Protein AF-A0A553P3N8-F1 (afdb_monomer_lite)

Organism: Tigriopus californicus (NCBI:txid6832)

Sequence (758 aa):
MKAFVIGLFLAAISFDLAMSACEVKLEVLECTELADGDFPLDVDGKFKVISVRNSQITKLPSNAFGSAKANIFEISDNSALEEIEANFFGSDSVVVREILIINNNKLRSFPWNNLAALVGLEKFYLISSAVPALESYLPWPASVAEIDLTDNLEISVIPPFAFQKAKHIKSLNLKNLSPELTIQSDGLYTTSLEEPSLSFFSSEELNEADMVLEKDIFGFLQDGESWTKVDARFPDFPENSFRLILKEYFDQGRTEYLSSSNGQTKVKNCDCSIAWLYKDAHKYGLSEYISLVGENNVVCEGIGPVLETTDEAFIEKMDSCPHTELPYPDQNPCEGFESLVPNPADCKCYFNCNHLGQNMGETCCPGNLVFDPILSTCNHPENDGTTESSEQLVCTGLVDGDLPLSGFGGLYESIQITTSSITALPANAFGDAQAEKVMIQDNPELISIDKTFLGAQTDLIHRLDITNAPKLGSFDWSMLETLSDLHTFVLTGSGITTLTSDIPWQAAINYIDLSNNNGITEIPANAFKKATHLASLTMNDMNKDIALRSKALQITTTQLPHLFFTTLPDGQSVIEDDAFGDVSGGELWGFLEGQFMDFPEGAFRLLLKSHFDKYSQEFIIPKNGKTQVRDCSNCSISWLYNDAFRFGRDEYKRLVGDENVVCEGIGPVLESSDDGFNAEMEDCPVTDMPGPSENPCEGHGASGGLSDTVPDDEDCHCFYHCNSLDEVSGHDCCQPGLGYDHEIPGCNWEDQVPGCQE

Foldseek 3Di:
DVVVPVVVVVVVVLLVPLVVQWDDDPLEIEGEQDEPVSPLAADADEGQEYEYENYQYQEQEANSPPHYAYQEYAYEHNQNHAYYDANSNHQCHCNHAEYHQEYRHAHCDDPLVNQQSNLNHQEYANEQYQHQEQAAQRNHRCNHAYYAPYNRQNHQELDANSAASVQAHAEDHAEAYHLQHEQEANSQAYQYPYQHEYAEEHDPPRPLPRYHYYANSHHDDPPGDGHQEYQYAHQADACRNVVVVLVVCLVVQHQEHYDHPPAAREHADLAQRCLQLQVCCVVPPLNRSCRHNHDQRHAYPPQGRSSPTPDPVSVVRSVPHDDDDDDDDDDDDQPPDAAFAQDLAAQQWTQGQHHVSGRSDIDGHPDLFGQAVVVRDRDFAPDDDDEDEDAEAHREADEQSNFLPGNPAYEYQEYEYEHYQYQELDACSPPNYEHQEYAYYHHQNHQEYDLRSNPPRLQRHQYYHHYQHQNNQADDLVSQLSNQNHAEYHHENNLHQEADAPRQHHQNHAYYEHEHNQNHQEQDANRAANPQAYAEYHYYQHHQNHEQDANSQAYAYQNQHEYEHEYDPDYAYHYDLRSNHQLVPGHANLEYHYEHQFDACSNVLSRVVSCQAVVRQEYLDDPPAAHEHADLPPLRCLQLQVCCVQAPVVSSCRYNNPFRYAYVPQGGSSDTPDPVSVVRSVVDDHDDRPFDPHRQLVPQLCDPDPWSWGAGPVAQQKIFTAHNVSHTPGMYGHDPQWGAAPVVGGTDGLVPHVPSDD

Radius of gyration: 37.19 Å; chains: 1; bounding box: 84×81×122 Å

InterPro domains:
  IPR002557 Chitin binding domain [PF01607] (334-383)
  IPR002557 Chitin binding domain [PS50940] (694-758)
  IPR002557 Chitin binding domain [SM00494] (332-385)
  IPR002557 Chitin binding domain [SM00494] (695-758)
  IPR032675 Leucine-rich repeat domain superfamily [G3DSA:3.80.10.10] (17-242)
  IPR032675 Leucine-rich repeat domain superfamily [G3DSA:3.80.10.10] (391-587)
  IPR036508 Chitin binding domain superfamily [SSF57625] (327-384)

Secondary structure (DSSP, 8-state):
-GGGTTHHHHHHHHHHHHTTSEEEETTEEEEES--GGGPSP---SEEEEEEEES---SEE-TTTTTT-EEEEEEEE--TT--EE-TTTT-SS-TT--EEEEESS---SB--GGGGGG-TT--EEEEES-----PPTT----TT--EEE-TT-TT--EE-TTTTTT-TT--EEE--S--TT-EE-TTTT----SS--EEEEE--TT--TTS-EE-TTTT---SSS---SEEEEE-SS--HHHHHHHHHHHHHTT-S-SEE-SS--EEES--SHHHHHHHHHHHHH-HHHHHHHH-TTTEEETTTEETTT---HHHHHHHHHS-----------SSTT-SSEEEPTT-TTEEEEE-TTS-EEEEEEPSSS-EEETTTTEEE-SS-------EEEE---S--GGG-S--S--EEEEEEEE-S---SEE-TTTTTTEEEEEEEEES-TT--EE-TTTTTT-GGG-SEEEEES-TT-----GGGGGG-TT--EEEEES-------TT----TT--EEE-TT-TT--EE-TTTTTT-TT--EEEEEEE-TT-EE-TTTT----TT--EEEEEE-SS---EE-TTTT---SSS---SEEEEEES---HHHHHHHHHHHHHTT-S-SS--SSS-EEES--STTTTHHHHHHHHHH-HHHHHHHH-TTTEEETTTEESTT---HHHHHHHHHSPPPPPSS-SS-TTTTTTTS-SS--EEE-SS-TTEEEEE-TTS-EEEEEEPPTTEEEETTTTEEEETTTSTT---

Structure (mmCIF, N/CA/C/O backbone):
data_AF-A0A553P3N8-F1
#
_entry.id   AF-A0A553P3N8-F1
#
loop_
_atom_site.group_PDB
_atom_site.id
_atom_site.type_symbol
_atom_site.label_atom_id
_atom_site.label_alt_id
_atom_site.label_comp_id
_atom_site.label_asym_id
_atom_site.label_entity_id
_atom_site.label_seq_id
_atom_site.pdbx_PDB_ins_code
_atom_site.Cartn_x
_atom_site.Cartn_y
_atom_site.Cartn_z
_atom_site.occupancy
_atom_site.B_iso_or_equiv
_atom_site.auth_seq_id
_atom_site.auth_comp_id
_atom_site.auth_asym_id
_atom_site.auth_atom_id
_atom_site.pdbx_PDB_model_num
ATOM 1 N N . MET A 1 1 ? -44.740 -3.093 65.127 1.00 42.84 1 MET A N 1
ATOM 2 C CA . MET A 1 1 ? -46.013 -2.537 64.606 1.00 42.84 1 MET A CA 1
ATOM 3 C C . MET A 1 1 ? -46.126 -1.009 64.741 1.00 42.84 1 MET A C 1
ATOM 5 O O . MET A 1 1 ? -46.437 -0.390 63.740 1.00 42.84 1 MET A O 1
ATOM 9 N N . LYS A 1 2 ? -45.818 -0.354 65.881 1.00 37.94 2 LYS A N 1
ATOM 10 C CA . LYS A 1 2 ? -45.873 1.133 65.966 1.00 37.94 2 LYS A CA 1
ATOM 11 C C . LYS A 1 2 ? -44.780 1.905 65.195 1.00 37.94 2 LYS A C 1
ATOM 13 O O . LYS A 1 2 ? -45.013 3.053 64.850 1.00 37.94 2 LYS A O 1
ATOM 18 N N . ALA A 1 3 ? -43.638 1.289 64.882 1.00 41.38 3 ALA A N 1
ATOM 19 C CA . ALA A 1 3 ? -42.572 1.932 64.098 1.00 41.38 3 ALA A CA 1
ATOM 20 C C . ALA A 1 3 ? -42.889 2.070 62.591 1.00 41.38 3 ALA A C 1
ATOM 22 O O . ALA A 1 3 ? -42.251 2.857 61.909 1.00 41.38 3 ALA A O 1
ATOM 23 N N . PHE A 1 4 ? -43.881 1.336 62.071 1.00 42.09 4 PHE A N 1
ATOM 24 C CA . PHE A 1 4 ? -44.170 1.281 60.629 1.00 42.09 4 PHE A CA 1
ATOM 25 C C . PHE A 1 4 ? -45.094 2.414 60.139 1.00 42.09 4 PHE A C 1
ATOM 27 O O . PHE A 1 4 ? -45.233 2.626 58.944 1.00 42.09 4 PHE A O 1
ATOM 34 N N . VAL A 1 5 ? -45.739 3.146 61.057 1.00 46.81 5 VAL A N 1
ATOM 35 C CA . VAL A 1 5 ? -46.769 4.152 60.723 1.00 46.81 5 VAL A CA 1
ATOM 36 C C . VAL A 1 5 ? -46.196 5.573 60.623 1.00 46.81 5 VAL A C 1
ATOM 38 O O . VAL A 1 5 ? -46.784 6.421 59.963 1.00 46.81 5 VAL A O 1
ATOM 41 N N . ILE A 1 6 ? -45.035 5.843 61.232 1.00 46.47 6 ILE A N 1
ATOM 42 C CA . ILE A 1 6 ? -44.407 7.178 61.200 1.00 46.47 6 ILE A CA 1
ATOM 43 C C . ILE A 1 6 ? -43.654 7.415 59.877 1.00 46.47 6 ILE A C 1
ATOM 45 O O . ILE A 1 6 ? -43.661 8.534 59.376 1.00 46.47 6 ILE A O 1
ATOM 49 N N . GLY A 1 7 ? -43.084 6.369 59.261 1.00 42.72 7 GLY A N 1
ATOM 50 C CA . GLY A 1 7 ? -42.403 6.488 57.962 1.00 42.72 7 GLY A CA 1
ATOM 51 C C . GLY A 1 7 ? -43.328 6.913 56.812 1.00 42.72 7 GLY A C 1
ATOM 52 O O . GLY A 1 7 ? -42.934 7.717 55.975 1.00 42.72 7 GLY A O 1
ATOM 53 N N . LEU A 1 8 ? -44.585 6.451 56.814 1.00 45.06 8 LEU A N 1
ATOM 54 C CA . LEU A 1 8 ? -45.566 6.779 55.769 1.00 45.06 8 LEU A CA 1
ATOM 55 C C . LEU A 1 8 ? -46.042 8.243 55.782 1.00 45.06 8 LEU A C 1
ATOM 57 O O . LEU A 1 8 ? -46.500 8.728 54.755 1.00 45.06 8 LEU A O 1
ATOM 61 N N . PHE A 1 9 ? -45.940 8.952 56.911 1.00 40.97 9 PHE A N 1
ATOM 62 C CA . PHE A 1 9 ? -46.414 10.341 57.010 1.00 40.97 9 PHE A CA 1
ATOM 63 C C . PHE A 1 9 ? -45.370 11.388 56.594 1.00 40.97 9 PHE A C 1
ATOM 65 O O . PHE A 1 9 ? -45.748 12.509 56.269 1.00 40.97 9 PHE A O 1
ATOM 72 N N . LEU A 1 10 ? -44.079 11.038 56.584 1.00 43.91 10 LEU A N 1
ATOM 73 C CA . LEU A 1 10 ? -43.014 11.925 56.095 1.00 43.91 10 LEU A CA 1
ATOM 74 C C . LEU A 1 10 ? -42.898 11.888 54.564 1.00 43.91 10 LEU A C 1
ATOM 76 O O . LEU A 1 10 ? -42.737 12.938 53.948 1.00 43.91 10 LEU A O 1
ATOM 80 N N . ALA A 1 11 ? -43.081 10.716 53.945 1.00 46.19 11 ALA A N 1
ATOM 81 C CA . ALA A 1 11 ? -43.086 10.576 52.485 1.00 46.19 11 ALA A CA 1
ATOM 82 C C . ALA A 1 11 ? -44.183 11.425 51.806 1.00 46.19 11 ALA A C 1
ATOM 84 O O . ALA A 1 11 ? -43.952 12.013 50.756 1.00 46.19 11 ALA A O 1
ATOM 85 N N . ALA A 1 12 ? -45.355 11.549 52.439 1.00 41.75 12 ALA A N 1
ATOM 86 C CA . ALA A 1 12 ? -46.493 12.292 51.895 1.00 41.75 12 ALA A CA 1
ATOM 87 C C . ALA A 1 12 ? -46.323 13.826 51.891 1.00 41.75 12 ALA A C 1
ATOM 89 O O . ALA A 1 12 ? -47.076 14.501 51.201 1.00 41.75 12 ALA A O 1
ATOM 90 N N . ILE A 1 13 ? -45.372 14.385 52.653 1.00 44.91 13 ILE A N 1
ATOM 91 C CA . ILE A 1 13 ? -45.117 15.840 52.690 1.00 44.91 13 ILE A CA 1
ATOM 92 C C . ILE A 1 13 ? -44.040 16.239 51.668 1.00 44.91 13 ILE A C 1
ATOM 94 O O . ILE A 1 13 ? -44.067 17.354 51.159 1.00 44.91 13 ILE A O 1
ATOM 98 N N . SER A 1 14 ? -43.128 15.325 51.318 1.00 47.59 14 SER A N 1
ATOM 99 C CA . SER A 1 14 ? -42.105 15.573 50.289 1.00 47.59 14 SER A CA 1
ATOM 100 C C . SER A 1 14 ? -42.691 15.673 48.875 1.00 47.59 14 SER A C 1
ATOM 102 O O . SER A 1 14 ? -42.136 16.367 48.031 1.00 47.59 14 SER A O 1
ATOM 104 N N . PHE A 1 15 ? -43.821 15.002 48.627 1.00 46.28 15 PHE A N 1
ATOM 105 C CA . PHE A 1 15 ? -44.462 14.921 47.309 1.00 46.28 15 PHE A CA 1
ATOM 106 C C . PHE A 1 15 ? -45.075 16.248 46.821 1.00 46.28 15 PHE A C 1
ATOM 108 O O . PHE A 1 15 ? -45.172 16.468 45.620 1.00 46.28 15 PHE A O 1
ATOM 115 N N . ASP A 1 16 ? -45.471 17.139 47.736 1.00 46.59 16 ASP A N 1
ATOM 116 C CA . ASP A 1 16 ? -46.176 18.397 47.413 1.00 46.59 16 ASP A CA 1
ATOM 117 C C . ASP A 1 16 ? -45.204 19.571 47.138 1.00 46.59 16 ASP A C 1
ATOM 119 O O . ASP A 1 16 ? -45.614 20.638 46.689 1.00 46.59 16 ASP A O 1
ATOM 123 N N . LEU A 1 17 ? -43.903 19.392 47.417 1.00 50.22 17 LEU A N 1
ATOM 124 C CA . LEU A 1 17 ? -42.865 20.418 47.231 1.00 50.22 17 LEU A CA 1
ATOM 125 C C . LEU A 1 17 ? -42.191 20.343 45.851 1.00 50.22 17 LEU A C 1
ATOM 127 O O . LEU A 1 17 ? -42.038 21.382 45.210 1.00 50.22 17 LEU A O 1
ATOM 131 N N . ALA A 1 18 ? -41.860 19.144 45.355 1.00 51.66 18 ALA A N 1
ATOM 132 C CA . ALA A 1 18 ? -41.206 18.973 44.049 1.00 51.66 18 ALA A CA 1
ATOM 133 C C . ALA A 1 18 ? -42.082 19.476 42.879 1.00 51.66 18 ALA A C 1
ATOM 135 O O . ALA A 1 18 ? -41.582 20.088 41.937 1.00 51.66 18 ALA A O 1
ATOM 136 N N . MET A 1 19 ? -43.412 19.335 42.979 1.00 54.19 19 MET A N 1
ATOM 137 C CA . MET A 1 19 ? -44.362 19.891 41.999 1.00 54.19 19 MET A CA 1
ATOM 138 C C . MET A 1 19 ? -44.418 21.433 41.949 1.00 54.19 19 MET A C 1
ATOM 140 O O . MET A 1 19 ? -45.110 21.973 41.090 1.00 54.19 19 MET A O 1
ATOM 144 N N . SER A 1 20 ? -43.725 22.159 42.836 1.00 64.75 20 SER A N 1
ATOM 145 C CA . SER A 1 20 ? -43.655 23.629 42.777 1.00 64.75 20 SER A CA 1
ATOM 146 C C . SER A 1 20 ? -42.519 24.173 41.902 1.00 64.75 20 SER A C 1
ATOM 148 O O . SER A 1 20 ? -42.578 25.336 41.508 1.00 64.75 20 SER A O 1
ATOM 150 N N . ALA A 1 21 ? -41.524 23.340 41.570 1.00 84.50 21 ALA A N 1
ATOM 151 C CA . ALA A 1 21 ? -40.335 23.732 40.808 1.00 84.50 21 ALA A CA 1
ATOM 152 C C . ALA A 1 21 ? -40.464 23.520 39.285 1.00 84.50 21 ALA A C 1
ATOM 154 O O . ALA A 1 21 ? -39.654 24.048 38.523 1.00 84.50 21 ALA A O 1
ATOM 155 N N . CYS A 1 22 ? -41.480 22.773 38.832 1.00 92.62 22 CYS A N 1
ATOM 156 C CA . CYS A 1 22 ? -41.751 22.526 37.414 1.00 92.62 22 CYS A CA 1
ATOM 157 C C . CYS A 1 22 ? -43.186 22.922 37.023 1.00 92.62 22 CYS A C 1
ATOM 159 O O . CYS A 1 22 ? -44.150 22.499 37.661 1.00 92.62 22 CYS A O 1
ATOM 161 N N . GLU A 1 23 ? -43.348 23.675 35.932 1.00 93.31 23 GLU A N 1
ATOM 162 C CA . GLU A 1 23 ? -44.642 24.104 35.385 1.00 93.31 23 GLU A CA 1
ATOM 163 C C . GLU A 1 23 ? -44.837 23.590 33.948 1.00 93.31 23 GLU A C 1
ATOM 165 O O . GLU A 1 23 ? -43.927 23.643 33.122 1.00 93.31 23 GLU A O 1
ATOM 170 N N . VAL A 1 24 ? -46.051 23.135 33.617 1.00 92.31 24 VAL A N 1
ATOM 171 C CA . VAL A 1 24 ? -46.407 22.718 32.250 1.00 92.31 24 VAL A CA 1
ATOM 172 C C . VAL A 1 24 ? -47.114 23.852 31.505 1.00 92.31 24 VAL A C 1
ATOM 174 O O . VAL A 1 24 ? -48.252 24.202 31.828 1.00 92.31 24 VAL A O 1
ATOM 177 N N . LYS A 1 25 ? -46.483 24.380 30.451 1.00 91.50 25 LYS A N 1
ATOM 178 C CA . LYS A 1 25 ? -47.030 25.423 29.568 1.00 91.50 25 LYS A CA 1
ATOM 179 C C . LYS A 1 25 ? -47.011 24.963 28.111 1.00 91.50 25 LYS A C 1
ATOM 181 O O . LYS A 1 25 ? -45.948 24.831 27.528 1.00 91.50 25 LYS A O 1
ATOM 186 N N . LEU A 1 26 ? -48.179 24.780 27.484 1.00 88.69 26 LEU A N 1
ATOM 187 C CA . LEU A 1 26 ? -48.301 24.530 26.030 1.00 88.69 26 LEU A CA 1
ATOM 188 C C . LEU A 1 26 ? -47.348 23.431 25.497 1.00 88.69 26 LEU A C 1
ATOM 190 O O . LEU A 1 26 ? -46.588 23.664 24.562 1.00 88.69 26 LEU A O 1
ATOM 194 N N . GLU A 1 27 ? -47.393 22.241 26.105 1.00 92.75 27 GLU A N 1
ATOM 195 C CA . GLU A 1 27 ? -46.509 21.095 25.797 1.00 92.75 27 GLU A CA 1
ATOM 196 C C . GLU A 1 27 ? -45.023 21.294 26.167 1.00 92.75 27 GLU A C 1
ATOM 198 O O . GLU A 1 27 ? -44.211 20.419 25.881 1.00 92.75 27 GLU A O 1
ATOM 203 N N . VAL A 1 28 ? -44.655 22.382 26.845 1.00 95.62 28 VAL A N 1
ATOM 204 C CA . VAL A 1 28 ? -43.344 22.567 27.489 1.00 95.62 28 VAL A CA 1
ATOM 205 C C . VAL A 1 28 ? -43.446 22.201 28.969 1.00 95.62 28 VAL A C 1
ATOM 207 O O . VAL A 1 28 ? -44.375 22.647 29.643 1.00 95.62 28 VAL A O 1
ATOM 210 N N . LEU A 1 29 ? -42.493 21.420 29.477 1.00 95.69 29 LEU A N 1
ATOM 211 C CA . LEU A 1 29 ? -42.226 21.264 30.909 1.00 95.69 29 LEU A CA 1
ATOM 212 C C . LEU A 1 29 ? -41.043 22.174 31.269 1.00 95.69 29 LEU A C 1
ATOM 214 O O . LEU A 1 29 ? -39.911 21.894 30.879 1.00 95.69 29 LEU A O 1
ATOM 218 N N . GLU A 1 30 ? -41.309 23.273 31.968 1.00 96.25 30 GLU A N 1
ATOM 219 C CA . GLU A 1 30 ? -40.292 24.228 32.424 1.00 96.25 30 GLU A CA 1
ATOM 220 C C . GLU A 1 30 ? -39.951 23.935 33.886 1.00 96.25 30 GLU A C 1
ATOM 222 O O . GLU A 1 30 ? -40.817 24.082 34.743 1.00 96.25 30 GLU A O 1
ATOM 227 N N . CYS A 1 31 ? -38.711 23.545 34.178 1.00 96.19 31 CYS A N 1
ATOM 228 C CA . CYS A 1 31 ? -38.210 23.300 35.528 1.00 96.19 31 CYS A CA 1
ATOM 229 C C . CYS A 1 31 ? -37.123 24.315 35.906 1.00 96.19 31 CYS A C 1
ATOM 231 O O . CYS A 1 31 ? -36.166 24.531 35.155 1.00 96.19 31 CYS A O 1
ATOM 233 N N . THR A 1 32 ? -37.256 24.923 37.085 1.00 95.38 32 THR A N 1
ATOM 234 C CA . THR A 1 32 ? -36.344 25.958 37.596 1.00 95.38 32 THR A CA 1
ATOM 235 C C . THR A 1 32 ? -36.104 25.819 39.092 1.00 95.38 32 THR A C 1
ATOM 237 O O . THR A 1 32 ? -36.950 25.284 39.798 1.00 95.38 32 THR A O 1
ATOM 240 N N . GLU A 1 33 ? -34.984 26.357 39.584 1.00 93.12 33 GLU A N 1
ATOM 241 C CA . GLU A 1 33 ? -34.608 26.338 41.010 1.00 93.12 33 GLU A CA 1
ATOM 242 C C . GLU A 1 33 ? -34.448 24.921 41.615 1.00 93.12 33 GLU A C 1
ATOM 244 O O . GLU A 1 33 ? -34.429 24.778 42.836 1.00 93.12 33 GLU A O 1
ATOM 249 N N . LEU A 1 34 ? -34.266 23.884 40.783 1.00 95.00 34 LEU A N 1
ATOM 250 C CA . LEU A 1 34 ? -34.049 22.504 41.239 1.00 95.00 34 LEU A CA 1
ATOM 251 C C . LEU A 1 34 ? -32.728 22.346 42.012 1.00 95.00 34 LEU A C 1
ATOM 253 O O . LEU A 1 34 ? -31.741 23.047 41.756 1.00 95.00 34 LEU A O 1
ATOM 257 N N . ALA A 1 35 ? -32.690 21.347 42.888 1.00 94.81 35 ALA A N 1
ATOM 258 C CA . ALA A 1 35 ? -31.500 20.798 43.526 1.00 94.81 35 ALA A CA 1
ATOM 259 C C . ALA A 1 35 ? -31.430 19.270 43.325 1.00 94.81 35 ALA A C 1
ATOM 261 O O . ALA A 1 35 ? -32.427 18.623 43.015 1.00 94.81 35 ALA A O 1
ATOM 262 N N . ASP A 1 36 ? -30.259 18.662 43.545 1.00 93.12 36 ASP A N 1
ATOM 263 C CA . ASP A 1 36 ? -30.030 17.228 43.256 1.00 93.12 36 ASP A CA 1
ATOM 264 C C . ASP A 1 36 ? -31.008 16.276 43.977 1.00 93.12 36 ASP A C 1
ATOM 266 O O . ASP A 1 36 ? -31.277 15.173 43.506 1.00 93.12 36 ASP A O 1
ATOM 270 N N . GLY A 1 37 ? -31.549 16.702 45.125 1.00 92.69 37 GLY A N 1
ATOM 271 C CA . GLY A 1 37 ? -32.516 15.938 45.919 1.00 92.69 37 GLY A CA 1
ATOM 272 C C . GLY A 1 37 ? -33.957 15.951 45.397 1.00 92.69 37 GLY A C 1
ATOM 273 O O . GLY A 1 37 ? -34.783 15.236 45.963 1.00 92.69 37 GLY A O 1
ATOM 274 N N . ASP A 1 38 ? -34.264 16.736 44.359 1.00 92.94 38 ASP A N 1
ATOM 275 C CA . ASP A 1 38 ? -35.598 16.796 43.743 1.00 92.94 38 ASP A CA 1
ATOM 276 C C . ASP A 1 38 ? -35.823 15.680 42.705 1.00 92.94 38 ASP A C 1
ATOM 278 O O . ASP A 1 38 ? -36.952 15.446 42.274 1.00 92.94 38 ASP A O 1
ATOM 282 N N . PHE A 1 39 ? -34.761 14.969 42.311 1.00 90.88 39 PHE A N 1
ATOM 283 C CA . PHE A 1 39 ? -34.826 13.872 41.350 1.00 90.88 39 PHE A CA 1
ATOM 284 C C . PHE A 1 39 ? -35.023 12.490 42.013 1.00 90.88 39 PHE A C 1
ATOM 286 O O . PHE A 1 39 ? -34.506 12.244 43.107 1.00 90.88 39 PHE A O 1
ATOM 293 N N . PRO A 1 40 ? -35.687 11.534 41.331 1.00 89.88 40 PRO A N 1
ATOM 294 C CA . PRO A 1 40 ? -36.359 11.683 40.039 1.00 89.88 40 PRO A CA 1
ATOM 295 C C . PRO A 1 40 ? -37.683 12.449 40.173 1.00 89.88 40 PRO A C 1
ATOM 297 O O . PRO A 1 40 ? -38.445 12.237 41.117 1.00 89.88 40 PRO A O 1
ATOM 300 N N . LEU A 1 41 ? -37.978 13.302 39.193 1.00 89.12 41 LEU A N 1
ATOM 301 C CA . LEU A 1 41 ? -39.253 14.002 39.096 1.00 89.12 41 LEU A CA 1
ATOM 302 C C . LEU A 1 41 ? -40.332 13.009 38.640 1.00 89.12 41 LEU A C 1
ATOM 304 O O . LEU A 1 41 ? -40.223 12.412 37.566 1.00 89.12 41 LEU A O 1
ATOM 308 N N . ASP A 1 42 ? -41.386 12.848 39.444 1.00 86.94 42 ASP A N 1
ATOM 309 C CA . ASP A 1 42 ? -42.538 11.987 39.137 1.00 86.94 42 ASP A CA 1
ATOM 310 C C . ASP A 1 42 ? -43.461 12.667 38.110 1.00 86.94 42 ASP A C 1
ATOM 312 O O . ASP A 1 42 ? -44.526 13.200 38.432 1.00 86.94 42 ASP A O 1
ATOM 316 N N . VAL A 1 43 ? -42.991 12.720 36.860 1.00 86.25 43 VAL A N 1
ATOM 317 C CA . VAL A 1 43 ? -43.700 13.307 35.720 1.00 86.25 43 VAL A CA 1
ATOM 318 C C . VAL A 1 43 ? -43.980 12.227 34.670 1.00 86.25 43 VAL A C 1
ATOM 320 O O . VAL A 1 43 ? -43.126 11.413 34.309 1.00 86.25 43 VAL A O 1
ATOM 323 N N . ASP A 1 44 ? -45.208 12.238 34.160 1.00 87.25 44 ASP A N 1
ATOM 324 C CA . ASP A 1 44 ? -45.666 11.443 33.020 1.00 87.25 44 ASP A CA 1
ATOM 325 C C . ASP A 1 44 ? -46.250 12.393 31.968 1.00 87.25 44 ASP A C 1
ATOM 327 O O . ASP A 1 44 ? -46.855 13.421 32.290 1.00 87.25 44 ASP A O 1
ATOM 331 N N . GLY A 1 45 ? -46.047 12.063 30.698 1.00 89.06 45 GLY A N 1
ATOM 332 C CA . GLY A 1 45 ? -46.541 12.840 29.574 1.00 89.06 45 GLY A CA 1
ATOM 333 C C . GLY A 1 45 ? -45.631 12.821 28.353 1.00 89.06 45 GLY A C 1
ATOM 334 O O . GLY A 1 45 ? -44.486 12.368 28.370 1.00 89.06 45 GLY A O 1
ATOM 335 N N . LYS A 1 46 ? -46.168 13.361 27.259 1.00 91.69 46 LYS A N 1
ATOM 336 C CA . LYS A 1 46 ? -45.401 13.703 26.063 1.00 91.69 46 LYS A CA 1
ATOM 337 C C . LYS A 1 46 ? -45.345 15.215 25.961 1.00 91.69 46 LYS A C 1
ATOM 339 O O . LYS A 1 46 ? -46.386 15.862 25.869 1.00 91.69 46 LYS A O 1
ATOM 344 N N . PHE A 1 47 ? -44.136 15.741 25.975 1.00 93.31 47 PHE A N 1
ATOM 345 C CA . PHE A 1 47 ? -43.835 17.155 25.867 1.00 93.31 47 PHE A CA 1
ATOM 346 C C . PHE A 1 47 ? -43.194 17.418 24.508 1.00 93.31 47 PHE A C 1
ATOM 348 O O . PHE A 1 47 ? -42.523 16.562 23.935 1.00 93.31 47 PHE A O 1
ATOM 355 N N . LYS A 1 48 ? -43.375 18.621 23.979 1.00 95.00 48 LYS A N 1
ATOM 356 C CA . LYS A 1 48 ? -42.555 19.102 22.874 1.00 95.00 48 LYS A CA 1
ATOM 357 C C . LYS A 1 48 ? -41.149 19.429 23.377 1.00 95.00 48 LYS A C 1
ATOM 359 O O . LYS A 1 48 ? -40.176 19.081 22.716 1.00 95.00 48 LYS A O 1
ATOM 364 N N . VAL A 1 49 ? -41.055 20.062 24.547 1.00 96.31 49 VAL A N 1
ATOM 365 C CA . VAL A 1 49 ? -39.796 20.520 25.149 1.00 96.31 49 VAL A CA 1
ATOM 366 C C . VAL A 1 49 ? -39.789 20.194 26.643 1.00 96.31 49 VAL A C 1
ATOM 368 O O . VAL A 1 49 ? -40.772 20.462 27.331 1.00 96.31 49 VAL A O 1
ATOM 371 N N . ILE A 1 50 ? -38.682 19.662 27.153 1.00 96.12 50 ILE A N 1
ATOM 372 C CA . ILE A 1 50 ? -38.358 19.670 28.584 1.00 96.12 50 ILE A CA 1
ATOM 373 C C . ILE A 1 50 ? -37.188 20.633 28.771 1.00 96.12 50 ILE A C 1
ATOM 375 O O . ILE A 1 50 ? -36.164 20.501 28.100 1.00 96.12 50 ILE A O 1
ATOM 379 N N . SER A 1 51 ? -37.340 21.614 29.660 1.00 97.06 51 SER A N 1
ATOM 380 C CA . SER A 1 51 ? -36.330 22.642 29.901 1.00 97.06 51 SER A CA 1
ATOM 381 C C . SER A 1 51 ? -35.940 22.703 31.375 1.00 97.06 51 SER A C 1
ATOM 383 O O . SER A 1 51 ? -36.813 22.800 32.235 1.00 97.06 51 SER A O 1
ATOM 385 N N . VAL A 1 52 ? -34.637 22.666 31.665 1.00 96.56 52 VAL A N 1
ATOM 386 C CA . VAL A 1 52 ? -34.072 22.801 33.018 1.00 96.56 52 VAL A CA 1
ATOM 387 C C . VAL A 1 52 ? -33.151 24.006 33.050 1.00 96.56 52 VAL A C 1
ATOM 389 O O . VAL A 1 52 ? -32.096 23.998 32.411 1.00 96.56 52 VAL A O 1
ATOM 392 N N . ARG A 1 53 ? -33.537 25.045 33.796 1.00 96.25 53 ARG A N 1
ATOM 393 C CA . ARG A 1 53 ? -32.758 26.287 33.854 1.00 96.25 53 ARG A CA 1
ATOM 394 C C . ARG A 1 53 ? -32.567 26.832 35.252 1.00 96.25 53 ARG A C 1
ATOM 396 O O . ARG A 1 53 ? -33.368 26.553 36.143 1.00 96.25 53 ARG A O 1
ATOM 403 N N . ASN A 1 54 ? -31.551 27.681 35.419 1.00 93.69 54 ASN A N 1
ATOM 404 C CA . ASN A 1 54 ? -31.315 28.470 36.636 1.00 93.69 54 ASN A CA 1
ATOM 405 C C . ASN A 1 54 ? -31.369 27.634 37.934 1.00 93.69 54 ASN A C 1
ATOM 407 O O . ASN A 1 54 ? -31.802 28.114 38.982 1.00 93.69 54 ASN A O 1
ATOM 411 N N . SER A 1 55 ? -30.982 26.362 37.859 1.00 94.88 55 SER A N 1
ATOM 412 C CA . SER A 1 55 ? -31.065 25.413 38.966 1.00 94.88 55 SER A CA 1
ATOM 413 C C . SER A 1 55 ? -29.707 25.271 39.659 1.00 94.88 55 SER A C 1
ATOM 415 O O . SER A 1 55 ? -28.661 25.590 39.092 1.00 94.88 55 SER A O 1
ATOM 417 N N . GLN A 1 56 ? -29.720 24.830 40.916 1.00 94.25 56 GLN A N 1
ATOM 418 C CA . GLN A 1 56 ? -28.522 24.588 41.734 1.00 94.25 56 GLN A CA 1
ATOM 419 C C . GLN A 1 56 ? -28.152 23.097 41.777 1.00 94.25 56 GLN A C 1
ATOM 421 O O . GLN A 1 56 ? -27.471 22.640 42.694 1.00 94.25 56 GLN A O 1
ATOM 426 N N . ILE A 1 57 ? -28.615 22.347 40.778 1.00 95.75 57 ILE A N 1
ATOM 427 C CA . ILE A 1 57 ? -28.222 20.967 40.518 1.00 95.75 57 ILE A CA 1
ATOM 428 C C . ILE A 1 57 ? -26.719 20.906 40.233 1.00 95.75 57 ILE A C 1
ATOM 430 O O . ILE A 1 57 ? -26.196 21.694 39.444 1.00 95.75 57 ILE A O 1
ATOM 434 N N . THR A 1 58 ? -26.030 19.967 40.870 1.00 96.19 58 THR A N 1
ATOM 435 C CA . THR A 1 58 ? -24.676 19.562 40.482 1.00 96.19 58 THR A CA 1
ATOM 436 C C . THR A 1 58 ? -24.710 18.478 39.414 1.00 96.19 58 THR A C 1
ATOM 438 O O . THR A 1 58 ? -23.746 18.322 38.661 1.00 96.19 58 THR A O 1
ATOM 441 N N . LYS A 1 59 ? -25.835 17.758 39.317 1.00 96.19 59 LYS A N 1
ATOM 442 C CA . LYS A 1 59 ? -25.951 16.553 38.510 1.00 96.19 59 LYS A CA 1
ATOM 443 C C . LYS A 1 59 ? -27.363 16.335 37.961 1.00 96.19 59 LYS A C 1
ATOM 445 O O . LYS A 1 59 ? -28.350 16.540 38.662 1.00 96.19 59 LYS A O 1
ATOM 450 N N . LEU A 1 60 ? -27.459 15.865 36.718 1.00 95.56 60 LEU A N 1
ATOM 451 C CA . LEU A 1 60 ? -28.709 15.393 36.111 1.00 95.56 60 LEU A CA 1
ATOM 452 C C . LEU A 1 60 ? -28.738 13.854 36.099 1.00 95.56 60 LEU A C 1
ATOM 454 O O . LEU A 1 60 ? -28.022 13.258 35.295 1.00 95.56 60 LEU A O 1
ATOM 458 N N . PRO A 1 61 ? -29.512 13.189 36.977 1.00 94.81 61 PRO A N 1
ATOM 459 C CA . PRO A 1 61 ? -29.466 11.738 37.117 1.00 94.81 61 PRO A CA 1
ATOM 460 C C . PRO A 1 61 ? -30.250 10.982 36.038 1.00 94.81 61 PRO A C 1
ATOM 462 O O . PRO A 1 61 ? -31.125 11.508 35.347 1.00 94.81 61 PRO A O 1
ATOM 465 N N . SER A 1 62 ? -29.960 9.690 35.938 1.00 90.75 62 SER A N 1
ATOM 466 C CA . SER A 1 62 ? -30.692 8.728 35.124 1.00 90.75 62 SER A CA 1
ATOM 467 C C . SER A 1 62 ? -32.186 8.733 35.475 1.00 90.75 62 SER A C 1
ATOM 469 O O . SER A 1 62 ? -32.575 8.726 36.643 1.00 90.75 62 SER A O 1
ATOM 471 N N . ASN A 1 63 ? -33.052 8.742 34.455 1.00 86.00 63 ASN A N 1
ATOM 472 C CA . ASN A 1 63 ? -34.510 8.858 34.618 1.00 86.00 63 ASN A CA 1
ATOM 473 C C . ASN A 1 63 ? -34.968 10.111 35.403 1.00 86.00 63 ASN A C 1
ATOM 475 O O . ASN A 1 63 ? -35.992 10.066 36.088 1.00 86.00 63 ASN A O 1
ATOM 479 N N . ALA A 1 64 ? -34.249 11.238 35.293 1.00 89.31 64 ALA A N 1
ATOM 480 C CA . ALA A 1 64 ? -34.577 12.506 35.958 1.00 89.31 64 ALA A CA 1
ATOM 481 C C . ALA A 1 64 ? -36.048 12.949 35.819 1.00 89.31 64 ALA A C 1
ATOM 483 O O . ALA A 1 64 ? -36.574 13.557 36.746 1.00 89.31 64 ALA A O 1
ATOM 484 N N . PHE A 1 65 ? -36.721 12.627 34.707 1.00 87.94 65 PHE A N 1
ATOM 485 C CA . PHE A 1 65 ? -38.135 12.959 34.458 1.00 87.94 65 PHE A CA 1
ATOM 486 C C . PHE A 1 65 ? -39.073 11.743 34.463 1.00 87.94 65 PHE A C 1
ATOM 488 O O . PHE A 1 65 ? -40.141 11.785 33.852 1.00 87.94 65 PHE A O 1
ATOM 495 N N . GLY A 1 66 ? -38.667 10.641 35.098 1.00 84.75 66 GLY A N 1
ATOM 496 C CA . GLY A 1 66 ? -39.484 9.440 35.243 1.00 84.75 66 GLY A CA 1
ATOM 497 C C . GLY A 1 66 ? -39.877 8.825 33.899 1.00 84.75 66 GLY A C 1
ATOM 498 O O . GLY A 1 66 ? -39.079 8.141 33.264 1.00 84.75 66 GLY A O 1
ATOM 499 N N . SER A 1 67 ? -41.128 9.046 33.486 1.00 86.25 67 SER A N 1
ATOM 500 C CA . SER A 1 67 ? -41.703 8.495 32.247 1.00 86.25 67 SER A CA 1
ATOM 501 C C . SER A 1 67 ? -41.959 9.539 31.154 1.00 86.25 67 SER A C 1
ATOM 503 O O . SER A 1 67 ? -42.365 9.178 30.044 1.00 86.25 67 SER A O 1
ATOM 505 N N . ALA A 1 68 ? -41.700 10.818 31.443 1.00 88.06 68 ALA A N 1
ATOM 506 C CA . ALA A 1 68 ? -41.873 11.911 30.501 1.00 88.06 68 ALA A CA 1
ATOM 507 C C . ALA A 1 68 ? -40.977 11.748 29.261 1.00 88.06 68 ALA A C 1
ATOM 509 O O . ALA A 1 68 ? -39.800 11.403 29.358 1.00 88.06 68 ALA A O 1
ATOM 510 N N . LYS A 1 69 ? -41.531 12.039 28.080 1.00 90.06 69 LYS A N 1
ATOM 511 C CA . LYS A 1 69 ? -40.807 11.996 26.797 1.00 90.06 69 LYS A CA 1
ATOM 512 C C . LYS A 1 69 ? -40.870 13.357 26.117 1.00 90.06 69 LYS A C 1
ATOM 514 O O . LYS A 1 69 ? -41.936 13.971 26.113 1.00 90.06 69 LYS A O 1
ATOM 519 N N . ALA A 1 70 ? -39.764 13.802 25.522 1.00 93.00 70 ALA A N 1
ATOM 520 C CA . ALA A 1 70 ? -39.672 15.087 24.832 1.00 93.00 70 ALA A CA 1
ATOM 521 C C . ALA A 1 70 ? -39.073 14.968 23.430 1.00 93.00 70 ALA A C 1
ATOM 523 O O . ALA A 1 70 ? -38.275 14.068 23.169 1.00 93.00 70 ALA A O 1
ATOM 524 N N . ASN A 1 71 ? -39.422 15.912 22.553 1.00 94.75 71 ASN A N 1
ATOM 525 C CA . ASN A 1 71 ? -38.718 16.097 21.284 1.00 94.75 71 ASN A CA 1
ATOM 526 C C . ASN A 1 71 ? -37.453 16.951 21.460 1.00 94.75 71 ASN A C 1
ATOM 528 O O . ASN A 1 71 ? -36.501 16.783 20.706 1.00 94.75 71 ASN A O 1
ATOM 532 N N . ILE A 1 72 ? -37.451 17.874 22.423 1.00 96.69 72 ILE A N 1
ATOM 533 C CA . ILE A 1 72 ? -36.352 18.809 22.673 1.00 96.69 72 ILE A CA 1
ATOM 534 C C . ILE A 1 72 ? -35.997 18.777 24.160 1.00 96.69 72 ILE A C 1
ATOM 536 O O . ILE A 1 72 ? -36.889 18.887 25.006 1.00 96.69 72 ILE A O 1
ATOM 540 N N . PHE A 1 73 ? -34.708 18.670 24.473 1.00 96.31 73 PHE A N 1
ATOM 541 C CA . PHE A 1 73 ? -34.177 18.901 25.817 1.00 96.31 73 PHE A CA 1
ATOM 542 C C . PHE A 1 73 ? -33.330 20.172 25.828 1.00 96.31 73 PHE A C 1
ATOM 544 O O . PHE A 1 73 ? -32.392 20.283 25.045 1.00 96.31 73 PHE A O 1
ATOM 551 N N . GLU A 1 74 ? -33.644 21.115 26.718 1.00 97.62 74 GLU A N 1
ATOM 552 C CA . GLU A 1 74 ? -32.938 22.398 26.823 1.00 97.62 74 GLU A CA 1
ATOM 553 C C . GLU A 1 74 ? -32.442 22.651 28.255 1.00 97.62 74 GLU A C 1
ATOM 555 O O . GLU A 1 74 ? -33.229 22.914 29.167 1.00 97.62 74 GLU A O 1
ATOM 560 N N . ILE A 1 75 ? -31.128 22.576 28.449 1.00 97.31 75 ILE A N 1
ATOM 561 C CA . ILE A 1 75 ? -30.433 22.699 29.733 1.00 97.31 75 ILE A CA 1
ATOM 562 C C . ILE A 1 75 ? -29.563 23.958 29.679 1.00 97.31 75 ILE A C 1
ATOM 564 O O . ILE A 1 75 ? -28.557 23.984 28.966 1.00 97.31 75 ILE A O 1
ATOM 568 N N . SER A 1 76 ? -29.930 25.006 30.423 1.00 96.38 76 SER A N 1
ATOM 569 C CA . SER A 1 76 ? -29.178 26.270 30.415 1.00 96.38 76 SER A CA 1
ATOM 570 C C . SER A 1 76 ? -29.010 26.918 31.781 1.00 96.38 76 SER A C 1
ATOM 572 O O . SER A 1 76 ? -29.856 26.793 32.661 1.00 96.38 76 SER A O 1
ATOM 574 N N . ASP A 1 77 ? -27.920 27.661 31.959 1.00 94.94 77 ASP A N 1
ATOM 575 C CA . ASP A 1 77 ? -27.690 28.526 33.121 1.00 94.94 77 ASP A CA 1
ATOM 576 C C . ASP A 1 77 ? -27.614 27.783 34.473 1.00 94.94 77 ASP A C 1
ATOM 578 O O . ASP A 1 77 ? -27.793 28.373 35.544 1.00 94.94 77 ASP A O 1
ATOM 582 N N . ASN A 1 78 ? -27.309 26.481 34.452 1.00 95.69 78 ASN A N 1
ATOM 583 C CA . ASN A 1 78 ? -27.144 25.664 35.651 1.00 95.69 78 ASN A CA 1
ATOM 584 C C . ASN A 1 78 ? -25.676 25.711 36.102 1.00 95.69 78 ASN A C 1
ATOM 586 O O . ASN A 1 78 ? -24.919 24.757 35.965 1.00 95.69 78 ASN A O 1
ATOM 590 N N . SER A 1 79 ? -25.266 26.851 36.661 1.00 94.50 79 SER A N 1
ATOM 591 C CA . SER A 1 79 ? -23.860 27.170 37.000 1.00 94.50 79 SER A CA 1
ATOM 592 C C . SER A 1 79 ? -23.157 26.268 38.032 1.00 94.50 79 SER A C 1
ATOM 594 O O . SER A 1 79 ? -21.978 26.491 38.335 1.00 94.50 79 SER A O 1
ATOM 596 N N . ALA A 1 80 ? -23.854 25.274 38.583 1.00 95.25 80 ALA A N 1
ATOM 597 C CA . ALA A 1 80 ? -23.307 24.224 39.442 1.00 95.25 80 ALA A CA 1
ATOM 598 C C . ALA A 1 80 ? -23.260 22.840 38.762 1.00 95.25 80 ALA A C 1
ATOM 600 O O . ALA A 1 80 ? -22.617 21.948 39.304 1.00 95.25 80 ALA A O 1
ATOM 601 N N . LEU A 1 81 ? -23.901 22.666 37.599 1.00 96.19 81 LEU A N 1
ATOM 602 C CA . LEU A 1 81 ? -24.049 21.389 36.904 1.00 96.19 81 LEU A CA 1
ATOM 603 C C . LEU A 1 81 ? -22.708 20.945 36.310 1.00 96.19 81 LEU A C 1
ATOM 605 O O . LEU A 1 81 ? -22.227 21.562 35.359 1.00 96.19 81 LEU A O 1
ATOM 609 N N . GLU A 1 82 ? -22.133 19.876 36.861 1.00 95.62 82 GLU A N 1
ATOM 610 C CA . GLU A 1 82 ? -20.855 19.293 36.432 1.00 95.62 82 GLU A CA 1
ATOM 611 C C . GLU A 1 82 ? -21.012 17.947 35.698 1.00 95.62 82 GLU A C 1
ATOM 613 O O . GLU A 1 82 ? -20.099 17.548 34.973 1.00 95.62 82 GLU A O 1
ATOM 618 N N . GLU A 1 83 ? -22.154 17.261 35.836 1.00 95.12 83 GLU A N 1
ATOM 619 C CA . GLU A 1 83 ? -22.369 15.909 35.295 1.00 95.12 83 GLU A CA 1
ATOM 620 C C . GLU A 1 83 ? -23.804 15.690 34.769 1.00 95.12 83 GLU A C 1
ATOM 622 O O . GLU A 1 83 ? -24.787 16.051 35.422 1.00 95.12 83 GLU A O 1
ATOM 627 N N . ILE A 1 84 ? -23.935 15.012 33.624 1.00 95.31 84 ILE A N 1
ATOM 628 C CA . ILE A 1 84 ? -25.187 14.372 33.183 1.00 95.31 84 ILE A CA 1
ATOM 629 C C . ILE A 1 84 ? -24.979 12.854 33.228 1.00 95.31 84 ILE A C 1
ATOM 631 O O . ILE A 1 84 ? -24.028 12.345 32.640 1.00 95.31 84 ILE A O 1
ATOM 635 N N . GLU A 1 85 ? -25.848 12.114 33.918 1.00 94.12 85 GLU A N 1
ATOM 636 C CA . GLU A 1 85 ? -25.758 10.653 33.963 1.00 94.12 85 GLU A CA 1
ATOM 637 C C . GLU A 1 85 ? -26.176 10.000 32.646 1.00 94.12 85 GLU A C 1
ATOM 639 O O . GLU A 1 85 ? -27.053 10.472 31.914 1.00 94.12 85 GLU A O 1
ATOM 644 N N . ALA A 1 86 ? -25.621 8.810 32.423 1.00 89.81 86 ALA A N 1
ATOM 645 C CA . ALA A 1 86 ? -26.122 7.890 31.421 1.00 89.81 86 ALA A CA 1
ATOM 646 C C . ALA A 1 86 ? -27.639 7.661 31.567 1.00 89.81 86 ALA A C 1
ATOM 648 O O . ALA A 1 86 ? -28.176 7.542 32.668 1.00 89.81 86 ALA A O 1
ATOM 649 N N . ASN A 1 87 ? -28.341 7.559 30.439 1.00 86.44 87 ASN A N 1
ATOM 650 C CA . ASN A 1 87 ? -29.800 7.399 30.360 1.00 86.44 87 ASN A CA 1
ATOM 651 C C . ASN A 1 87 ? -30.627 8.564 30.948 1.00 86.44 87 ASN A C 1
ATOM 653 O O . ASN A 1 87 ? -31.834 8.406 31.139 1.00 86.44 87 ASN A O 1
ATOM 657 N N . PHE A 1 88 ? -30.039 9.743 31.191 1.00 90.38 88 PHE A N 1
ATOM 658 C CA . PHE A 1 88 ? -30.793 10.963 31.520 1.00 90.38 88 PHE A CA 1
ATOM 659 C C . PHE A 1 88 ? -31.902 11.257 30.492 1.00 90.38 88 PHE A C 1
ATOM 661 O O . PHE A 1 88 ? -33.054 11.481 30.862 1.00 90.38 88 PHE A O 1
ATOM 668 N N . PHE A 1 89 ? -31.577 11.165 29.198 1.00 86.75 89 PHE A N 1
ATOM 669 C CA . PHE A 1 89 ? -32.528 11.361 28.098 1.00 86.75 89 PHE A CA 1
ATOM 670 C C . PHE A 1 89 ? -33.550 10.217 27.945 1.00 86.75 89 PHE A C 1
ATOM 672 O O . PHE A 1 89 ? -34.441 10.329 27.107 1.00 86.75 89 PHE A O 1
ATOM 679 N N . GLY A 1 90 ? -33.445 9.134 28.730 1.00 74.75 90 GLY A N 1
ATOM 680 C CA . GLY A 1 90 ? -34.270 7.920 28.663 1.00 74.75 90 GLY A CA 1
ATOM 681 C C . GLY A 1 90 ? -33.722 6.824 27.734 1.00 74.75 90 GLY A C 1
ATOM 682 O O . GLY A 1 90 ? -32.831 7.064 26.922 1.00 74.75 90 GLY A O 1
ATOM 683 N N . SER A 1 91 ? -34.264 5.605 27.857 1.00 66.31 91 SER A N 1
ATOM 684 C CA . SER A 1 91 ? -33.921 4.442 27.013 1.00 66.31 91 SER A CA 1
ATOM 685 C C . SER A 1 91 ? -34.857 4.231 25.814 1.00 66.31 91 SER A C 1
ATOM 687 O O . SER A 1 91 ? -34.500 3.544 24.865 1.00 66.31 91 SER A O 1
ATOM 689 N N . ASP A 1 92 ? -36.057 4.821 25.835 1.00 64.69 92 ASP A N 1
ATOM 690 C CA . ASP A 1 92 ? -37.070 4.722 24.766 1.00 64.69 92 ASP A CA 1
ATOM 691 C C . ASP A 1 92 ? -36.995 5.915 23.781 1.00 64.69 92 ASP A C 1
ATOM 693 O O . ASP A 1 92 ? -38.004 6.347 23.207 1.00 64.69 92 ASP A O 1
ATOM 697 N N . SER A 1 93 ? -35.826 6.537 23.654 1.00 62.50 93 SER A N 1
ATOM 698 C CA . SER A 1 93 ? -35.712 7.969 23.332 1.00 62.50 93 SER A CA 1
ATOM 699 C C . SER A 1 93 ? -35.621 8.312 21.845 1.00 62.50 93 SER A C 1
ATOM 701 O O . SER A 1 93 ? -35.163 9.384 21.459 1.00 62.50 93 SER A O 1
ATOM 703 N N . VAL A 1 94 ? -36.237 7.456 21.027 1.00 64.94 94 VAL A N 1
ATOM 704 C CA . VAL A 1 94 ? -36.518 7.611 19.584 1.00 64.94 94 VAL A CA 1
ATOM 705 C C . VAL A 1 94 ? -37.238 8.933 19.242 1.00 64.94 94 VAL A C 1
ATOM 707 O O . VAL A 1 94 ? -37.288 9.343 18.086 1.00 64.94 94 VAL A O 1
ATOM 710 N N . VAL A 1 95 ? -37.836 9.601 20.236 1.00 82.94 95 VAL A N 1
ATOM 711 C CA . VAL A 1 95 ? -38.595 10.852 20.062 1.00 82.94 95 VAL A CA 1
ATOM 712 C C . VAL A 1 95 ? -37.719 12.110 20.110 1.00 82.94 95 VAL A C 1
ATOM 714 O O . VAL A 1 95 ? -38.150 13.145 19.602 1.00 82.94 95 VAL A O 1
ATOM 717 N N . VAL A 1 96 ? -36.520 12.043 20.702 1.00 93.81 96 VAL A N 1
ATOM 718 C CA . VAL A 1 96 ? -35.635 13.208 20.854 1.00 93.81 96 VAL A CA 1
ATOM 719 C C . VAL A 1 96 ? -35.087 13.607 19.487 1.00 93.81 96 VAL A C 1
ATOM 721 O O . VAL A 1 96 ? -34.515 12.785 18.779 1.00 93.81 96 VAL A O 1
ATOM 724 N N . ARG A 1 97 ? -35.290 14.874 19.121 1.00 96.25 97 ARG A N 1
ATOM 725 C CA . ARG A 1 97 ? -34.846 15.507 17.874 1.00 96.25 97 ARG A CA 1
ATOM 726 C C . ARG A 1 97 ? -33.740 16.526 18.101 1.00 96.25 97 ARG A C 1
ATOM 728 O O . ARG A 1 97 ? -32.853 16.631 17.265 1.00 96.25 97 ARG A O 1
ATOM 735 N N . GLU A 1 98 ? -33.772 17.253 19.215 1.00 97.81 98 GLU A N 1
ATOM 736 C CA . GLU A 1 98 ? -32.796 18.308 19.503 1.00 97.81 98 GLU A CA 1
ATOM 737 C C . GLU A 1 98 ? -32.350 18.249 20.973 1.00 97.81 98 GLU A C 1
ATOM 739 O O . GLU A 1 98 ? -33.175 18.114 21.883 1.00 97.81 98 GLU A O 1
ATOM 744 N N . ILE A 1 99 ? -31.043 18.368 21.210 1.00 97.25 99 ILE A N 1
ATOM 745 C CA . ILE A 1 99 ? -30.458 18.588 22.541 1.00 97.25 99 ILE A CA 1
ATOM 746 C C . ILE A 1 99 ? -29.741 19.932 22.524 1.00 97.25 99 ILE A C 1
ATOM 748 O O . ILE A 1 99 ? -28.891 20.170 21.669 1.00 97.25 99 ILE A O 1
ATOM 752 N N . LEU A 1 100 ? -30.087 20.794 23.478 1.00 98.00 100 LEU A N 1
ATOM 753 C CA . LEU A 1 100 ? -29.492 22.106 23.680 1.00 98.00 100 LEU A CA 1
ATOM 754 C C . LEU A 1 100 ? -28.936 22.183 25.101 1.00 98.00 100 LEU A C 1
ATOM 756 O O . LEU A 1 100 ? -29.682 22.365 26.061 1.00 98.00 100 LEU A O 1
ATOM 760 N N . ILE A 1 101 ? -27.623 22.053 25.238 1.00 96.50 101 ILE A N 1
ATOM 761 C CA . ILE A 1 101 ? -26.889 22.286 26.478 1.00 96.50 101 ILE A CA 1
ATOM 762 C C . ILE A 1 101 ? -26.069 23.547 26.257 1.00 96.50 101 ILE A C 1
ATOM 764 O O . ILE A 1 101 ? -25.021 23.522 25.620 1.00 96.50 101 ILE A O 1
ATOM 768 N N . ILE A 1 102 ? -26.594 24.675 26.720 1.00 94.19 102 ILE A N 1
ATOM 769 C CA . ILE A 1 102 ? -26.119 26.002 26.318 1.00 94.19 102 ILE A CA 1
ATOM 770 C C . ILE A 1 102 ? -25.958 26.901 27.538 1.00 94.19 102 ILE A C 1
ATOM 772 O O . ILE A 1 102 ? -26.773 26.832 28.450 1.00 94.19 102 ILE A O 1
ATOM 776 N N . ASN A 1 103 ? -24.957 27.781 27.517 1.00 88.50 103 ASN A N 1
ATOM 777 C CA . ASN A 1 103 ? -24.714 28.847 28.498 1.00 88.50 103 ASN A CA 1
ATOM 778 C C . ASN A 1 103 ? -24.490 28.385 29.951 1.00 88.50 103 ASN A C 1
ATOM 780 O O . ASN A 1 103 ? -25.399 27.898 30.621 1.00 88.50 103 ASN A O 1
ATOM 784 N N . ASN A 1 104 ? -23.313 28.699 30.507 1.00 86.69 104 ASN A N 1
ATOM 785 C CA . ASN A 1 104 ? -23.085 28.729 31.960 1.00 86.69 104 ASN A CA 1
ATOM 786 C C . ASN A 1 104 ? -23.469 27.414 32.685 1.00 86.69 104 ASN A C 1
ATOM 788 O O . ASN A 1 104 ? -23.960 27.430 33.813 1.00 86.69 104 ASN A O 1
ATOM 792 N N . ASN A 1 105 ? -23.217 26.278 32.033 1.00 91.69 105 ASN A N 1
ATOM 793 C CA . ASN A 1 105 ? -23.113 24.965 32.668 1.00 91.69 105 ASN A CA 1
ATOM 794 C C . ASN A 1 105 ? -21.614 24.664 32.871 1.00 91.69 105 ASN A C 1
ATOM 796 O O . ASN A 1 105 ? -20.779 25.154 32.113 1.00 91.69 105 ASN A O 1
ATOM 800 N N . LYS A 1 106 ? -21.243 23.864 33.874 1.00 92.25 106 LYS A N 1
ATOM 801 C CA . LYS A 1 106 ? -19.837 23.506 34.161 1.00 92.25 106 LYS A CA 1
ATOM 802 C C . LYS A 1 106 ? -19.568 22.026 33.921 1.00 92.25 106 LYS A C 1
ATOM 804 O O . LYS A 1 106 ? -18.812 21.407 34.666 1.00 92.25 106 LYS A O 1
ATOM 809 N N . LEU A 1 107 ? -20.227 21.458 32.912 1.00 93.12 107 LEU A N 1
ATOM 810 C CA . LEU A 1 107 ? -20.142 20.036 32.606 1.00 93.12 107 LEU A CA 1
ATOM 811 C C . LEU A 1 107 ? -18.695 19.633 32.372 1.00 93.12 107 LEU A C 1
ATOM 813 O O . LEU A 1 107 ? -18.121 20.044 31.378 1.00 93.12 107 LEU A O 1
ATOM 817 N N . ARG A 1 108 ? -18.156 18.811 33.272 1.00 90.19 108 ARG A N 1
ATOM 818 C CA . ARG A 1 108 ? -16.858 18.135 33.142 1.00 90.19 108 ARG A CA 1
ATOM 819 C C . ARG A 1 108 ? -16.999 16.747 32.526 1.00 90.19 108 ARG A C 1
ATOM 821 O O . ARG A 1 108 ? -16.010 16.133 32.148 1.00 90.19 108 ARG A O 1
ATOM 828 N N . SER A 1 109 ? -18.228 16.238 32.487 1.00 87.00 109 SER A N 1
ATOM 829 C CA . SER A 1 109 ? -18.583 14.924 31.969 1.00 87.00 109 SER A CA 1
ATOM 830 C C . SER A 1 109 ? -19.913 15.005 31.226 1.00 87.00 109 SER A C 1
ATOM 832 O O . SER A 1 109 ? -20.881 15.593 31.722 1.00 87.00 109 SER A O 1
ATOM 834 N N . PHE A 1 110 ? -19.955 14.393 30.045 1.00 92.75 110 PHE A N 1
ATOM 835 C CA . PHE A 1 110 ? -21.156 14.199 29.245 1.00 92.75 110 PHE A CA 1
ATOM 836 C C . PHE A 1 110 ? -21.243 12.715 28.837 1.00 92.75 110 PHE A C 1
ATOM 838 O O . PHE A 1 110 ? -20.221 12.130 28.481 1.00 92.75 110 PHE A O 1
ATOM 845 N N . PRO A 1 111 ? -22.428 12.076 28.870 1.00 92.19 111 PRO A N 1
ATOM 846 C CA . PRO A 1 111 ? -22.570 10.656 28.573 1.00 92.19 111 PRO A CA 1
ATOM 847 C C . PRO A 1 111 ? -22.621 10.427 27.054 1.00 92.19 111 PRO A C 1
ATOM 849 O O . PRO A 1 111 ? -23.670 10.090 26.503 1.00 92.19 111 PRO A O 1
ATOM 852 N N . TRP A 1 112 ? -21.487 10.603 26.368 1.00 92.50 112 TRP A N 1
ATOM 853 C CA . TRP A 1 112 ? -21.352 10.455 24.909 1.00 92.50 112 TRP A CA 1
ATOM 854 C C . TRP A 1 112 ? -21.953 9.144 24.382 1.00 92.50 112 TRP A C 1
ATOM 856 O O . TRP A 1 112 ? -22.706 9.139 23.408 1.00 92.50 112 TRP A O 1
ATOM 866 N N . ASN A 1 113 ? -21.722 8.046 25.105 1.00 88.62 113 ASN A N 1
ATOM 867 C CA . ASN A 1 113 ? -22.229 6.709 24.789 1.00 88.62 113 ASN A CA 1
ATOM 868 C C . ASN A 1 113 ? -23.766 6.590 24.734 1.00 88.62 113 ASN A C 1
ATOM 870 O O . ASN A 1 113 ? -24.292 5.635 24.165 1.00 88.62 113 ASN A O 1
ATOM 874 N N . ASN A 1 114 ? -24.516 7.558 25.272 1.00 88.38 114 ASN A N 1
ATOM 875 C CA . ASN A 1 114 ? -25.976 7.572 25.185 1.00 88.38 114 ASN A CA 1
ATOM 876 C C . ASN A 1 114 ? -26.533 8.162 23.883 1.00 88.38 114 ASN A C 1
ATOM 878 O O . ASN A 1 114 ? -27.731 8.006 23.640 1.00 88.38 114 ASN A O 1
ATOM 882 N N . LEU A 1 115 ? -25.710 8.797 23.041 1.00 91.44 115 LEU A N 1
ATOM 883 C CA . LEU A 1 115 ? -26.167 9.395 21.782 1.00 91.44 115 LEU A CA 1
ATOM 884 C C . LEU A 1 115 ? -26.707 8.346 20.790 1.00 91.44 115 LEU A C 1
ATOM 886 O O . LEU A 1 115 ? -27.705 8.618 20.123 1.00 91.44 115 LEU A O 1
ATOM 890 N N . ALA A 1 116 ? -26.165 7.122 20.781 1.00 89.81 116 ALA A N 1
ATOM 891 C CA . ALA A 1 116 ? -26.648 6.014 19.943 1.00 89.81 116 ALA A CA 1
ATOM 892 C C . ALA A 1 116 ? -28.134 5.672 20.163 1.00 89.81 116 ALA A C 1
ATOM 894 O O . ALA A 1 116 ? -28.842 5.312 19.224 1.00 89.81 116 ALA A O 1
ATOM 895 N N . ALA A 1 117 ? -28.633 5.807 21.398 1.00 89.12 117 ALA A N 1
ATOM 896 C CA . ALA A 1 117 ? -30.035 5.535 21.727 1.00 89.12 117 ALA A CA 1
ATOM 897 C C . ALA A 1 117 ? -30.998 6.597 21.157 1.00 89.12 117 ALA A C 1
ATOM 899 O O . ALA A 1 117 ? -32.209 6.374 21.073 1.00 89.12 117 ALA A O 1
ATOM 900 N N . LEU A 1 118 ? -30.473 7.754 20.749 1.00 92.19 118 LEU A N 1
ATOM 901 C CA . LEU A 1 118 ? -31.228 8.889 20.234 1.00 92.19 118 LEU A CA 1
ATOM 902 C C . LEU A 1 118 ? -31.317 8.827 18.705 1.00 92.19 118 LEU A C 1
ATOM 904 O O . LEU A 1 118 ? -31.005 9.787 18.014 1.00 92.19 118 LEU A O 1
ATOM 908 N N . VAL A 1 119 ? -31.786 7.700 18.163 1.00 91.75 119 VAL A N 1
ATOM 909 C CA . VAL A 1 119 ? -31.878 7.418 16.709 1.00 91.75 119 VAL A CA 1
ATOM 910 C C . VAL A 1 119 ? -32.744 8.398 15.893 1.00 91.75 119 VAL A C 1
ATOM 912 O O . VAL A 1 119 ? -32.857 8.256 14.678 1.00 91.75 119 VAL A O 1
ATOM 915 N N . GLY A 1 120 ? -33.416 9.341 16.558 1.00 92.81 120 GLY A N 1
ATOM 916 C CA . GLY A 1 120 ? -34.161 10.436 15.941 1.00 92.81 120 GLY A CA 1
ATOM 917 C C . GLY A 1 120 ? -33.475 11.802 16.042 1.00 92.81 120 GLY A C 1
ATOM 918 O O . GLY A 1 120 ? -34.020 12.757 15.492 1.00 92.81 120 GLY A O 1
ATOM 919 N N . LEU A 1 121 ? -32.337 11.922 16.733 1.00 96.25 121 LEU A N 1
ATOM 920 C CA . LEU A 1 121 ? -31.646 13.185 16.992 1.00 96.25 121 LEU A CA 1
ATOM 921 C C . LEU A 1 121 ? -31.166 13.788 15.672 1.00 96.25 121 LEU A C 1
ATOM 923 O O . LEU A 1 121 ? -30.391 13.172 14.947 1.00 96.25 121 LEU A O 1
ATOM 927 N N . GLU A 1 122 ? -31.638 14.990 15.376 1.00 97.56 122 GLU A N 1
ATOM 928 C CA . GLU A 1 122 ? -31.284 15.771 14.192 1.00 97.56 122 GLU A CA 1
ATOM 929 C C . GLU A 1 122 ? -30.230 16.829 14.540 1.00 97.56 122 GLU A C 1
ATOM 931 O O . GLU A 1 122 ? -29.406 17.158 13.688 1.00 97.56 122 GLU A O 1
ATOM 936 N N . LYS A 1 123 ? -30.222 17.346 15.781 1.00 98.38 123 LYS A N 1
ATOM 937 C CA . LYS A 1 123 ? -29.308 18.420 16.199 1.00 98.38 123 LYS A CA 1
ATOM 938 C C . LYS A 1 123 ? -28.777 18.263 17.618 1.00 98.38 123 LYS A C 1
ATOM 940 O O . LYS A 1 123 ? -29.537 17.960 18.543 1.00 98.38 123 LYS A O 1
ATOM 945 N N . PHE A 1 124 ? -27.495 18.556 17.796 1.00 97.94 124 PHE A N 1
ATOM 946 C CA . PHE A 1 124 ? -26.815 18.537 19.084 1.00 97.94 124 PHE A CA 1
ATOM 947 C C . PHE A 1 124 ? -26.017 19.825 19.297 1.00 97.94 124 PHE A C 1
ATOM 949 O O . PHE A 1 124 ? -25.067 20.096 18.568 1.00 97.94 124 PHE A O 1
ATOM 956 N N . TYR A 1 125 ? -26.384 20.591 20.322 1.00 98.12 125 TYR A N 1
ATOM 957 C CA . TYR A 1 125 ? -25.683 21.802 20.733 1.00 98.12 125 TYR A CA 1
ATOM 958 C C . TYR A 1 125 ? -25.140 21.607 22.149 1.00 98.12 125 TYR A C 1
ATOM 960 O O . TYR A 1 125 ? -25.915 21.442 23.094 1.00 98.12 125 TYR A O 1
ATOM 968 N N . LEU A 1 126 ? -23.821 21.662 22.297 1.00 96.38 126 LEU A N 1
ATOM 969 C CA . LEU A 1 126 ? -23.114 21.718 23.571 1.00 96.38 126 LEU A CA 1
ATOM 970 C C . LEU A 1 126 ? -22.242 22.971 23.531 1.00 96.38 126 LEU A C 1
ATOM 972 O O . LEU A 1 126 ? -21.121 22.923 23.047 1.00 96.38 126 LEU A O 1
ATOM 976 N N . ILE A 1 127 ? -22.774 24.108 23.979 1.00 95.44 127 ILE A N 1
ATOM 977 C CA . ILE A 1 127 ? -22.153 25.427 23.791 1.00 95.44 127 ILE A CA 1
ATOM 978 C C . ILE A 1 127 ? -21.745 26.019 25.141 1.00 95.44 127 ILE A C 1
ATOM 980 O O . ILE A 1 127 ? -22.529 25.995 26.096 1.00 95.44 127 ILE A O 1
ATOM 984 N N . SER A 1 128 ? -20.541 26.596 25.212 1.00 91.50 128 SER A N 1
ATOM 985 C CA . SER A 1 128 ? -19.987 27.214 26.430 1.00 91.50 128 SER A CA 1
ATOM 986 C C . SER A 1 128 ? -20.005 26.273 27.650 1.00 91.50 128 SER A C 1
ATOM 988 O O . SER A 1 128 ? -20.497 26.645 28.721 1.00 91.50 128 SER A O 1
ATOM 990 N N . SER A 1 129 ? -19.518 25.039 27.483 1.00 88.69 129 SER A N 1
ATOM 991 C CA . SER A 1 129 ? -19.366 24.050 28.559 1.00 88.69 129 SER A CA 1
ATOM 992 C C . SER A 1 129 ? -17.886 23.740 28.844 1.00 88.69 129 SER A C 1
ATOM 994 O O . SER A 1 129 ? -16.987 24.137 28.107 1.00 88.69 129 SER A O 1
ATOM 996 N N . ALA A 1 130 ? -17.626 23.060 29.963 1.00 88.50 130 ALA A N 1
ATOM 997 C CA . ALA A 1 130 ? -16.284 22.777 30.485 1.00 88.50 130 ALA A CA 1
ATOM 998 C C . ALA A 1 130 ? -15.854 21.318 30.227 1.00 88.50 130 ALA A C 1
ATOM 1000 O O . ALA A 1 130 ? -15.253 20.678 31.090 1.00 88.50 130 ALA A O 1
ATOM 1001 N N . VAL A 1 131 ? -16.259 20.747 29.084 1.00 88.38 131 VAL A N 1
ATOM 1002 C CA . VAL A 1 131 ? -16.001 19.331 28.790 1.00 88.38 131 VAL A CA 1
ATOM 1003 C C . VAL A 1 131 ? -14.560 19.203 28.280 1.00 88.38 131 VAL A C 1
ATOM 1005 O O . VAL A 1 131 ? -14.237 19.829 27.273 1.00 88.38 131 VAL A O 1
ATOM 1008 N N . PRO A 1 132 ? -13.684 18.429 28.950 1.00 80.56 132 PRO A N 1
ATOM 1009 C CA . PRO A 1 132 ? -12.238 18.507 28.728 1.00 80.56 132 PRO A CA 1
ATOM 1010 C C . PRO A 1 132 ? -11.727 17.699 27.527 1.00 80.56 132 PRO A C 1
ATOM 1012 O O . PRO A 1 132 ? -10.572 17.838 27.138 1.00 80.56 132 PRO A O 1
ATOM 1015 N N . ALA A 1 133 ? -12.546 16.813 26.959 1.00 82.38 133 ALA A N 1
ATOM 1016 C CA . ALA A 1 133 ? -12.157 15.985 25.823 1.00 82.38 133 ALA A CA 1
ATOM 1017 C C . ALA A 1 133 ? -13.377 15.497 25.035 1.00 82.38 133 ALA A C 1
ATOM 1019 O O . ALA A 1 133 ? -14.452 15.264 25.599 1.00 82.38 133 ALA A O 1
ATOM 1020 N N . LEU A 1 134 ? -13.167 15.290 23.737 1.00 91.69 134 LEU A N 1
ATOM 1021 C CA . LEU A 1 134 ? -13.975 14.384 22.929 1.00 91.69 134 LEU A CA 1
ATOM 1022 C C . LEU A 1 134 ? -13.366 12.978 23.012 1.00 91.69 134 LEU A C 1
ATOM 1024 O O . LEU A 1 134 ? -12.160 12.830 23.204 1.00 91.69 134 LEU A O 1
ATOM 1028 N N . GLU A 1 135 ? -14.198 11.951 22.874 1.00 89.69 135 GLU A N 1
ATOM 1029 C CA . GLU A 1 135 ? -13.748 10.561 22.741 1.00 89.69 135 GLU A CA 1
ATOM 1030 C C . GLU A 1 135 ? -13.554 10.231 21.252 1.00 89.69 135 GLU A C 1
ATOM 1032 O O . GLU A 1 135 ? -14.224 10.810 20.391 1.00 89.69 135 GLU A O 1
ATOM 1037 N N . SER A 1 136 ? -12.652 9.302 20.921 1.00 88.31 136 SER A N 1
ATOM 1038 C CA . SER A 1 136 ? -12.616 8.731 19.570 1.00 88.31 136 SER A CA 1
ATOM 1039 C C . SER A 1 136 ? -13.961 8.074 19.273 1.00 88.31 136 SER A C 1
ATOM 1041 O O . SER A 1 136 ? -14.602 7.537 20.177 1.00 88.31 136 SER A O 1
ATOM 1043 N N . TYR A 1 137 ? -14.371 8.063 18.004 1.00 88.00 137 TYR A N 1
ATOM 1044 C CA . TYR A 1 137 ? -15.537 7.287 17.578 1.00 88.00 137 TYR A CA 1
ATOM 1045 C C . TYR A 1 137 ? -16.856 7.599 18.323 1.00 88.00 137 TYR A C 1
ATOM 1047 O O . TYR A 1 137 ? -17.655 6.694 18.580 1.00 88.00 137 TYR A O 1
ATOM 1055 N N . LEU A 1 138 ? -17.134 8.872 18.630 1.00 93.00 138 LEU A N 1
ATOM 1056 C CA . LEU A 1 138 ? -18.403 9.274 19.253 1.00 93.00 138 LEU A CA 1
ATOM 1057 C C . LEU A 1 138 ? -19.606 8.632 18.529 1.00 93.00 138 LEU A C 1
ATOM 1059 O O . LEU A 1 138 ? -19.701 8.721 17.296 1.00 93.00 138 LEU A O 1
ATOM 1063 N N . PRO A 1 139 ? -20.534 7.979 19.256 1.00 93.94 139 PRO A N 1
ATOM 1064 C CA . PRO A 1 139 ? -21.581 7.169 18.648 1.00 93.94 139 PRO A CA 1
ATOM 1065 C C . PRO A 1 139 ? -22.774 8.046 18.247 1.00 93.94 139 PRO A C 1
ATOM 1067 O O . PRO A 1 139 ? -23.890 7.921 18.757 1.00 93.94 139 PRO A O 1
ATOM 1070 N N . TRP A 1 140 ? -22.504 8.980 17.336 1.00 95.88 140 TRP A N 1
ATOM 1071 C CA . TRP A 1 140 ? -23.493 9.859 16.733 1.00 95.88 140 TRP A CA 1
ATOM 1072 C C . TRP A 1 140 ? -24.590 9.029 16.053 1.00 95.88 140 TRP A C 1
ATOM 1074 O O . TRP A 1 140 ? -24.278 8.154 15.239 1.00 95.88 140 TRP A O 1
ATOM 1084 N N . PRO A 1 141 ? -25.878 9.288 16.337 1.00 94.75 141 PRO A N 1
ATOM 1085 C CA . PRO A 1 141 ? -26.957 8.648 15.606 1.00 94.75 141 PRO A CA 1
ATOM 1086 C C . PRO A 1 141 ? -26.913 9.126 14.154 1.00 94.75 141 PRO A C 1
ATOM 1088 O O . PRO A 1 141 ? -26.748 10.317 13.894 1.00 94.75 141 PRO A O 1
ATOM 1091 N N . ALA A 1 142 ? -27.100 8.209 13.202 1.00 93.94 142 ALA A N 1
ATOM 1092 C CA . ALA A 1 142 ? -26.971 8.506 11.772 1.00 93.94 142 ALA A CA 1
ATOM 1093 C C . ALA A 1 142 ? -27.851 9.682 11.299 1.00 93.94 142 ALA A C 1
ATOM 1095 O O . ALA A 1 142 ? -27.510 10.337 10.322 1.00 93.94 142 ALA A O 1
ATOM 1096 N N . SER A 1 143 ? -28.957 9.961 11.998 1.00 95.44 143 SER A N 1
ATOM 1097 C CA . SER A 1 143 ? -29.878 11.073 11.744 1.00 95.44 143 SER A CA 1
ATOM 1098 C C . SER A 1 143 ? -29.332 12.469 12.063 1.00 95.44 143 SER A C 1
ATOM 1100 O O . SER A 1 143 ? -29.993 13.444 11.699 1.00 95.44 143 SER A O 1
ATOM 1102 N N . VAL A 1 144 ? -28.198 12.597 12.765 1.00 97.81 144 VAL A N 1
ATOM 1103 C CA . VAL A 1 144 ? -27.694 13.911 13.183 1.00 97.81 144 VAL A CA 1
ATOM 1104 C C . VAL A 1 144 ? -27.200 14.699 11.969 1.00 97.81 144 VAL A C 1
ATOM 1106 O O . VAL A 1 144 ? -26.354 14.241 11.205 1.00 97.81 144 VAL A O 1
ATOM 1109 N N . ALA A 1 145 ? -27.764 15.891 11.795 1.00 97.69 145 ALA A N 1
ATOM 1110 C CA . ALA A 1 145 ? -27.484 16.806 10.696 1.00 97.69 145 ALA A CA 1
ATOM 1111 C C . ALA A 1 145 ? -26.671 18.031 11.146 1.00 97.69 145 ALA A C 1
ATOM 1113 O O . ALA A 1 145 ? -25.976 18.639 10.332 1.00 97.69 145 ALA A O 1
ATOM 1114 N N . GLU A 1 146 ? -26.747 18.396 12.426 1.00 98.38 146 GLU A N 1
ATOM 1115 C CA . GLU A 1 146 ? -26.110 19.594 12.976 1.00 98.38 146 GLU A CA 1
ATOM 1116 C C . GLU A 1 146 ? -25.460 19.292 14.331 1.00 98.38 146 GLU A C 1
ATOM 1118 O O . GLU A 1 146 ? -26.123 18.820 15.259 1.00 98.38 146 GLU A O 1
ATOM 1123 N N . ILE A 1 147 ? -24.159 19.564 14.436 1.00 98.12 147 ILE A N 1
ATOM 1124 C CA . ILE A 1 147 ? -23.373 19.443 15.667 1.00 98.12 147 ILE A CA 1
ATOM 1125 C C . ILE A 1 147 ? -22.708 20.791 15.932 1.00 98.12 147 ILE A C 1
ATOM 1127 O O . ILE A 1 147 ? -21.983 21.305 15.080 1.00 98.12 147 ILE A O 1
ATOM 1131 N N . ASP A 1 148 ? -22.926 21.350 17.118 1.00 97.69 148 ASP A N 1
ATOM 1132 C CA . ASP A 1 148 ? -22.295 22.591 17.558 1.00 97.69 148 ASP A CA 1
ATOM 1133 C C . ASP A 1 148 ? -21.621 22.404 18.920 1.00 97.69 148 ASP A C 1
ATOM 1135 O O . ASP A 1 148 ? -22.281 22.131 19.926 1.00 97.69 148 ASP A O 1
ATOM 1139 N N . LEU A 1 149 ? -20.296 22.555 18.928 1.00 96.25 149 LEU A N 1
ATOM 1140 C CA . LEU A 1 149 ? -19.429 22.490 20.102 1.00 96.25 149 LEU A CA 1
ATOM 1141 C C . LEU A 1 149 ? -18.752 23.847 20.368 1.00 96.25 149 LEU A C 1
ATOM 1143 O O . LEU A 1 149 ? -17.626 23.896 20.865 1.00 96.25 149 LEU A O 1
ATOM 1147 N N . THR A 1 150 ? -19.405 24.959 20.024 1.00 94.38 150 THR A N 1
ATOM 1148 C CA . THR A 1 150 ? -18.825 26.302 20.169 1.00 94.38 150 THR A CA 1
ATOM 1149 C C . THR A 1 150 ? -18.535 26.685 21.628 1.00 94.38 150 THR A C 1
ATOM 1151 O O . THR A 1 150 ? -19.278 26.344 22.547 1.00 94.38 150 THR A O 1
ATOM 1154 N N . ASP A 1 151 ? -17.458 27.441 21.847 1.00 92.75 151 ASP A N 1
ATOM 1155 C CA . ASP A 1 151 ? -17.029 28.000 23.141 1.00 92.75 151 ASP A CA 1
ATOM 1156 C C . ASP A 1 151 ? -16.629 26.959 24.214 1.00 92.75 151 ASP A C 1
ATOM 1158 O O . ASP A 1 151 ? -16.599 27.274 25.407 1.00 92.75 151 ASP A O 1
ATOM 1162 N N . ASN A 1 152 ? -16.294 25.720 23.832 1.00 92.31 152 ASN A N 1
ATOM 1163 C CA . ASN A 1 152 ? -15.762 24.712 24.762 1.00 92.31 152 ASN A CA 1
ATOM 1164 C C . ASN A 1 152 ? -14.232 24.795 24.857 1.00 92.31 152 ASN A C 1
ATOM 1166 O O . ASN A 1 152 ? -13.505 23.959 24.320 1.00 92.31 152 ASN A O 1
ATOM 1170 N N . LEU A 1 153 ? -13.746 25.803 25.582 1.00 91.44 153 LEU A N 1
ATOM 1171 C CA . LEU A 1 153 ? -12.315 26.092 25.754 1.00 91.44 153 LEU A CA 1
ATOM 1172 C C . LEU A 1 153 ? -11.505 24.969 26.433 1.00 91.44 153 LEU A C 1
ATOM 1174 O O . LEU A 1 153 ? -10.280 25.008 26.383 1.00 91.44 153 LEU A O 1
ATOM 1178 N N . GLU A 1 154 ? -12.154 23.991 27.076 1.00 91.88 154 GLU A N 1
ATOM 1179 C CA . GLU A 1 154 ? -11.466 22.834 27.672 1.00 91.88 154 GLU A CA 1
ATOM 1180 C C . GLU A 1 154 ? -11.244 21.678 26.675 1.00 91.88 154 GLU A C 1
ATOM 1182 O O . GLU A 1 154 ? -10.401 20.830 26.945 1.00 91.88 154 GLU A O 1
ATOM 1187 N N . ILE A 1 155 ? -11.901 21.659 25.502 1.00 92.81 155 ILE A N 1
ATOM 1188 C CA . ILE A 1 155 ? -11.629 20.657 24.455 1.00 92.81 155 ILE A CA 1
ATOM 1189 C C . ILE A 1 155 ? -10.276 20.980 23.812 1.00 92.81 155 ILE A C 1
ATOM 1191 O O . ILE A 1 155 ? -10.179 21.880 22.976 1.00 92.81 155 ILE A O 1
ATOM 1195 N N . SER A 1 156 ? -9.238 20.240 24.208 1.00 92.44 156 SER A N 1
ATOM 1196 C CA . SER A 1 156 ? -7.866 20.358 23.691 1.00 92.44 156 SER A CA 1
ATOM 1197 C C . SER A 1 156 ? -7.469 19.279 22.684 1.00 92.44 156 SER A C 1
ATOM 1199 O O . SER A 1 156 ? -6.412 19.396 22.071 1.00 92.44 156 SER A O 1
ATOM 1201 N N . VAL A 1 157 ? -8.300 18.259 22.456 1.00 93.50 157 VAL A N 1
ATOM 1202 C CA . VAL A 1 157 ? -8.035 17.211 21.460 1.00 93.50 157 VAL A CA 1
ATOM 1203 C C . VAL A 1 157 ? -9.304 16.885 20.674 1.00 93.50 157 VAL A C 1
ATOM 1205 O O . VAL A 1 157 ? -10.361 16.657 21.267 1.00 93.50 157 VAL A O 1
ATOM 1208 N N . ILE A 1 158 ? -9.184 16.829 19.344 1.00 95.19 158 ILE A N 1
ATOM 1209 C CA . ILE A 1 158 ? -10.125 16.130 18.460 1.00 95.19 158 ILE A CA 1
ATOM 1210 C C . ILE A 1 158 ? -9.453 14.812 18.051 1.00 95.19 158 ILE A C 1
ATOM 1212 O O . ILE A 1 158 ? -8.537 14.842 17.224 1.00 95.19 158 ILE A O 1
ATOM 1216 N N . PRO A 1 159 ? -9.840 13.678 18.658 1.00 94.19 159 PRO A N 1
ATOM 1217 C CA . PRO A 1 159 ? -9.202 12.390 18.417 1.00 94.19 159 PRO A CA 1
ATOM 1218 C C . PRO A 1 159 ? -9.732 11.723 17.133 1.00 94.19 159 PRO A C 1
ATOM 1220 O O . PRO A 1 159 ? -10.772 12.147 16.615 1.00 94.19 159 PRO A O 1
ATOM 1223 N N . PRO A 1 160 ? -9.068 10.663 16.630 1.00 92.19 160 PRO A N 1
ATOM 1224 C CA . PRO A 1 160 ? -9.441 10.000 15.382 1.00 92.19 160 PRO A CA 1
ATOM 1225 C C . PRO A 1 160 ? -10.920 9.588 15.322 1.00 92.19 160 PRO A C 1
ATOM 1227 O O . PRO A 1 160 ? -11.492 9.076 16.292 1.00 92.19 160 PRO A O 1
ATOM 1230 N N . PHE A 1 161 ? -11.539 9.782 14.155 1.00 92.19 161 PHE A N 1
ATOM 1231 C CA . PHE A 1 161 ? -12.899 9.335 13.830 1.00 92.19 161 PHE A CA 1
ATOM 1232 C C . PHE A 1 161 ? -14.023 9.919 14.712 1.00 92.19 161 PHE A C 1
ATOM 1234 O O . PHE A 1 161 ? -15.131 9.373 14.739 1.00 92.19 161 PHE A O 1
ATOM 1241 N N . ALA A 1 162 ? -13.790 11.048 15.396 1.00 94.56 162 ALA A N 1
ATOM 1242 C CA . ALA A 1 162 ? -14.756 11.695 16.296 1.00 94.56 162 ALA A CA 1
ATOM 1243 C C . ALA A 1 162 ? -16.119 12.037 15.649 1.00 94.56 162 ALA A C 1
ATOM 1245 O O . ALA A 1 162 ? -17.117 12.170 16.360 1.00 94.56 162 ALA A O 1
ATOM 1246 N N . PHE A 1 163 ? -16.195 12.146 14.316 1.00 95.62 163 PHE A N 1
ATOM 1247 C CA . PHE A 1 163 ? -17.427 12.464 13.576 1.00 95.62 163 PHE A CA 1
ATOM 1248 C C . PHE A 1 163 ? -17.867 11.376 12.577 1.00 95.62 163 PHE A C 1
ATOM 1250 O O . PHE A 1 163 ? -18.894 11.528 11.916 1.00 95.62 163 PHE A O 1
ATOM 1257 N N . GLN A 1 164 ? -17.168 10.235 12.520 1.00 92.56 164 GLN A N 1
ATOM 1258 C CA . GLN A 1 164 ? -17.346 9.204 11.486 1.00 92.56 164 GLN A CA 1
ATOM 1259 C C . GLN A 1 164 ? -18.793 8.692 11.338 1.00 92.56 164 GLN A C 1
ATOM 1261 O O . GLN A 1 164 ? -19.242 8.456 10.216 1.00 92.56 164 GLN A O 1
ATOM 1266 N N . LYS A 1 165 ? -19.539 8.502 12.439 1.00 92.88 165 LYS A N 1
ATOM 1267 C CA . LYS A 1 165 ? -20.906 7.929 12.409 1.00 92.88 165 LYS A CA 1
ATOM 1268 C C . LYS A 1 165 ? -22.019 8.930 12.104 1.00 92.88 165 LYS A C 1
ATOM 1270 O O . LYS A 1 165 ? -23.166 8.512 11.937 1.00 92.88 165 LYS A O 1
ATOM 1275 N N . ALA A 1 166 ? -21.711 10.218 11.980 1.00 94.88 166 ALA A N 1
ATOM 1276 C CA . ALA A 1 166 ? -22.686 11.253 11.657 1.00 94.88 166 ALA A CA 1
ATOM 1277 C C . ALA A 1 166 ? -23.046 11.234 10.150 1.00 94.88 166 ALA A C 1
ATOM 1279 O O . ALA A 1 166 ? -22.791 12.185 9.419 1.00 94.88 166 ALA A O 1
ATOM 1280 N N . LYS A 1 167 ? -23.636 10.125 9.673 1.00 93.94 167 LYS A N 1
ATOM 1281 C CA . LYS A 1 167 ? -23.853 9.807 8.242 1.00 93.94 167 LYS A CA 1
ATOM 1282 C C . LYS A 1 167 ? -24.723 10.796 7.455 1.00 93.94 167 LYS A C 1
ATOM 1284 O O . LYS A 1 167 ? -24.776 10.703 6.233 1.00 93.94 167 LYS A O 1
ATOM 1289 N N . HIS A 1 168 ? -25.420 11.711 8.122 1.00 95.56 168 HIS A N 1
ATOM 1290 C CA . HIS A 1 168 ? -26.204 12.771 7.482 1.00 95.56 168 HIS A CA 1
ATOM 1291 C C . HIS A 1 168 ? -25.804 14.176 7.960 1.00 95.56 168 HIS A C 1
ATOM 1293 O O . HIS A 1 168 ? -26.603 15.111 7.847 1.00 95.56 168 HIS A O 1
ATOM 1299 N N . ILE A 1 169 ? -24.583 14.344 8.486 1.00 96.62 169 ILE A N 1
ATOM 1300 C CA . ILE A 1 169 ? -24.098 15.642 8.955 1.00 96.62 169 ILE A CA 1
ATOM 1301 C C . ILE A 1 169 ? -24.016 16.648 7.804 1.00 96.62 169 ILE A C 1
ATOM 1303 O O . ILE A 1 169 ? -23.512 16.354 6.722 1.00 96.62 169 ILE A O 1
ATOM 1307 N N . LYS A 1 170 ? -24.532 17.852 8.058 1.00 96.19 170 LYS A N 1
ATOM 1308 C CA . LYS A 1 170 ? -24.566 18.994 7.128 1.00 96.19 170 LYS A CA 1
ATOM 1309 C C . LYS A 1 170 ? -23.828 20.204 7.689 1.00 96.19 170 LYS A C 1
ATOM 1311 O O . LYS A 1 170 ? -23.355 21.042 6.927 1.00 96.19 170 LYS A O 1
ATOM 1316 N N . SER A 1 171 ? -23.733 20.304 9.014 1.00 96.31 171 SER A N 1
ATOM 1317 C CA . SER A 1 171 ? -23.038 21.384 9.712 1.00 96.31 171 SER A CA 1
ATOM 1318 C C . SER A 1 171 ? -22.323 20.858 10.954 1.00 96.31 171 SER A C 1
ATOM 1320 O O . SER A 1 171 ? -22.964 20.312 11.853 1.00 96.31 171 SER A O 1
ATOM 1322 N N . LEU A 1 172 ? -21.011 21.076 11.018 1.00 97.00 172 LEU A N 1
ATOM 1323 C CA . LEU A 1 172 ? -20.174 20.889 12.200 1.00 97.00 172 LEU A CA 1
ATOM 1324 C C . LEU A 1 172 ? -19.561 22.236 12.598 1.00 97.00 172 LEU A C 1
ATOM 1326 O O . LEU A 1 172 ? -18.801 22.822 11.830 1.00 97.00 172 LEU A O 1
ATOM 1330 N N . ASN A 1 173 ? -19.885 22.734 13.790 1.00 95.94 173 ASN A N 1
ATOM 1331 C CA . ASN A 1 173 ? -19.394 24.011 14.300 1.00 95.94 173 ASN A CA 1
ATOM 1332 C C . ASN A 1 173 ? -18.487 23.796 15.524 1.00 95.94 173 ASN A C 1
ATOM 1334 O O . ASN A 1 173 ? -18.913 23.267 16.547 1.00 95.94 173 ASN A O 1
ATOM 1338 N N . LEU A 1 174 ? -17.226 24.203 15.393 1.00 93.94 174 LEU A N 1
ATOM 1339 C CA . LEU A 1 174 ? -16.112 23.967 16.318 1.00 93.94 174 LEU A CA 1
ATOM 1340 C C . LEU A 1 174 ? -15.390 25.291 16.630 1.00 93.94 174 LEU A C 1
ATOM 1342 O O . LEU A 1 174 ? -14.163 25.390 16.579 1.00 93.94 174 LEU A O 1
ATOM 1346 N N . LYS A 1 175 ? -16.153 26.363 16.861 1.00 91.38 175 LYS A N 1
ATOM 1347 C CA . LYS A 1 175 ? -15.598 27.692 17.154 1.00 91.38 175 LYS A CA 1
ATOM 1348 C C . LYS A 1 175 ? -15.168 27.799 18.616 1.00 91.38 175 LYS A C 1
ATOM 1350 O O . LYS A 1 175 ? -15.819 27.257 19.498 1.00 91.38 175 LYS A O 1
ATOM 1355 N N . ASN A 1 176 ? -14.110 28.556 18.883 1.00 90.44 176 ASN A N 1
ATOM 1356 C CA . ASN A 1 176 ? -13.633 28.892 20.226 1.00 90.44 176 ASN A CA 1
ATOM 1357 C C . ASN A 1 176 ? -13.411 27.656 21.131 1.00 90.44 176 ASN A C 1
ATOM 1359 O O . ASN A 1 176 ? -13.891 27.608 22.264 1.00 90.44 176 ASN A O 1
ATOM 1363 N N . LEU A 1 177 ? -12.688 26.655 20.618 1.00 92.00 177 LEU A N 1
ATOM 1364 C CA . LEU A 1 177 ? -12.135 25.553 21.419 1.00 92.00 177 LEU A CA 1
ATOM 1365 C C . LEU A 1 177 ? -10.830 25.985 22.127 1.00 92.00 177 LEU A C 1
ATOM 1367 O O . LEU A 1 177 ? -10.493 27.172 22.141 1.00 92.00 177 LEU A O 1
ATOM 1371 N N . SER A 1 178 ? -10.102 25.039 22.731 1.00 90.94 178 SER A N 1
ATOM 1372 C CA . SER A 1 178 ? -8.827 25.306 23.417 1.00 90.94 178 SER A CA 1
ATOM 1373 C C . SER A 1 178 ? -7.795 26.034 22.529 1.00 90.94 178 SER A C 1
ATOM 1375 O O . SER A 1 178 ? -7.712 25.745 21.333 1.00 90.94 178 SER A O 1
ATOM 1377 N N . PRO A 1 179 ? -6.946 26.918 23.101 1.00 86.38 179 PRO A N 1
ATOM 1378 C CA . PRO A 1 179 ? -5.754 27.437 22.422 1.00 86.38 179 PRO A CA 1
ATOM 1379 C C . PRO A 1 179 ? -4.798 26.334 21.950 1.00 86.38 179 PRO A C 1
ATOM 1381 O O . PRO A 1 179 ? -4.203 26.437 20.882 1.00 86.38 179 PRO A O 1
ATOM 1384 N N . GLU A 1 180 ? -4.667 25.286 22.764 1.00 89.38 180 GLU A N 1
ATOM 1385 C CA . GLU A 1 180 ? -3.711 24.184 22.607 1.00 89.38 180 GLU A CA 1
ATOM 1386 C C . GLU A 1 180 ? -4.349 23.001 21.848 1.00 89.38 180 GLU A C 1
ATOM 1388 O O . GLU A 1 180 ? -4.056 21.837 22.124 1.00 89.38 180 GLU A O 1
ATOM 1393 N N . LEU A 1 181 ? -5.313 23.276 20.956 1.00 90.69 181 LEU A N 1
ATOM 1394 C CA . LEU A 1 181 ? -6.089 22.228 20.295 1.00 90.69 181 LEU A CA 1
ATOM 1395 C C . LEU A 1 181 ? -5.201 21.382 19.373 1.00 90.69 181 LEU A C 1
ATOM 1397 O O . LEU A 1 181 ? -4.637 21.879 18.402 1.00 90.69 181 LEU A O 1
ATOM 1401 N N . THR A 1 182 ? -5.155 20.080 19.635 1.00 91.44 182 THR A N 1
ATOM 1402 C CA . THR A 1 182 ? -4.589 19.080 18.729 1.00 91.44 182 THR A CA 1
ATOM 1403 C C . THR A 1 182 ? -5.712 18.420 17.934 1.00 91.44 182 THR A C 1
ATOM 1405 O O . THR A 1 182 ? -6.588 17.777 18.514 1.00 91.44 182 THR A O 1
ATOM 1408 N N . ILE A 1 183 ? -5.700 18.559 16.609 1.00 92.50 183 ILE A N 1
ATOM 1409 C CA . ILE A 1 183 ? -6.538 17.748 15.720 1.00 92.50 183 ILE A CA 1
ATOM 1410 C C . ILE A 1 183 ? -5.679 16.580 15.255 1.00 92.50 183 ILE A C 1
ATOM 1412 O O . ILE A 1 183 ? -4.689 16.778 14.547 1.00 92.50 183 ILE A O 1
ATOM 1416 N N . GLN A 1 184 ? -6.047 15.382 15.699 1.00 91.50 184 GLN A N 1
ATOM 1417 C CA . GLN A 1 184 ? -5.315 14.167 15.376 1.00 91.50 184 GLN A CA 1
ATOM 1418 C C . GLN A 1 184 ? -5.618 13.686 13.955 1.00 91.50 184 GLN A C 1
ATOM 1420 O O . GLN A 1 184 ? -6.567 14.147 13.311 1.00 91.50 184 GLN A O 1
ATOM 1425 N N . SER A 1 185 ? -4.808 12.742 13.483 1.00 87.06 185 SER A N 1
ATOM 1426 C CA . SER A 1 185 ? -5.032 12.006 12.236 1.00 87.06 185 SER A CA 1
ATOM 1427 C C . SER A 1 185 ? -6.470 11.457 12.213 1.00 87.06 185 SER A C 1
ATOM 1429 O O . SER A 1 185 ? -6.970 11.004 13.243 1.00 87.06 185 SER A O 1
ATOM 1431 N N . ASP A 1 186 ? -7.181 11.592 11.088 1.00 89.38 186 ASP A N 1
ATOM 1432 C CA . ASP A 1 186 ? -8.611 11.251 10.944 1.00 89.38 186 ASP A CA 1
ATOM 1433 C C . ASP A 1 186 ? -9.595 11.962 11.908 1.00 89.38 186 ASP A C 1
ATOM 1435 O O . ASP A 1 186 ? -10.776 11.603 11.973 1.00 89.38 186 ASP A O 1
ATOM 1439 N N . GLY A 1 187 ? -9.174 12.975 12.675 1.00 91.88 187 GLY A N 1
ATOM 1440 C CA . GLY A 1 187 ? -10.017 13.614 13.697 1.00 91.88 187 GLY A CA 1
ATOM 1441 C C . GLY A 1 187 ? -11.264 14.322 13.148 1.00 91.88 187 GLY A C 1
ATOM 1442 O O . GLY A 1 187 ? -12.299 14.391 13.813 1.00 91.88 187 GLY A O 1
ATOM 1443 N N . LEU A 1 188 ? -11.194 14.802 11.906 1.00 93.81 188 LEU A N 1
ATOM 1444 C CA . LEU A 1 188 ? -12.291 15.400 11.142 1.00 93.81 188 LEU A CA 1
ATOM 1445 C C . LEU A 1 188 ? -12.824 14.461 10.044 1.00 93.81 188 LEU A C 1
ATOM 1447 O O . LEU A 1 188 ? -13.594 14.912 9.197 1.00 93.81 188 LEU A O 1
ATOM 1451 N N . TYR A 1 189 ? -12.450 13.177 10.032 1.00 91.06 189 TYR A N 1
ATOM 1452 C CA . TYR A 1 189 ? -12.986 12.214 9.066 1.00 91.06 189 TYR A CA 1
ATOM 1453 C C . TYR A 1 189 ? -14.507 12.058 9.211 1.00 91.06 189 TYR A C 1
ATOM 1455 O O . TYR A 1 189 ? -15.048 11.940 10.318 1.00 91.06 189 TYR A O 1
ATOM 1463 N N . THR A 1 190 ? -15.205 12.026 8.075 1.00 89.50 190 THR A N 1
ATOM 1464 C CA . THR A 1 190 ? -16.662 11.895 7.998 1.00 89.50 190 THR A CA 1
ATOM 1465 C C . THR A 1 190 ? -17.068 10.913 6.901 1.00 89.50 190 THR A C 1
ATOM 1467 O O . THR A 1 190 ? -16.413 10.814 5.870 1.00 89.50 190 THR A O 1
ATOM 1470 N N . THR A 1 191 ? -18.167 10.185 7.125 1.00 88.50 191 THR A N 1
ATOM 1471 C CA . THR A 1 191 ? -18.812 9.318 6.115 1.00 88.50 191 THR A CA 1
ATOM 1472 C C . THR A 1 191 ? -20.194 9.861 5.750 1.00 88.50 191 THR A C 1
ATOM 1474 O O . THR A 1 191 ? -21.176 9.118 5.664 1.00 88.50 191 THR A O 1
ATOM 1477 N N . SER A 1 192 ? -20.305 11.189 5.633 1.00 91.62 192 SER A N 1
ATOM 1478 C CA . SER A 1 192 ? -21.584 11.823 5.314 1.00 91.62 192 SER A CA 1
ATOM 1479 C C . SER A 1 192 ? -22.070 11.408 3.924 1.00 91.62 192 SER A C 1
ATOM 1481 O O . SER A 1 192 ? -21.287 11.277 2.991 1.00 91.62 192 SER A O 1
ATOM 1483 N N . LEU A 1 193 ? -23.381 11.210 3.804 1.00 88.62 193 LEU A N 1
ATOM 1484 C CA . LEU A 1 193 ? -24.115 10.954 2.557 1.00 88.62 193 LEU A CA 1
ATOM 1485 C C . LEU A 1 193 ? -24.827 12.226 2.055 1.00 88.62 193 LEU A C 1
ATOM 1487 O O . LEU A 1 193 ? -25.850 12.167 1.372 1.00 88.62 193 LEU A O 1
ATOM 1491 N N . GLU A 1 194 ? -24.360 13.372 2.529 1.00 91.38 194 GLU A N 1
ATOM 1492 C CA . GLU A 1 194 ? -24.873 14.720 2.315 1.00 91.38 194 GLU A CA 1
ATOM 1493 C C . GLU A 1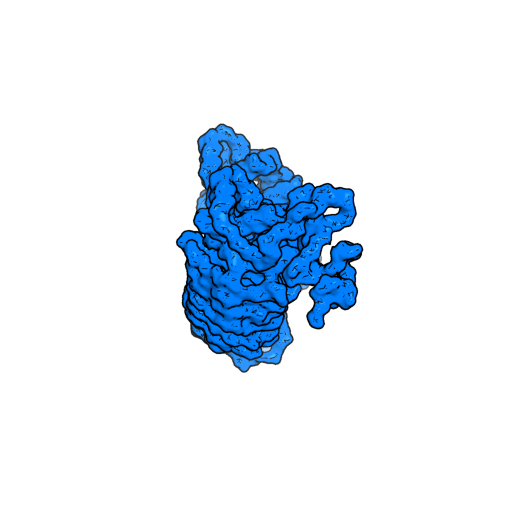 194 ? -23.670 15.613 1.977 1.00 91.38 194 GLU A C 1
ATOM 1495 O O . GLU A 1 194 ? -22.544 15.138 1.998 1.00 91.38 194 GLU A O 1
ATOM 1500 N N . GLU A 1 195 ? -23.872 16.908 1.733 1.00 88.25 195 GLU A N 1
ATOM 1501 C CA . GLU A 1 195 ? -22.774 17.864 1.526 1.00 88.25 195 GLU A CA 1
ATOM 1502 C C . GLU A 1 195 ? -22.373 18.543 2.866 1.00 88.25 195 GLU A C 1
ATOM 1504 O O . GLU A 1 195 ? -22.974 19.566 3.215 1.00 88.25 195 GLU A O 1
ATOM 1509 N N . PRO A 1 196 ? -21.424 18.011 3.672 1.00 91.69 196 PRO A N 1
ATOM 1510 C CA . PRO A 1 196 ? -21.138 18.538 5.004 1.00 91.69 196 PRO A CA 1
ATOM 1511 C C . PRO A 1 196 ? -20.312 19.829 4.985 1.00 91.69 196 PRO A C 1
ATOM 1513 O O . PRO A 1 196 ? -19.257 19.911 4.356 1.00 91.69 196 PRO A O 1
ATOM 1516 N N . SER A 1 197 ? -20.741 20.813 5.779 1.00 91.25 197 SER A N 1
ATOM 1517 C CA . SER A 1 197 ? -19.987 22.041 6.048 1.00 91.25 197 SER A CA 1
ATOM 1518 C C . SER A 1 197 ? -19.326 22.029 7.429 1.00 91.25 197 SER A C 1
ATOM 1520 O O . SER A 1 197 ? -19.949 21.671 8.430 1.00 91.25 197 SER A O 1
ATOM 1522 N N . LEU A 1 198 ? -18.062 22.444 7.481 1.00 91.44 198 LEU A N 1
ATOM 1523 C CA . LEU A 1 198 ? -17.263 22.620 8.690 1.00 91.44 198 LEU A CA 1
ATOM 1524 C C . LEU A 1 198 ? -17.086 24.115 8.955 1.00 91.44 198 LEU A C 1
ATOM 1526 O O . LEU A 1 198 ? -16.711 24.870 8.063 1.00 91.44 198 LEU A O 1
ATOM 1530 N N . SER A 1 199 ? -17.319 24.544 10.191 1.00 89.25 199 SER A N 1
ATOM 1531 C CA . SER A 1 199 ? -16.994 25.883 10.681 1.00 89.25 199 SER A CA 1
ATOM 1532 C C . SER A 1 199 ? -16.023 25.784 11.860 1.00 89.25 199 SER A C 1
ATOM 1534 O O . SER A 1 199 ? -16.413 25.338 12.936 1.00 89.25 199 SER A O 1
ATOM 1536 N N . PHE A 1 200 ? -14.773 26.213 11.684 1.00 85.31 200 PHE A N 1
ATOM 1537 C CA . PHE A 1 200 ? -13.688 26.023 12.654 1.00 85.31 200 PHE A CA 1
ATOM 1538 C C . PHE A 1 200 ? -12.860 27.306 12.840 1.00 85.31 200 PHE A C 1
ATOM 1540 O O . PHE A 1 200 ? -11.999 27.640 12.028 1.00 85.31 200 PHE A O 1
ATOM 1547 N N . PHE A 1 201 ? -13.088 28.040 13.930 1.00 78.44 201 PHE A N 1
ATOM 1548 C CA . PHE A 1 201 ? -12.308 29.245 14.238 1.00 78.44 201 PHE A CA 1
ATOM 1549 C C . PHE A 1 201 ? -11.895 29.267 15.699 1.00 78.44 201 PHE A C 1
ATOM 1551 O O . PHE A 1 201 ? -12.747 29.294 16.583 1.00 78.44 201 PHE A O 1
ATOM 1558 N N . SER A 1 202 ? -10.592 29.335 15.946 1.00 67.12 202 SER A N 1
ATOM 1559 C CA . SER A 1 202 ? -10.047 29.761 17.236 1.00 67.12 202 SER A CA 1
ATOM 1560 C C . SER A 1 202 ? -10.387 31.250 17.475 1.00 67.12 202 SER A C 1
ATOM 1562 O O . SER A 1 202 ? -10.474 32.018 16.510 1.00 67.12 202 SER A O 1
ATOM 1564 N N . SER A 1 203 ? -10.595 31.665 18.730 1.00 65.06 203 SER A N 1
ATOM 1565 C CA . SER A 1 203 ? -11.047 33.031 19.050 1.00 65.06 203 SER A CA 1
ATOM 1566 C C . SER A 1 203 ? -10.013 34.105 18.670 1.00 65.06 203 SER A C 1
ATOM 1568 O O . SER A 1 203 ? -8.818 33.830 18.562 1.00 65.06 203 SER A O 1
ATOM 1570 N N . GLU A 1 204 ? -10.459 35.352 18.459 1.00 60.94 204 GLU A N 1
ATOM 1571 C CA . GLU A 1 204 ? -9.608 36.439 17.932 1.00 60.94 204 GLU A CA 1
ATOM 1572 C C . GLU A 1 204 ? -8.367 36.770 18.788 1.00 60.94 204 GLU A C 1
ATOM 1574 O O . GLU A 1 204 ? -7.434 37.387 18.273 1.00 60.94 204 GLU A O 1
ATOM 1579 N N . GLU A 1 205 ? -8.353 36.376 20.066 1.00 56.84 205 GLU A N 1
ATOM 1580 C CA . GLU A 1 205 ? -7.270 36.655 21.022 1.00 56.84 205 GLU A CA 1
ATOM 1581 C C . GLU A 1 205 ? -6.300 35.479 21.237 1.00 56.84 205 GLU A C 1
ATOM 1583 O O . GLU A 1 205 ? -5.356 35.614 22.020 1.00 56.84 205 GLU A O 1
ATOM 1588 N N . LEU A 1 206 ? -6.497 34.328 20.580 1.00 54.25 206 LEU A N 1
ATOM 1589 C CA . LEU A 1 206 ? -5.586 33.199 20.761 1.00 54.25 206 LEU A CA 1
ATOM 1590 C C . LEU A 1 206 ? -4.207 33.494 20.165 1.00 54.25 206 LEU A C 1
ATOM 1592 O O . LEU A 1 206 ? -4.064 33.911 19.015 1.00 54.25 206 LEU A O 1
ATOM 1596 N N . ASN A 1 207 ? -3.168 33.222 20.960 1.00 57.62 207 ASN A N 1
ATOM 1597 C CA . ASN A 1 207 ? -1.824 33.080 20.426 1.00 57.62 207 ASN A CA 1
ATOM 1598 C C . ASN A 1 207 ? -1.843 31.858 19.502 1.00 57.62 207 ASN A C 1
ATOM 1600 O O . ASN A 1 207 ? -1.893 30.728 19.973 1.00 57.62 207 ASN A O 1
ATOM 1604 N N . GLU A 1 208 ? -1.784 32.091 18.191 1.00 54.53 208 GLU A N 1
ATOM 1605 C CA . GLU A 1 208 ? -1.753 31.093 17.106 1.00 54.53 208 GLU A CA 1
ATOM 1606 C C . GLU A 1 208 ? -0.467 30.226 17.115 1.00 54.53 208 GLU A C 1
ATOM 1608 O O . GLU A 1 208 ? 0.151 29.984 16.081 1.00 54.53 208 GLU A O 1
ATOM 1613 N N . ALA A 1 209 ? 0.065 29.871 18.284 1.00 56.53 209 ALA A N 1
ATOM 1614 C CA . ALA A 1 209 ? 1.332 29.166 18.470 1.00 56.53 209 ALA A CA 1
ATOM 1615 C C . ALA A 1 209 ? 1.178 27.718 18.943 1.00 56.53 209 ALA A C 1
ATOM 1617 O O . ALA A 1 209 ? 2.127 26.958 18.772 1.00 56.53 209 ALA A O 1
ATOM 1618 N N . ASP A 1 210 ? 0.017 27.359 19.496 1.00 73.00 210 ASP A N 1
ATOM 1619 C CA . ASP A 1 210 ? -0.132 26.139 20.297 1.00 73.00 210 ASP A CA 1
ATOM 1620 C C . ASP A 1 210 ? -1.124 25.118 19.697 1.00 73.00 210 ASP A C 1
ATOM 1622 O O . ASP A 1 210 ? -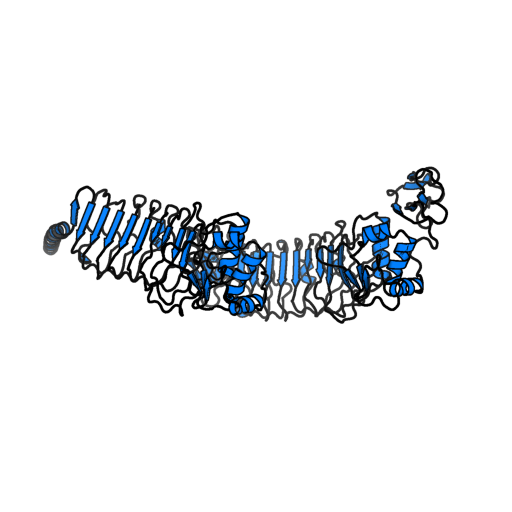1.251 24.009 20.210 1.00 73.00 210 ASP A O 1
ATOM 1626 N N . MET A 1 211 ? -1.798 25.454 18.589 1.00 84.44 211 MET A N 1
ATOM 1627 C CA . MET A 1 211 ? -2.691 24.532 17.879 1.00 84.44 211 MET A CA 1
ATOM 1628 C C . MET A 1 211 ? -1.889 23.595 16.969 1.00 84.44 211 MET A C 1
ATOM 1630 O O . MET A 1 211 ? -1.122 24.056 16.122 1.00 84.44 211 MET A O 1
ATOM 1634 N N . VAL A 1 212 ? -2.103 22.287 17.104 1.00 85.94 212 VAL A N 1
ATOM 1635 C CA . VAL A 1 212 ? -1.390 21.244 16.357 1.00 85.94 212 VAL A CA 1
ATOM 1636 C C . VAL A 1 212 ? -2.347 20.557 15.390 1.00 85.94 212 VAL A C 1
ATOM 1638 O O . VAL A 1 212 ? -3.404 20.065 15.779 1.00 85.94 212 VAL A O 1
ATOM 1641 N N . LEU A 1 213 ? -1.960 20.497 14.119 1.00 87.94 213 LEU A N 1
ATOM 1642 C CA . LEU A 1 213 ? -2.595 19.641 13.123 1.00 87.94 213 LEU A CA 1
ATOM 1643 C C . LEU A 1 213 ? -1.654 18.465 12.862 1.00 87.94 213 LEU A C 1
ATOM 1645 O O . LEU A 1 213 ? -0.524 18.674 12.419 1.00 87.94 213 LEU A O 1
ATOM 1649 N N . GLU A 1 214 ? -2.102 17.244 13.146 1.00 87.31 214 GLU A N 1
ATOM 1650 C CA . GLU A 1 214 ? -1.406 16.046 12.675 1.00 87.31 214 GLU A CA 1
ATOM 1651 C C . GLU A 1 214 ? -1.525 15.918 11.138 1.00 87.31 214 GLU A C 1
ATOM 1653 O O . GLU A 1 214 ? -2.121 16.756 10.449 1.00 87.31 214 GLU A O 1
ATOM 1658 N N . LYS A 1 215 ? -0.917 14.872 10.572 1.00 80.75 215 LYS A N 1
ATOM 1659 C CA . LYS A 1 215 ? -1.142 14.506 9.169 1.00 80.75 215 LYS A CA 1
ATOM 1660 C C . LYS A 1 215 ? -2.596 14.061 8.973 1.00 80.75 215 LYS A C 1
ATOM 1662 O O . LYS A 1 215 ? -3.222 13.579 9.908 1.00 80.75 215 LYS A O 1
ATOM 1667 N N . ASP A 1 216 ? -3.107 14.198 7.754 1.00 83.06 216 ASP A N 1
ATOM 1668 C CA . ASP A 1 216 ? -4.307 13.485 7.300 1.00 83.06 216 ASP A CA 1
ATOM 1669 C C . ASP A 1 216 ? -5.552 13.710 8.199 1.00 83.06 216 ASP A C 1
ATOM 1671 O O . ASP A 1 216 ? -6.371 12.817 8.390 1.00 83.06 216 ASP A O 1
ATOM 1675 N N . ILE A 1 217 ? -5.729 14.915 8.768 1.00 89.31 217 ILE A N 1
ATOM 1676 C CA . ILE A 1 217 ? -6.799 15.200 9.758 1.00 89.31 217 ILE A CA 1
ATOM 1677 C C . ILE A 1 217 ? -8.226 14.968 9.237 1.00 89.31 217 ILE A C 1
ATOM 1679 O O . ILE A 1 217 ? -9.145 14.789 10.028 1.00 89.31 217 ILE A O 1
ATOM 1683 N N . PHE A 1 218 ? -8.427 15.000 7.920 1.00 88.00 218 PHE A N 1
ATOM 1684 C CA . PHE A 1 218 ? -9.711 14.729 7.263 1.00 88.00 218 PHE A CA 1
ATOM 1685 C C . PHE A 1 218 ? -9.855 13.263 6.806 1.00 88.00 218 PHE A C 1
ATOM 1687 O O . PHE A 1 218 ? -10.927 12.882 6.344 1.00 88.00 218 PHE A O 1
ATOM 1694 N N . GLY A 1 219 ? -8.793 12.468 6.958 1.00 79.62 219 GLY A N 1
ATOM 1695 C CA . GLY A 1 219 ? -8.659 11.064 6.575 1.00 79.62 219 GLY A CA 1
ATOM 1696 C C . GLY A 1 219 ? -8.468 10.791 5.083 1.00 79.62 219 GLY A C 1
ATOM 1697 O O . GLY A 1 219 ? -8.542 11.686 4.235 1.00 79.62 219 GLY A O 1
ATOM 1698 N N . PHE A 1 220 ? -8.187 9.526 4.761 1.00 62.84 220 PHE A N 1
ATOM 1699 C CA . PHE A 1 220 ? -7.938 9.081 3.389 1.00 62.84 220 PHE A CA 1
ATOM 1700 C C . PHE A 1 220 ? -9.233 8.863 2.593 1.00 62.84 220 PHE A C 1
ATOM 1702 O O . PHE A 1 220 ? -10.141 8.131 2.985 1.00 62.84 220 PHE A O 1
ATOM 1709 N N . LEU A 1 221 ? -9.277 9.480 1.412 1.00 57.22 221 LEU A N 1
ATOM 1710 C CA . LEU A 1 221 ? -10.433 9.565 0.514 1.00 57.22 221 LEU A CA 1
ATOM 1711 C C . LEU A 1 221 ? -10.631 8.306 -0.354 1.00 57.22 221 LEU A C 1
ATOM 1713 O O . LEU A 1 221 ? -10.805 8.422 -1.565 1.00 57.22 221 LEU A O 1
ATOM 1717 N N . GLN A 1 222 ? -10.556 7.099 0.218 1.00 52.16 222 GLN A N 1
ATOM 1718 C CA . GLN A 1 222 ? -10.792 5.881 -0.576 1.00 52.16 222 GLN A CA 1
ATOM 1719 C C . GLN A 1 222 ? -12.291 5.650 -0.865 1.00 52.16 222 GLN A C 1
ATOM 1721 O O . GLN A 1 222 ? -12.620 5.309 -1.998 1.00 52.16 222 GLN A O 1
ATOM 1726 N N . ASP A 1 223 ? -13.198 5.932 0.088 1.00 51.06 223 ASP A N 1
ATOM 1727 C CA . ASP A 1 223 ? -14.631 5.569 -0.031 1.00 51.06 223 ASP A CA 1
ATOM 1728 C C . ASP A 1 223 ? -15.655 6.597 0.533 1.00 51.06 223 ASP A C 1
ATOM 1730 O O . ASP A 1 223 ? -16.841 6.282 0.652 1.00 51.06 223 ASP A O 1
ATOM 1734 N N . GLY A 1 224 ? -15.249 7.820 0.911 1.00 54.22 224 GLY A N 1
ATOM 1735 C CA . GLY A 1 224 ? -16.119 8.796 1.607 1.00 54.22 224 GLY A CA 1
ATOM 1736 C C . GLY A 1 224 ? -16.219 10.179 0.950 1.00 54.22 224 GLY A C 1
ATOM 1737 O O . GLY A 1 224 ? -15.265 10.642 0.331 1.00 54.22 224 GLY A O 1
ATOM 1738 N N . GLU A 1 225 ? -17.356 10.872 1.120 1.00 63.44 225 GLU A N 1
ATOM 1739 C CA . GLU A 1 225 ? -17.492 12.280 0.712 1.00 63.44 225 GLU A CA 1
ATOM 1740 C C . GLU A 1 225 ? -16.761 13.221 1.688 1.00 63.44 225 GLU A C 1
ATOM 1742 O O . GLU A 1 225 ? -17.016 13.228 2.894 1.00 63.44 225 GLU A O 1
ATOM 1747 N N . SER A 1 226 ? -15.865 14.048 1.146 1.00 76.88 226 SER A N 1
ATOM 1748 C CA . SER A 1 226 ? -15.114 15.070 1.885 1.00 76.88 226 SER A CA 1
ATOM 1749 C C . SER A 1 226 ? -15.958 16.311 2.227 1.00 76.88 226 SER A C 1
ATOM 1751 O O . SER A 1 226 ? -17.004 16.559 1.623 1.00 76.88 226 SER A O 1
ATOM 1753 N N . TRP A 1 227 ? -15.476 17.147 3.155 1.00 86.25 227 TRP A N 1
ATOM 1754 C CA . TRP A 1 227 ? -16.129 18.398 3.571 1.00 86.25 227 TRP A CA 1
ATOM 1755 C C . TRP A 1 227 ? -16.359 19.352 2.397 1.00 86.25 227 TRP A C 1
ATOM 1757 O O . TRP A 1 227 ? -15.421 19.929 1.863 1.00 86.25 227 TRP A O 1
ATOM 1767 N N . THR A 1 228 ? -17.613 19.583 2.012 1.00 83.31 228 THR A N 1
ATOM 1768 C CA . THR A 1 228 ? -17.938 20.396 0.827 1.00 83.31 228 THR A CA 1
ATOM 1769 C C . THR A 1 228 ? -17.657 21.875 1.008 1.00 83.31 228 THR A C 1
ATOM 1771 O O . THR A 1 228 ? -17.486 22.592 0.023 1.00 83.31 228 THR A O 1
ATOM 1774 N N . LYS A 1 229 ? -17.594 22.331 2.260 1.00 85.00 229 LYS A N 1
ATOM 1775 C CA . LYS A 1 229 ? -17.305 23.715 2.615 1.00 85.00 229 LYS A CA 1
ATOM 1776 C C . LYS A 1 229 ? -16.607 23.786 3.965 1.00 85.00 229 LYS A C 1
ATOM 1778 O O . LYS A 1 229 ? -17.184 23.397 4.977 1.00 85.00 229 LYS A O 1
ATOM 1783 N N . VAL A 1 230 ? -15.399 24.333 3.990 1.00 86.44 230 VAL A N 1
ATOM 1784 C CA . VAL A 1 230 ? -14.604 24.547 5.202 1.00 86.44 230 VAL A CA 1
ATOM 1785 C C . VAL A 1 230 ? -14.461 26.054 5.434 1.00 86.44 230 VAL A C 1
ATOM 1787 O O . VAL A 1 230 ? -13.723 26.745 4.736 1.00 86.44 230 VAL A O 1
ATOM 1790 N N . ASP A 1 231 ? -15.202 26.576 6.410 1.00 84.12 231 ASP A N 1
ATOM 1791 C CA . ASP A 1 231 ? -15.087 27.944 6.925 1.00 84.12 231 ASP A CA 1
ATOM 1792 C C . ASP A 1 231 ? -14.130 27.916 8.118 1.00 84.12 231 ASP A C 1
ATOM 1794 O O . ASP A 1 231 ? -14.549 27.582 9.228 1.00 84.12 231 ASP A O 1
ATOM 1798 N N . ALA A 1 232 ? -12.831 28.160 7.892 1.00 78.38 232 ALA A N 1
ATOM 1799 C CA . ALA A 1 232 ? -11.829 27.922 8.931 1.00 78.38 232 ALA A CA 1
ATOM 1800 C C . ALA A 1 232 ? -10.588 28.832 8.950 1.00 78.38 232 ALA A C 1
ATOM 1802 O O . ALA A 1 232 ? -10.086 29.298 7.923 1.00 78.38 232 ALA A O 1
ATOM 1803 N N . ARG A 1 233 ? -10.035 29.014 10.158 1.00 75.31 233 ARG A N 1
ATOM 1804 C CA . ARG A 1 233 ? -8.758 29.700 10.414 1.00 75.31 233 ARG A CA 1
ATOM 1805 C C . ARG A 1 233 ? -7.768 28.749 11.084 1.00 75.31 233 ARG A C 1
ATOM 1807 O O . ARG A 1 233 ? -7.857 28.499 12.283 1.00 75.31 233 ARG A O 1
ATOM 1814 N N . PHE A 1 234 ? -6.814 28.265 10.295 1.00 76.94 234 PHE A N 1
ATOM 1815 C CA . PHE A 1 234 ? -5.664 27.481 10.745 1.00 76.94 234 PHE A CA 1
ATOM 1816 C C . PHE A 1 234 ? -4.414 28.383 10.808 1.00 76.94 234 PHE A C 1
ATOM 1818 O O . PHE A 1 234 ? -4.287 29.252 9.943 1.00 76.94 234 PHE A O 1
ATOM 1825 N N . PRO A 1 235 ? -3.505 28.202 11.789 1.00 69.06 235 PRO A N 1
ATOM 1826 C CA . PRO A 1 235 ? -2.274 28.993 11.908 1.00 69.06 235 PRO A CA 1
ATOM 1827 C C . PRO A 1 235 ? -1.196 28.556 10.902 1.00 69.06 235 PRO A C 1
ATOM 1829 O O . PRO A 1 235 ? -0.420 29.378 10.412 1.00 69.06 235 PRO A O 1
ATOM 1832 N N . ASP A 1 236 ? -1.193 27.265 10.570 1.00 72.81 236 ASP A N 1
ATOM 1833 C CA . ASP A 1 236 ? -0.375 26.616 9.552 1.00 72.81 236 ASP A CA 1
ATOM 1834 C C . ASP A 1 236 ? -1.296 25.847 8.593 1.00 72.81 236 ASP A C 1
ATOM 1836 O O . ASP A 1 236 ? -2.412 25.465 8.953 1.00 72.81 236 ASP A O 1
ATOM 1840 N N . PHE A 1 237 ? -0.833 25.615 7.364 1.00 81.06 237 PHE A N 1
ATOM 1841 C CA . PHE A 1 237 ? -1.614 24.983 6.294 1.00 81.06 237 PHE A CA 1
ATOM 1842 C C . PHE A 1 237 ? -0.886 23.716 5.793 1.00 81.06 237 PHE A C 1
ATOM 1844 O O . PHE A 1 237 ? -0.248 23.741 4.734 1.00 81.06 237 PHE A O 1
ATOM 1851 N N . PRO A 1 238 ? -0.881 22.632 6.597 1.00 81.81 238 PRO A N 1
ATOM 1852 C CA . PRO A 1 238 ? -0.050 21.452 6.367 1.00 81.81 238 PRO A CA 1
ATOM 1853 C C . PRO A 1 238 ? -0.356 20.767 5.033 1.00 81.81 238 PRO A C 1
ATOM 1855 O O . PRO A 1 238 ? -1.512 20.495 4.709 1.00 81.81 238 PRO A O 1
ATOM 1858 N N . GLU A 1 239 ? 0.706 20.446 4.290 1.00 84.19 239 GLU A N 1
ATOM 1859 C CA . GLU A 1 239 ? 0.630 19.866 2.946 1.00 84.19 239 GLU A CA 1
ATOM 1860 C C . GLU A 1 239 ? -0.256 18.616 2.899 1.00 84.19 239 GLU A C 1
ATOM 1862 O O . GLU A 1 239 ? -1.242 18.600 2.167 1.00 84.19 239 GLU A O 1
ATOM 1867 N N . ASN A 1 240 ? 0.041 17.606 3.720 1.00 78.88 240 ASN A N 1
ATOM 1868 C CA . ASN A 1 240 ? -0.646 16.311 3.681 1.00 78.88 240 ASN A CA 1
ATOM 1869 C C . ASN A 1 240 ? -2.168 16.447 3.871 1.00 78.88 240 ASN A C 1
ATOM 1871 O O . ASN A 1 240 ? -2.944 15.848 3.131 1.00 78.88 240 ASN A O 1
ATOM 1875 N N . SER A 1 241 ? -2.596 17.302 4.803 1.00 83.19 241 SER A N 1
ATOM 1876 C CA . SER A 1 241 ? -4.008 17.468 5.160 1.00 83.19 241 SER A CA 1
ATOM 1877 C C . SER A 1 241 ? -4.831 18.224 4.111 1.00 83.19 241 SER A C 1
ATOM 1879 O O . SER A 1 241 ? -6.031 17.993 4.009 1.00 83.19 241 SER A O 1
ATOM 1881 N N . PHE A 1 242 ? -4.225 19.136 3.339 1.00 86.88 242 PHE A N 1
ATOM 1882 C CA . PHE A 1 242 ? -4.961 19.990 2.392 1.00 86.88 242 PHE A CA 1
ATOM 1883 C C . PHE A 1 242 ? -4.679 19.684 0.918 1.00 86.88 242 PHE A C 1
ATOM 1885 O O . PHE A 1 242 ? -5.568 19.876 0.088 1.00 86.88 242 PHE A O 1
ATOM 1892 N N . ARG A 1 243 ? -3.480 19.206 0.564 1.00 86.81 243 ARG A N 1
ATOM 1893 C CA . ARG A 1 243 ? -3.066 19.010 -0.836 1.00 86.81 243 ARG A CA 1
ATOM 1894 C C . ARG A 1 243 ? -3.899 17.945 -1.542 1.00 86.81 243 ARG A C 1
ATOM 1896 O O . ARG A 1 243 ? -4.317 18.168 -2.676 1.00 86.81 243 ARG A O 1
ATOM 1903 N N . LEU A 1 244 ? -4.189 16.834 -0.860 1.00 78.81 244 LEU A N 1
ATOM 1904 C CA . LEU A 1 244 ? -5.019 15.752 -1.399 1.00 78.81 244 LEU A CA 1
ATOM 1905 C C . LEU A 1 244 ? -6.456 16.218 -1.676 1.00 78.81 244 LEU A C 1
ATOM 1907 O O . LEU A 1 244 ? -6.957 16.006 -2.777 1.00 78.81 244 LEU A O 1
ATOM 1911 N N . ILE A 1 245 ? -7.084 16.927 -0.732 1.00 82.62 245 ILE A N 1
ATOM 1912 C CA . ILE A 1 245 ? -8.473 17.396 -0.876 1.00 82.62 245 ILE A CA 1
ATOM 1913 C C . ILE A 1 245 ? -8.578 18.509 -1.921 1.00 82.62 245 ILE A C 1
ATOM 1915 O O . ILE A 1 245 ? -9.464 18.473 -2.768 1.00 82.62 245 ILE A O 1
ATOM 1919 N N . LEU A 1 246 ? -7.658 19.482 -1.925 1.00 86.56 246 LEU A N 1
ATOM 1920 C CA . LEU A 1 246 ? -7.653 20.520 -2.962 1.00 86.56 246 LEU A CA 1
ATOM 1921 C C . LEU A 1 246 ? -7.458 19.917 -4.356 1.00 86.56 246 LEU A C 1
ATOM 1923 O O . LEU A 1 246 ? -8.110 20.367 -5.297 1.00 86.56 246 LEU A O 1
ATOM 1927 N N . LYS A 1 247 ? -6.618 18.881 -4.489 1.00 81.56 247 LYS A N 1
ATOM 1928 C CA . LYS A 1 247 ? -6.476 18.140 -5.744 1.00 81.56 247 LYS A CA 1
ATOM 1929 C C . LYS A 1 247 ? -7.764 17.404 -6.126 1.00 81.56 247 LYS A C 1
ATOM 1931 O O . LYS A 1 247 ? -8.188 17.517 -7.270 1.00 81.56 247 LYS A O 1
ATOM 1936 N N . GLU A 1 248 ? -8.399 16.696 -5.196 1.00 80.69 248 GLU A N 1
ATOM 1937 C CA . GLU A 1 248 ? -9.673 16.005 -5.436 1.00 80.69 248 GLU A CA 1
ATOM 1938 C C . GLU A 1 248 ? -10.759 16.989 -5.917 1.00 80.69 248 GLU A C 1
ATOM 1940 O O . GLU A 1 248 ? -11.436 16.751 -6.917 1.00 80.69 248 GLU A O 1
ATOM 1945 N N . TYR A 1 249 ? -10.878 18.145 -5.257 1.00 82.75 249 TYR A N 1
ATOM 1946 C CA . TYR A 1 249 ? -11.856 19.182 -5.593 1.00 82.75 249 TYR A CA 1
ATOM 1947 C C . TYR A 1 249 ? -11.556 19.854 -6.938 1.00 82.75 249 TYR A C 1
ATOM 1949 O O . TYR A 1 249 ? -12.488 20.160 -7.688 1.00 82.75 249 TYR A O 1
ATOM 1957 N N . PHE A 1 250 ? -10.274 20.043 -7.262 1.00 81.88 250 PHE A N 1
ATOM 1958 C CA . PHE A 1 250 ? -9.812 20.500 -8.572 1.00 81.88 250 PHE A CA 1
ATOM 1959 C C . PHE A 1 250 ? -10.176 19.497 -9.674 1.00 81.88 250 PHE A C 1
ATOM 1961 O O . PHE A 1 250 ? -10.791 19.880 -10.669 1.00 81.88 250 PHE A O 1
ATOM 1968 N N . ASP A 1 251 ? -9.872 18.210 -9.478 1.00 78.06 251 ASP A N 1
ATOM 1969 C CA . ASP A 1 251 ? -10.169 17.144 -10.442 1.00 78.06 251 ASP A CA 1
ATOM 1970 C C . ASP A 1 251 ? -11.692 16.961 -10.646 1.00 78.06 251 ASP A C 1
ATOM 1972 O O . ASP A 1 251 ? -12.139 16.625 -11.745 1.00 78.06 251 ASP A O 1
ATOM 1976 N N . GLN A 1 252 ? -12.506 17.245 -9.620 1.00 80.44 252 GLN A N 1
ATOM 1977 C CA . GLN A 1 252 ? -13.976 17.284 -9.697 1.00 80.44 252 GLN A CA 1
ATOM 1978 C C . GLN A 1 252 ? -14.546 18.583 -10.303 1.00 80.44 252 GLN A C 1
ATOM 1980 O O . GLN A 1 252 ? -15.755 18.670 -10.529 1.00 80.44 252 GLN A O 1
ATOM 1985 N N . GLY A 1 253 ? -13.720 19.601 -10.568 1.00 83.69 253 GLY A N 1
ATOM 1986 C CA . GLY A 1 253 ? -14.161 20.888 -11.116 1.00 83.69 253 GLY A CA 1
ATOM 1987 C C . GLY A 1 253 ? -15.028 21.720 -10.161 1.00 83.69 253 GLY A C 1
ATOM 1988 O O . GLY A 1 253 ? -15.875 22.493 -10.617 1.00 83.69 253 GLY A O 1
ATOM 1989 N N . ARG A 1 254 ? -14.854 21.553 -8.842 1.00 82.62 254 ARG A N 1
ATOM 1990 C CA . ARG A 1 254 ? -15.530 22.370 -7.820 1.00 82.62 254 ARG A CA 1
ATOM 1991 C C . ARG A 1 254 ? -14.907 23.774 -7.770 1.00 82.62 254 ARG A C 1
ATOM 1993 O O . ARG A 1 254 ? -13.755 23.963 -8.143 1.00 82.62 254 ARG A O 1
ATOM 2000 N N . THR A 1 255 ? -15.674 24.770 -7.320 1.00 79.31 255 THR A N 1
ATOM 2001 C CA . THR A 1 255 ? -15.280 26.198 -7.388 1.00 79.31 255 THR A CA 1
ATOM 2002 C C . THR A 1 255 ? -15.399 26.949 -6.059 1.00 79.31 255 THR A C 1
ATOM 2004 O O . THR A 1 255 ? -15.447 28.175 -6.063 1.00 79.31 255 THR A O 1
ATOM 2007 N N . GLU A 1 256 ? -15.540 26.227 -4.946 1.00 79.50 256 GLU A N 1
ATOM 2008 C CA . GLU A 1 256 ? -15.517 26.747 -3.574 1.00 79.50 256 GLU A CA 1
ATOM 2009 C C . GLU A 1 256 ? -15.278 25.547 -2.635 1.00 79.50 256 GLU A C 1
ATOM 2011 O O . GLU A 1 256 ? -16.072 24.610 -2.644 1.00 79.50 256 GLU A O 1
ATOM 2016 N N . TYR A 1 257 ? -14.180 25.542 -1.871 1.00 81.69 257 TYR A N 1
ATOM 2017 C CA . TYR A 1 257 ? -13.898 24.557 -0.811 1.00 81.69 257 TYR A CA 1
ATOM 2018 C C . TYR A 1 257 ? -13.609 25.281 0.504 1.00 81.69 257 TYR A C 1
ATOM 2020 O O . TYR A 1 257 ? -14.340 25.114 1.480 1.00 81.69 257 TYR A O 1
ATOM 2028 N N . LEU A 1 258 ? -12.603 26.163 0.510 1.00 79.44 258 LEU A N 1
ATOM 2029 C CA . LEU A 1 258 ? -12.391 27.089 1.619 1.00 79.44 258 LEU A CA 1
ATOM 2030 C C . LEU A 1 258 ? -13.231 28.339 1.379 1.00 79.44 258 LEU A C 1
ATOM 2032 O O . LEU A 1 258 ? -12.989 29.109 0.451 1.00 79.44 258 LEU A O 1
ATOM 2036 N N . SER A 1 259 ? -14.208 28.562 2.249 1.00 71.94 259 SER A N 1
ATOM 2037 C CA . SER A 1 259 ? -14.917 29.837 2.305 1.00 71.94 259 SER A CA 1
ATOM 2038 C C . SER A 1 259 ? -14.397 30.639 3.487 1.00 71.94 259 SER A C 1
ATOM 2040 O O . SER A 1 259 ? -14.185 30.071 4.546 1.00 71.94 259 SER A O 1
ATOM 2042 N N . SER A 1 260 ? -14.277 31.954 3.356 1.00 64.06 260 SER A N 1
ATOM 2043 C CA . SER A 1 260 ? -14.116 32.853 4.500 1.00 64.06 260 SER A CA 1
ATOM 2044 C C . SER A 1 260 ? -15.416 33.638 4.653 1.00 64.06 260 SER A C 1
ATOM 2046 O O . SER A 1 260 ? -15.597 34.689 4.035 1.00 64.06 260 SER A O 1
ATOM 2048 N N . SER A 1 261 ? -16.337 33.142 5.478 1.00 61.75 261 SER A N 1
ATOM 2049 C CA . SER A 1 261 ? -17.510 33.921 5.886 1.00 61.75 261 SER A CA 1
ATOM 2050 C C . SER A 1 261 ? -17.156 34.950 6.970 1.00 61.75 261 SER A C 1
ATOM 2052 O O . SER A 1 261 ? -17.797 35.998 7.047 1.00 61.75 261 SER A O 1
ATOM 2054 N N . ASN A 1 262 ? -16.090 34.691 7.747 1.00 59.62 262 ASN A N 1
ATOM 2055 C CA . ASN A 1 262 ? -15.673 35.506 8.899 1.00 59.62 262 ASN A CA 1
ATOM 2056 C C . ASN A 1 262 ? -14.221 36.030 8.855 1.00 59.62 262 ASN A C 1
ATOM 2058 O O . ASN A 1 262 ? -13.820 36.747 9.770 1.00 59.62 262 ASN A O 1
ATOM 2062 N N . GLY A 1 263 ? -13.432 35.734 7.817 1.00 62.59 263 GLY A N 1
ATOM 2063 C CA . GLY A 1 263 ? -12.092 36.304 7.643 1.00 62.59 263 GLY A CA 1
ATOM 2064 C C . GLY A 1 263 ? -11.048 35.331 7.095 1.00 62.59 263 GLY A C 1
ATOM 2065 O O . GLY A 1 263 ? -11.219 34.117 7.109 1.00 62.59 263 GLY A O 1
ATOM 2066 N N . GLN A 1 264 ? -9.945 35.915 6.632 1.00 74.69 264 GLN A N 1
ATOM 2067 C CA . GLN A 1 264 ? -8.855 35.242 5.926 1.00 74.69 264 GLN A CA 1
ATOM 2068 C C . GLN A 1 264 ? -8.170 34.182 6.809 1.00 74.69 264 GLN A C 1
ATOM 2070 O O . GLN A 1 264 ? -7.822 34.460 7.961 1.00 74.69 264 GLN A O 1
ATOM 2075 N N . THR A 1 265 ? -7.911 33.000 6.251 1.00 78.56 265 THR A N 1
ATOM 2076 C CA . THR A 1 265 ? -7.000 31.992 6.801 1.00 78.56 265 THR A CA 1
ATOM 2077 C C . THR A 1 265 ? -5.583 32.568 6.786 1.00 78.56 265 THR A C 1
ATOM 2079 O O . THR A 1 265 ? -4.946 32.678 5.735 1.00 78.56 265 THR A O 1
ATOM 2082 N N . LYS A 1 266 ? -5.095 32.989 7.955 1.00 76.62 266 LYS A N 1
ATOM 2083 C CA . LYS A 1 266 ? -3.764 33.579 8.100 1.00 76.62 266 LYS A CA 1
ATOM 2084 C C . LYS A 1 266 ? -2.716 32.497 8.316 1.00 76.62 266 LYS A C 1
ATOM 2086 O O . LYS A 1 266 ? -2.657 31.906 9.386 1.00 76.62 266 LYS A O 1
ATOM 2091 N N . VAL A 1 267 ? -1.859 32.299 7.322 1.00 81.44 267 VAL A N 1
ATOM 2092 C CA . VAL A 1 267 ? -0.671 31.456 7.445 1.00 81.44 267 VAL A CA 1
ATOM 2093 C C . VAL A 1 267 ? 0.411 32.264 8.152 1.00 81.44 267 VAL A C 1
ATOM 2095 O O . VAL A 1 267 ? 0.856 33.307 7.662 1.00 81.44 267 VAL A O 1
ATOM 2098 N N . LYS A 1 268 ? 0.821 31.779 9.322 1.00 74.81 268 LYS A N 1
ATOM 2099 C CA . LYS A 1 268 ? 1.829 32.409 10.176 1.00 74.81 268 LYS A CA 1
ATOM 2100 C C . LYS A 1 268 ? 3.244 32.185 9.642 1.00 74.81 268 LYS A C 1
ATOM 2102 O O . LYS A 1 268 ? 4.049 33.115 9.582 1.00 74.81 268 LYS A O 1
ATOM 2107 N N . ASN A 1 269 ? 3.545 30.956 9.223 1.00 81.12 269 ASN A N 1
ATOM 2108 C CA . ASN A 1 269 ? 4.855 30.568 8.710 1.00 81.12 269 ASN A CA 1
ATOM 2109 C C . ASN A 1 269 ? 4.903 30.677 7.180 1.00 81.12 269 ASN A C 1
ATOM 2111 O O . ASN A 1 269 ? 4.640 29.739 6.438 1.00 81.12 269 ASN A O 1
ATOM 2115 N N . CYS A 1 270 ? 5.270 31.860 6.691 1.00 87.56 270 CYS A N 1
ATOM 2116 C CA . CYS A 1 270 ? 5.383 32.152 5.260 1.00 87.56 270 CYS A CA 1
ATOM 2117 C C . CYS A 1 270 ? 6.688 31.624 4.654 1.00 87.56 270 CYS A C 1
ATOM 2119 O O . CYS A 1 270 ? 7.546 32.389 4.199 1.00 87.56 270 CYS A O 1
ATOM 2121 N N . ASP A 1 271 ? 6.888 30.310 4.721 1.00 89.75 271 ASP A N 1
ATOM 2122 C CA . ASP A 1 271 ? 8.074 29.595 4.255 1.00 89.75 271 ASP A CA 1
ATOM 2123 C C . ASP A 1 271 ? 7.734 28.379 3.376 1.00 89.75 271 ASP A C 1
ATOM 2125 O O . ASP A 1 271 ? 6.708 28.365 2.703 1.00 89.75 271 ASP A O 1
ATOM 2129 N N . CYS A 1 272 ? 8.622 27.387 3.298 1.00 89.88 272 CYS A N 1
ATOM 2130 C CA . CYS A 1 272 ? 8.409 26.235 2.430 1.00 89.88 272 CYS A CA 1
ATOM 2131 C C . CYS A 1 272 ? 7.201 25.370 2.821 1.00 89.88 272 CYS A C 1
ATOM 2133 O O . CYS A 1 272 ? 6.720 24.629 1.971 1.00 89.88 272 CYS A O 1
ATOM 2135 N N . SER A 1 273 ? 6.663 25.512 4.037 1.00 86.00 273 SER A N 1
ATOM 2136 C CA . SER A 1 273 ? 5.428 24.843 4.471 1.00 86.00 273 SER A CA 1
ATOM 2137 C C . SER A 1 273 ? 4.186 25.220 3.647 1.00 86.00 273 SER A C 1
ATOM 2139 O O . SER A 1 273 ? 3.282 24.398 3.524 1.00 86.00 273 SER A O 1
ATOM 2141 N N . ILE A 1 274 ? 4.151 26.413 3.033 1.00 90.81 274 ILE A N 1
ATOM 2142 C CA . ILE A 1 274 ? 3.053 26.870 2.154 1.00 90.81 274 ILE A CA 1
ATOM 2143 C C . ILE A 1 274 ? 3.423 26.850 0.658 1.00 90.81 274 ILE A C 1
ATOM 2145 O O . ILE A 1 274 ? 2.574 27.072 -0.207 1.00 90.81 274 ILE A O 1
ATOM 2149 N N . ALA A 1 275 ? 4.682 26.553 0.316 1.00 91.88 275 ALA A N 1
ATOM 2150 C CA . ALA A 1 275 ? 5.165 26.625 -1.066 1.00 91.88 275 ALA A CA 1
ATOM 2151 C C . ALA A 1 275 ? 4.453 25.644 -2.011 1.00 91.88 275 ALA A C 1
ATOM 2153 O O . ALA A 1 275 ? 4.295 25.953 -3.193 1.00 91.88 275 ALA A O 1
ATOM 2154 N N . TRP A 1 276 ? 3.977 24.503 -1.502 1.00 92.06 276 TRP A N 1
ATOM 2155 C CA . TRP A 1 276 ? 3.187 23.542 -2.275 1.00 92.06 276 TRP A CA 1
ATOM 2156 C C . TRP A 1 276 ? 1.918 24.182 -2.862 1.00 92.06 276 TRP A C 1
ATOM 2158 O O . TRP A 1 276 ? 1.637 23.984 -4.039 1.00 92.06 276 TRP A O 1
ATOM 2168 N N . LEU A 1 277 ? 1.206 25.018 -2.093 1.00 93.38 277 LEU A N 1
ATOM 2169 C CA . LEU A 1 277 ? -0.045 25.653 -2.521 1.00 93.38 277 LEU A CA 1
ATOM 2170 C C . LEU A 1 277 ? 0.208 26.670 -3.642 1.00 93.38 277 LEU A C 1
ATOM 2172 O O . LEU A 1 277 ? -0.517 26.698 -4.635 1.00 93.38 277 LEU A O 1
ATOM 2176 N N . TYR A 1 278 ? 1.266 27.475 -3.501 1.00 94.00 278 TYR A N 1
ATOM 2177 C CA . TYR A 1 278 ? 1.694 28.420 -4.534 1.00 94.00 278 TYR A CA 1
ATOM 2178 C C . TYR A 1 278 ? 2.090 27.695 -5.830 1.00 94.00 278 TYR A C 1
ATOM 2180 O O . TYR A 1 278 ? 1.638 28.075 -6.914 1.00 94.00 278 TYR A O 1
ATOM 2188 N N . LYS A 1 279 ? 2.905 26.635 -5.716 1.00 91.62 279 LYS A N 1
ATOM 2189 C CA . LYS A 1 279 ? 3.415 25.863 -6.858 1.00 91.62 279 LYS A CA 1
ATOM 2190 C C . LYS A 1 279 ? 2.320 25.089 -7.577 1.00 91.62 279 LYS A C 1
ATOM 2192 O O . LYS A 1 279 ? 2.251 25.167 -8.800 1.00 91.62 279 LYS A O 1
ATOM 2197 N N . ASP A 1 280 ? 1.451 24.395 -6.848 1.00 90.50 280 ASP A N 1
ATOM 2198 C CA . ASP A 1 280 ? 0.339 23.648 -7.436 1.00 90.50 280 ASP A CA 1
ATOM 2199 C C . ASP A 1 280 ? -0.631 24.589 -8.165 1.00 90.50 280 ASP A C 1
ATOM 2201 O O . ASP A 1 280 ? -0.986 24.320 -9.312 1.00 90.50 280 ASP A O 1
ATOM 2205 N N . ALA A 1 281 ? -0.970 25.747 -7.585 1.00 91.44 281 ALA A N 1
ATOM 2206 C CA . ALA A 1 281 ? -1.803 26.744 -8.259 1.00 91.44 281 ALA A CA 1
ATOM 2207 C C . ALA A 1 281 ? -1.173 27.255 -9.568 1.00 91.44 281 ALA A C 1
ATOM 2209 O O . ALA A 1 281 ? -1.841 27.304 -10.601 1.00 91.44 281 ALA A O 1
ATOM 2210 N N . HIS A 1 282 ? 0.123 27.585 -9.568 1.00 89.88 282 HIS A N 1
ATOM 2211 C CA . HIS A 1 282 ? 0.819 28.047 -10.777 1.00 89.88 282 HIS A CA 1
ATOM 2212 C C . HIS A 1 282 ? 1.056 26.932 -11.812 1.00 89.88 282 HIS A C 1
ATOM 2214 O O . HIS A 1 282 ? 1.188 27.225 -13.001 1.00 89.88 282 HIS A O 1
ATOM 2220 N N . LYS A 1 283 ? 1.085 25.663 -11.384 1.00 87.69 283 LYS A N 1
ATOM 2221 C CA . LYS A 1 283 ? 1.254 24.480 -12.242 1.00 87.69 283 LYS A CA 1
ATOM 2222 C C . LYS A 1 283 ? -0.055 24.018 -12.886 1.00 87.69 283 LYS A C 1
ATOM 2224 O O . LYS A 1 283 ? -0.043 23.660 -14.062 1.00 87.69 283 LYS A O 1
ATOM 2229 N N . TYR A 1 284 ? -1.155 23.998 -12.132 1.00 83.19 284 TYR A N 1
ATOM 2230 C CA . TYR A 1 284 ? -2.418 23.378 -12.552 1.00 83.19 284 TYR A CA 1
ATOM 2231 C C . TYR A 1 284 ? -3.505 24.379 -12.969 1.00 83.19 284 TYR A C 1
ATOM 2233 O O . TYR A 1 284 ? -4.346 24.031 -13.793 1.00 83.19 284 TYR A O 1
ATOM 2241 N N . GLY A 1 285 ? -3.480 25.616 -12.464 1.00 88.88 285 GLY A N 1
ATOM 2242 C CA . GLY A 1 285 ? -4.453 26.651 -12.824 1.00 88.88 285 GLY A CA 1
ATOM 2243 C C . GLY A 1 285 ? -4.678 27.643 -11.688 1.00 88.88 285 GLY A C 1
ATOM 2244 O O . GLY A 1 285 ? -5.339 27.328 -10.698 1.00 88.88 285 GLY A O 1
ATOM 2245 N N . LEU A 1 286 ? -4.129 28.854 -11.821 1.00 91.19 286 LEU A N 1
ATOM 2246 C CA . LEU A 1 286 ? -4.186 29.857 -10.756 1.00 91.19 286 LEU A CA 1
ATOM 2247 C C . LEU A 1 286 ? -5.627 30.323 -10.496 1.00 91.19 286 LEU A C 1
ATOM 2249 O O . LEU A 1 286 ? -6.029 30.457 -9.346 1.00 91.19 286 LEU A O 1
ATOM 2253 N N . SER A 1 287 ? -6.417 30.524 -11.552 1.00 90.25 287 SER A N 1
ATOM 2254 C CA . SER A 1 287 ? -7.839 30.888 -11.475 1.00 90.25 287 SER A CA 1
ATOM 2255 C C . SER A 1 287 ? -8.682 29.832 -10.759 1.00 90.25 287 SER A C 1
ATOM 2257 O O . SER A 1 287 ? -9.555 30.156 -9.958 1.00 90.25 287 SER A O 1
ATOM 2259 N N . GLU A 1 288 ? -8.404 28.567 -11.041 1.00 90.06 288 GLU A N 1
ATOM 2260 C CA . GLU A 1 288 ? -9.087 27.397 -10.515 1.00 90.06 288 GLU A CA 1
ATOM 2261 C C . GLU A 1 288 ? -8.771 27.240 -9.022 1.00 90.06 288 GLU A C 1
ATOM 2263 O O . GLU A 1 288 ? -9.691 27.170 -8.205 1.00 90.06 288 GLU A O 1
ATOM 2268 N N . TYR A 1 289 ? -7.492 27.318 -8.639 1.00 90.69 289 TYR A N 1
ATOM 2269 C CA . TYR A 1 289 ? -7.078 27.319 -7.232 1.00 90.69 289 TYR A CA 1
ATOM 2270 C C . TYR A 1 289 ? -7.609 28.536 -6.462 1.00 90.69 289 TYR A C 1
ATOM 2272 O O . TYR A 1 289 ? -8.066 28.369 -5.334 1.00 90.69 289 TYR A O 1
ATOM 2280 N N . ILE A 1 290 ? -7.632 29.735 -7.061 1.00 90.88 290 ILE A N 1
ATOM 2281 C CA . ILE A 1 290 ? -8.279 30.920 -6.466 1.00 90.88 290 ILE A CA 1
ATOM 2282 C C . ILE A 1 290 ? -9.781 30.686 -6.265 1.00 90.88 290 ILE A C 1
ATOM 2284 O O . ILE A 1 290 ? -10.313 31.132 -5.255 1.00 90.88 290 ILE A O 1
ATOM 2288 N N . SER A 1 291 ? -10.473 29.962 -7.151 1.00 88.25 291 SER A N 1
ATOM 2289 C CA . SER A 1 291 ? -11.881 29.611 -6.911 1.00 88.25 291 SER A CA 1
ATOM 2290 C C . SER A 1 291 ? -12.040 28.624 -5.745 1.00 88.25 291 SER A C 1
ATOM 2292 O O . SER A 1 291 ? -12.874 28.835 -4.870 1.00 88.25 291 SER A O 1
ATOM 2294 N N . LEU A 1 292 ? -11.182 27.600 -5.662 1.00 88.88 292 LEU A N 1
ATOM 2295 C CA . LEU A 1 292 ? -11.223 26.592 -4.599 1.00 88.88 292 LEU A CA 1
ATOM 2296 C C . LEU A 1 292 ? -10.926 27.163 -3.213 1.00 88.88 292 LEU A C 1
ATOM 2298 O O . LEU A 1 292 ? -11.635 26.839 -2.258 1.00 88.88 292 LEU A O 1
ATOM 2302 N N . VAL A 1 293 ? -9.880 27.986 -3.089 1.00 89.75 293 VAL A N 1
ATOM 2303 C CA . VAL A 1 293 ? -9.501 28.559 -1.790 1.00 89.75 293 VAL A CA 1
ATOM 2304 C C . VAL A 1 293 ? -10.204 29.882 -1.492 1.00 89.75 293 VAL A C 1
ATOM 2306 O O . VAL A 1 293 ? -10.322 30.229 -0.323 1.00 89.75 293 VAL A O 1
ATOM 2309 N N . GLY A 1 294 ? -10.668 30.594 -2.523 1.00 85.88 294 GLY A N 1
ATOM 2310 C CA . GLY A 1 294 ? -11.282 31.926 -2.503 1.00 85.88 294 GLY A CA 1
ATOM 2311 C C . GLY A 1 294 ? -10.290 33.096 -2.630 1.00 85.88 294 GLY A C 1
ATOM 2312 O O . GLY A 1 294 ? -9.184 33.065 -2.082 1.00 85.88 294 GLY A O 1
ATOM 2313 N N . GLU A 1 295 ? -10.706 34.161 -3.330 1.00 84.75 295 GLU A N 1
ATOM 2314 C CA . GLU A 1 295 ? -9.938 35.411 -3.490 1.00 84.75 295 GLU A CA 1
ATOM 2315 C C . GLU A 1 295 ? -9.514 35.975 -2.128 1.00 84.75 295 GLU A C 1
ATOM 2317 O O . GLU A 1 295 ? -10.349 36.249 -1.267 1.00 84.75 295 GLU A O 1
ATOM 2322 N N . ASN A 1 296 ? -8.216 36.225 -1.941 1.00 83.94 296 ASN A N 1
ATOM 2323 C CA . ASN A 1 296 ? -7.654 36.726 -0.681 1.00 83.94 296 ASN A CA 1
ATOM 2324 C C . ASN A 1 296 ? -7.957 35.877 0.580 1.00 83.94 296 ASN A C 1
ATOM 2326 O O . ASN A 1 296 ? -7.796 36.401 1.684 1.00 83.94 296 ASN A O 1
ATOM 2330 N N . ASN A 1 297 ? -8.378 34.611 0.474 1.00 83.00 297 ASN A N 1
ATOM 2331 C CA . ASN A 1 297 ? -8.711 33.803 1.656 1.00 83.00 297 ASN A CA 1
ATOM 2332 C C . ASN A 1 297 ? -7.471 33.259 2.372 1.00 83.00 297 ASN A C 1
ATOM 2334 O O . ASN A 1 297 ? -7.391 33.389 3.588 1.00 83.00 297 ASN A O 1
ATOM 2338 N N . VAL A 1 298 ? -6.492 32.695 1.654 1.00 89.94 298 VAL A N 1
ATOM 2339 C CA . VAL A 1 298 ? -5.227 32.230 2.257 1.00 89.94 298 VAL A CA 1
ATOM 2340 C C . VAL A 1 298 ? -4.198 33.356 2.186 1.00 89.94 298 VAL A C 1
ATOM 2342 O O . VAL A 1 298 ? -3.730 33.720 1.104 1.00 89.94 298 VAL A O 1
ATOM 2345 N N . VAL A 1 299 ? -3.857 33.935 3.338 1.00 90.06 299 VAL A N 1
ATOM 2346 C CA . VAL A 1 299 ? -3.022 35.140 3.449 1.00 90.06 299 VAL A CA 1
ATOM 2347 C C . VAL A 1 299 ? -1.815 34.889 4.328 1.00 90.06 299 VAL A C 1
ATOM 2349 O O . VAL A 1 299 ? -1.930 34.414 5.451 1.00 90.06 299 VAL A O 1
ATOM 2352 N N . CYS A 1 300 ? -0.657 35.295 3.832 1.00 90.25 300 CYS A N 1
ATOM 2353 C CA . CYS A 1 300 ? 0.590 35.279 4.564 1.00 90.25 300 CYS A CA 1
ATOM 2354 C C . CYS A 1 300 ? 0.766 36.570 5.374 1.00 90.25 300 CYS A C 1
ATOM 2356 O O . CYS A 1 300 ? 0.707 37.672 4.811 1.00 90.25 300 CYS A O 1
ATOM 2358 N N . GLU A 1 301 ? 0.966 36.462 6.694 1.00 86.06 301 GLU A N 1
ATOM 2359 C CA . GLU A 1 301 ? 1.035 37.646 7.560 1.00 86.06 301 GLU A CA 1
ATOM 2360 C C . GLU A 1 301 ? 2.211 38.563 7.174 1.00 86.06 301 GLU A C 1
ATOM 2362 O O . GLU A 1 301 ? 3.361 38.148 7.059 1.00 86.06 301 GLU A O 1
ATOM 2367 N N . GLY A 1 302 ? 1.903 39.843 6.939 1.00 87.56 302 GLY A N 1
ATOM 2368 C CA . GLY A 1 302 ? 2.874 40.848 6.499 1.00 87.56 302 GLY A CA 1
ATOM 2369 C C . GLY A 1 302 ? 3.205 40.844 5.000 1.00 87.56 302 GLY A C 1
ATOM 2370 O O . GLY A 1 302 ? 3.875 41.775 4.561 1.00 87.56 302 GLY A O 1
ATOM 2371 N N . ILE A 1 303 ? 2.716 39.869 4.222 1.00 91.56 303 ILE A N 1
ATOM 2372 C CA . ILE A 1 303 ? 2.982 39.744 2.774 1.00 91.56 303 ILE A CA 1
ATOM 2373 C C . ILE A 1 303 ? 1.708 39.993 1.955 1.00 91.56 303 ILE A C 1
ATOM 2375 O O . ILE A 1 303 ? 1.711 40.824 1.050 1.00 91.56 303 ILE A O 1
ATOM 2379 N N . GLY A 1 304 ? 0.604 39.318 2.294 1.00 92.06 304 GLY A N 1
ATOM 2380 C CA . GLY A 1 304 ? -0.649 39.361 1.529 1.00 92.06 304 GLY A CA 1
ATOM 2381 C C . GLY A 1 304 ? -1.121 37.976 1.058 1.00 92.06 304 GLY A C 1
ATOM 2382 O O . GLY A 1 304 ? -0.643 36.964 1.573 1.00 92.06 304 GLY A O 1
ATOM 2383 N N . PRO A 1 305 ? -2.085 37.907 0.121 1.00 93.69 305 PRO A N 1
ATOM 2384 C CA . PRO A 1 305 ? -2.634 36.650 -0.394 1.00 93.69 305 PRO A CA 1
ATOM 2385 C C . PRO A 1 305 ? -1.558 35.743 -0.987 1.00 93.69 305 PRO A C 1
ATOM 2387 O O . PRO A 1 305 ? -0.794 36.184 -1.837 1.00 93.69 305 PRO A O 1
ATOM 2390 N N . VAL A 1 306 ? -1.518 34.471 -0.590 1.00 94.19 306 VAL A N 1
ATOM 2391 C CA . VAL A 1 306 ? -0.477 33.526 -1.037 1.00 94.19 306 VAL A CA 1
ATOM 2392 C C . VAL A 1 306 ? -0.513 33.319 -2.553 1.00 94.19 306 VAL A C 1
ATOM 2394 O O . VAL A 1 306 ? 0.537 33.301 -3.188 1.00 94.19 306 VAL A O 1
ATOM 2397 N N . LEU A 1 307 ? -1.708 33.192 -3.137 1.00 94.25 307 LEU A N 1
ATOM 2398 C CA . LEU A 1 307 ? -1.882 32.934 -4.572 1.00 94.25 307 LEU A CA 1
ATOM 2399 C C . LEU A 1 307 ? -1.763 34.193 -5.446 1.00 94.25 307 LEU A C 1
ATOM 2401 O O . LEU A 1 307 ? -1.323 34.101 -6.587 1.00 94.25 307 LEU A O 1
ATOM 2405 N N . GLU A 1 308 ? -2.135 35.362 -4.919 1.00 92.81 308 GLU A N 1
ATOM 2406 C CA . GLU A 1 308 ? -2.232 36.627 -5.674 1.00 92.81 308 GLU A CA 1
ATOM 2407 C C . GLU A 1 308 ? -1.134 37.642 -5.294 1.00 92.81 308 GLU A C 1
ATOM 2409 O O . GLU A 1 308 ? -1.201 38.819 -5.652 1.00 92.81 308 GLU A O 1
ATOM 2414 N N . THR A 1 309 ? -0.124 37.209 -4.535 1.00 93.25 309 THR A N 1
ATOM 2415 C CA . THR A 1 309 ? 0.988 38.056 -4.090 1.00 93.25 309 THR A CA 1
ATOM 2416 C C . THR A 1 309 ? 1.802 38.617 -5.256 1.00 93.25 309 THR A C 1
ATOM 2418 O O . THR A 1 309 ? 2.115 37.928 -6.226 1.00 93.25 309 THR A O 1
ATOM 2421 N N . THR A 1 310 ? 2.206 39.879 -5.120 1.00 93.94 310 THR A N 1
ATOM 2422 C CA . THR A 1 310 ? 3.169 40.543 -6.011 1.00 93.94 310 THR A CA 1
ATOM 2423 C C . THR A 1 310 ? 4.496 40.840 -5.306 1.00 93.94 310 THR A C 1
ATOM 2425 O O . THR A 1 310 ? 5.250 41.697 -5.765 1.00 93.94 310 THR A O 1
ATOM 2428 N N . ASP A 1 311 ? 4.760 40.218 -4.153 1.00 96.25 311 ASP A N 1
ATOM 2429 C CA . ASP A 1 311 ? 6.021 40.378 -3.427 1.00 96.25 311 ASP A CA 1
ATOM 2430 C C . ASP A 1 311 ? 7.109 39.494 -4.060 1.00 96.25 311 ASP A C 1
ATOM 2432 O O . ASP A 1 311 ? 7.080 38.267 -3.955 1.00 96.25 311 ASP A O 1
ATOM 2436 N N . GLU A 1 312 ? 8.069 40.130 -4.737 1.00 96.06 312 GLU A N 1
ATOM 2437 C CA . GLU A 1 312 ? 9.154 39.449 -5.459 1.00 96.06 312 GLU A CA 1
ATOM 2438 C C . GLU A 1 312 ? 10.001 38.546 -4.543 1.00 96.06 312 GLU A C 1
ATOM 2440 O O . GLU A 1 312 ? 10.433 37.478 -4.973 1.00 96.06 312 GLU A O 1
ATOM 2445 N N . ALA A 1 313 ? 10.205 38.930 -3.276 1.00 95.56 313 ALA A N 1
ATOM 2446 C CA . ALA A 1 313 ? 11.021 38.166 -2.334 1.00 95.56 313 ALA A CA 1
ATOM 2447 C C . ALA A 1 313 ? 10.275 36.940 -1.785 1.00 95.56 313 ALA A C 1
ATOM 2449 O O . ALA A 1 313 ? 10.892 35.906 -1.524 1.00 95.56 313 ALA A O 1
ATOM 2450 N N . PHE A 1 314 ? 8.950 37.023 -1.632 1.00 94.69 314 PHE A N 1
ATOM 2451 C CA . PHE A 1 314 ? 8.124 35.852 -1.342 1.00 94.69 314 PHE A CA 1
ATOM 2452 C C . PHE A 1 314 ? 8.102 34.875 -2.521 1.00 94.69 314 PHE A C 1
ATOM 2454 O O . PHE A 1 314 ? 8.289 33.681 -2.302 1.00 94.69 314 PHE A O 1
ATOM 2461 N N . ILE A 1 315 ? 7.931 35.367 -3.753 1.00 95.50 315 ILE A N 1
ATOM 2462 C CA . ILE A 1 315 ? 7.913 34.530 -4.964 1.00 95.50 315 ILE A CA 1
ATOM 2463 C C . ILE A 1 315 ? 9.248 33.784 -5.123 1.00 95.50 315 ILE A C 1
ATOM 2465 O O . ILE A 1 315 ? 9.249 32.556 -5.191 1.00 95.50 315 ILE A O 1
ATOM 2469 N N . GLU A 1 316 ? 10.385 34.492 -5.055 1.00 95.69 316 GLU A N 1
ATOM 2470 C CA . GLU A 1 316 ? 11.726 33.879 -5.105 1.00 95.69 316 GLU A CA 1
ATOM 2471 C C . GLU A 1 316 ? 11.904 32.809 -4.010 1.00 95.69 316 GLU A C 1
ATOM 2473 O O . GLU A 1 316 ? 12.450 31.730 -4.259 1.00 95.69 316 GLU A O 1
ATOM 2478 N N . LYS A 1 317 ? 11.386 33.068 -2.801 1.00 95.12 317 LYS A N 1
ATOM 2479 C CA . LYS A 1 317 ? 11.408 32.102 -1.699 1.00 95.12 317 LYS A CA 1
ATOM 2480 C C . LYS A 1 317 ? 10.564 30.863 -2.006 1.00 95.12 317 LYS A C 1
ATOM 2482 O O . LYS A 1 317 ? 11.078 29.761 -1.827 1.00 95.12 317 LYS A O 1
ATOM 2487 N N . MET A 1 318 ? 9.316 31.017 -2.461 1.00 95.25 318 MET A N 1
ATOM 2488 C CA . MET A 1 318 ? 8.441 29.884 -2.792 1.00 95.25 318 MET A CA 1
ATOM 2489 C C . MET A 1 318 ? 9.066 29.020 -3.886 1.00 95.25 318 MET A C 1
ATOM 2491 O O . MET A 1 318 ? 9.181 27.807 -3.709 1.00 95.25 318 MET A O 1
ATOM 2495 N N . ASP A 1 319 ? 9.555 29.630 -4.967 1.00 92.25 319 ASP A N 1
ATOM 2496 C CA . ASP A 1 319 ? 10.218 28.920 -6.064 1.00 92.25 319 ASP A CA 1
ATOM 2497 C C . ASP A 1 319 ? 11.429 28.111 -5.578 1.00 92.25 319 ASP A C 1
ATOM 2499 O O . ASP A 1 319 ? 11.577 26.948 -5.963 1.00 92.25 319 ASP A O 1
ATOM 2503 N N . SER A 1 320 ? 12.231 28.660 -4.657 1.00 94.44 320 SER A N 1
ATOM 2504 C CA . SER A 1 320 ? 13.430 27.997 -4.117 1.00 94.44 320 SER A CA 1
ATOM 2505 C C . SER A 1 320 ? 13.174 26.745 -3.259 1.00 94.44 320 SER A C 1
ATOM 2507 O O . SER A 1 320 ? 14.100 25.964 -3.032 1.00 94.44 320 SER A O 1
ATOM 2509 N N . CYS A 1 321 ? 11.946 26.529 -2.775 1.00 92.88 321 CYS A N 1
ATOM 2510 C CA . CYS A 1 321 ? 11.622 25.408 -1.889 1.00 92.88 321 CYS A CA 1
ATOM 2511 C C . CYS A 1 321 ? 11.645 24.045 -2.617 1.00 92.88 321 CYS A C 1
ATOM 2513 O O . CYS A 1 321 ? 11.197 23.965 -3.766 1.00 92.88 321 CYS A O 1
ATOM 2515 N N . PRO A 1 322 ? 12.115 22.954 -1.974 1.00 84.12 322 PRO A N 1
ATOM 2516 C CA . PRO A 1 322 ? 12.121 21.622 -2.581 1.00 84.12 322 PRO A CA 1
ATOM 2517 C C . PRO A 1 322 ? 10.697 21.161 -2.924 1.00 84.12 322 PRO A C 1
ATOM 2519 O O . PRO A 1 322 ? 9.747 21.497 -2.223 1.00 84.12 322 PRO A O 1
ATOM 2522 N N . HIS A 1 323 ? 10.551 20.405 -4.014 1.00 68.44 323 HIS A N 1
ATOM 2523 C CA . HIS A 1 323 ? 9.262 19.869 -4.452 1.00 68.44 323 HIS A CA 1
ATOM 2524 C C . HIS A 1 323 ? 9.092 18.444 -3.915 1.00 68.44 323 HIS A C 1
ATOM 2526 O O . HIS A 1 323 ? 9.845 17.547 -4.286 1.00 68.44 323 HIS A O 1
ATOM 2532 N N . THR A 1 324 ? 8.106 18.243 -3.048 1.00 59.22 324 THR A N 1
ATOM 2533 C CA . THR A 1 324 ? 7.653 16.941 -2.550 1.00 59.22 324 THR A CA 1
ATOM 2534 C C . THR A 1 324 ? 6.703 16.292 -3.561 1.00 59.22 324 THR A C 1
ATOM 2536 O O . THR A 1 324 ? 5.753 16.919 -4.039 1.00 59.22 324 THR A O 1
ATOM 2539 N N . GLU A 1 325 ? 6.963 15.031 -3.904 1.00 54.31 325 GLU A N 1
ATOM 2540 C CA . GLU A 1 325 ? 6.048 14.145 -4.638 1.00 54.31 325 GLU A CA 1
ATOM 2541 C C . GLU A 1 325 ? 5.694 12.972 -3.700 1.00 54.31 325 GLU A C 1
ATOM 2543 O O . GLU A 1 325 ? 6.575 12.452 -3.015 1.00 54.31 325 GLU A O 1
ATOM 2548 N N . LEU A 1 326 ? 4.405 12.630 -3.579 1.00 52.31 326 LEU A N 1
ATOM 2549 C CA . LEU A 1 326 ? 3.872 11.784 -2.494 1.00 52.31 326 LEU A CA 1
ATOM 2550 C C . LEU A 1 326 ? 3.828 10.273 -2.835 1.00 52.31 326 LEU A C 1
ATOM 2552 O O . LEU A 1 326 ? 3.365 9.925 -3.922 1.00 52.31 326 LEU A O 1
ATOM 2556 N N . PRO A 1 327 ? 4.192 9.377 -1.890 1.00 46.12 327 PRO A N 1
ATOM 2557 C CA . PRO A 1 327 ? 3.862 7.941 -1.889 1.00 46.12 327 PRO A CA 1
ATOM 2558 C C . PRO A 1 327 ? 2.639 7.598 -0.986 1.00 46.12 327 PRO A C 1
ATOM 2560 O O . PRO A 1 327 ? 2.278 8.396 -0.126 1.00 46.12 327 PRO A O 1
ATOM 2563 N N . TYR A 1 328 ? 2.013 6.415 -1.152 1.00 41.53 328 TYR A N 1
ATOM 2564 C CA . TYR A 1 328 ? 0.692 6.017 -0.579 1.00 41.53 328 TYR A CA 1
ATOM 2565 C C . TYR A 1 328 ? 0.664 4.567 -0.013 1.00 41.53 328 TYR A C 1
ATOM 2567 O O . TYR A 1 328 ? 1.193 3.685 -0.695 1.00 41.53 328 TYR A O 1
ATOM 2575 N N . PRO A 1 329 ? 0.098 4.300 1.195 1.00 48.78 329 PRO A N 1
ATOM 2576 C CA . PRO A 1 329 ? -0.929 3.221 1.411 1.00 48.78 329 PRO A CA 1
ATOM 2577 C C . PRO A 1 329 ? -1.889 3.391 2.651 1.00 48.78 329 PRO A C 1
ATOM 2579 O O . PRO A 1 329 ? -1.494 4.083 3.580 1.00 48.78 329 PRO A O 1
ATOM 2582 N N . ASP A 1 330 ? -3.089 2.745 2.730 1.00 47.84 330 ASP A N 1
ATOM 2583 C CA . ASP A 1 330 ? -3.924 2.656 3.988 1.00 47.84 330 ASP A CA 1
ATOM 2584 C C . ASP A 1 330 ? -5.192 1.721 3.976 1.00 47.84 330 ASP A C 1
ATOM 2586 O O . ASP A 1 330 ? -5.755 1.518 2.897 1.00 47.84 330 ASP A O 1
ATOM 2590 N N . GLN A 1 331 ? -5.670 1.215 5.152 1.00 53.94 331 GLN A N 1
ATOM 2591 C CA . GLN A 1 331 ? -7.006 0.566 5.433 1.00 53.94 331 GLN A CA 1
ATOM 2592 C C . GLN A 1 331 ? -7.375 0.427 6.965 1.00 53.94 331 GLN A C 1
ATOM 2594 O O . GLN A 1 331 ? -6.484 0.429 7.808 1.00 53.94 331 GLN A O 1
ATOM 2599 N N . ASN A 1 332 ? -8.672 0.289 7.352 1.00 63.03 332 ASN A N 1
ATOM 2600 C CA . ASN A 1 332 ? -9.226 0.392 8.746 1.00 63.03 332 ASN A CA 1
ATOM 2601 C C . ASN A 1 332 ? -9.635 -0.961 9.428 1.00 63.03 332 ASN A C 1
ATOM 2603 O O . ASN A 1 332 ? -10.354 -1.736 8.805 1.00 63.03 332 ASN A O 1
ATOM 2607 N N . PRO A 1 333 ? -9.300 -1.224 10.720 1.00 55.38 333 PRO A N 1
ATOM 2608 C CA . PRO A 1 333 ? -9.444 -2.553 11.354 1.00 55.38 333 PRO A CA 1
ATOM 2609 C C . PRO A 1 333 ? -10.718 -2.905 12.172 1.00 55.38 333 PRO A C 1
ATOM 2611 O O . PRO A 1 333 ? -10.861 -4.071 12.528 1.00 55.38 333 PRO A O 1
ATOM 2614 N N . CYS A 1 334 ? -11.629 -1.985 12.537 1.00 62.44 334 CYS A N 1
ATOM 2615 C CA . CYS A 1 334 ? -12.865 -2.345 13.300 1.00 62.44 334 CYS A CA 1
ATOM 2616 C C . CYS A 1 334 ? -14.110 -2.560 12.408 1.00 62.44 334 CYS A C 1
ATOM 2618 O O . CYS A 1 334 ? -15.230 -2.679 12.917 1.00 62.44 334 CYS A O 1
ATOM 2620 N N . GLU A 1 335 ? -13.965 -2.539 11.084 1.00 77.94 335 GLU A N 1
ATOM 2621 C CA . GLU A 1 335 ? -15.103 -2.626 10.169 1.00 77.94 335 GLU A CA 1
ATOM 2622 C C . GLU A 1 335 ? -15.716 -4.039 10.179 1.00 77.94 335 GLU A C 1
ATOM 2624 O O . GLU A 1 335 ? -15.045 -5.018 9.889 1.00 77.94 335 GLU A O 1
ATOM 2629 N N . GLY A 1 336 ? -16.998 -4.151 10.555 1.00 70.12 336 GLY A N 1
ATOM 2630 C CA . GLY A 1 336 ? -17.756 -5.414 10.534 1.00 70.12 336 GLY A CA 1
ATOM 2631 C C . GLY A 1 336 ? -17.989 -6.119 11.881 1.00 70.12 336 GLY A C 1
ATOM 2632 O O . GLY A 1 336 ? -18.810 -7.033 11.931 1.00 70.12 336 GLY A O 1
ATOM 2633 N N . PHE A 1 337 ? -17.358 -5.687 12.980 1.00 60.41 337 PHE A N 1
ATOM 2634 C CA . PHE A 1 337 ? -17.369 -6.420 14.259 1.00 60.41 337 PHE A CA 1
ATOM 2635 C C . PHE A 1 337 ? -18.050 -5.654 15.414 1.00 60.41 337 PHE A C 1
ATOM 2637 O O . PHE A 1 337 ? -17.897 -4.443 15.545 1.00 60.41 337 PHE A O 1
ATOM 2644 N N . GLU A 1 338 ? -18.782 -6.364 16.287 1.00 58.66 338 GLU A N 1
ATOM 2645 C CA . GLU A 1 338 ? -19.585 -5.774 17.386 1.00 58.66 338 GLU A CA 1
ATOM 2646 C C . GLU A 1 338 ? -18.989 -5.953 18.802 1.00 58.66 338 GLU A C 1
ATOM 2648 O O . GLU A 1 338 ? -19.667 -5.687 19.799 1.00 58.66 338 GLU A O 1
ATOM 2653 N N . SER A 1 339 ? -17.750 -6.442 18.923 1.00 82.12 339 SER A N 1
ATOM 2654 C CA . SER A 1 339 ? -17.127 -6.725 20.224 1.00 82.12 339 SER A CA 1
ATOM 2655 C C . SER A 1 339 ? -15.621 -6.442 20.237 1.00 82.12 339 SER A C 1
ATOM 2657 O O . SER A 1 339 ? -15.103 -5.704 19.404 1.00 82.12 339 SER A O 1
ATOM 2659 N N . LEU A 1 340 ? -14.910 -7.026 21.197 1.00 77.69 340 LEU A N 1
ATOM 2660 C CA . LEU A 1 340 ? -13.462 -6.956 21.304 1.00 77.69 340 LEU A CA 1
ATOM 2661 C C . LEU A 1 340 ? -12.810 -7.624 20.077 1.00 77.69 340 LEU A C 1
ATOM 2663 O O . LEU A 1 340 ? -12.745 -8.848 19.985 1.00 77.69 340 LEU A O 1
ATOM 2667 N N . VAL A 1 341 ? -12.329 -6.818 19.135 1.00 73.31 341 VAL A N 1
ATOM 2668 C CA . VAL A 1 341 ? -11.565 -7.281 17.973 1.00 73.31 341 VAL A CA 1
ATOM 2669 C C . VAL A 1 341 ? -10.106 -7.395 18.401 1.00 73.31 341 VAL A C 1
ATOM 2671 O O . VAL A 1 341 ? -9.588 -6.442 18.993 1.00 73.31 341 VAL A O 1
ATOM 2674 N N . PRO A 1 342 ? -9.425 -8.525 18.139 1.00 69.75 342 PRO A N 1
ATOM 2675 C CA . PRO A 1 342 ? -8.001 -8.640 18.431 1.00 69.75 342 PRO A CA 1
ATOM 2676 C C . PRO A 1 342 ? -7.288 -7.510 17.692 1.00 69.75 342 PRO A C 1
ATOM 2678 O O . PRO A 1 342 ? -7.576 -7.270 16.523 1.00 69.75 342 PRO A O 1
ATOM 2681 N N . ASN A 1 343 ? -6.429 -6.755 18.375 1.00 68.81 343 ASN A N 1
ATOM 2682 C CA . ASN A 1 343 ? -5.819 -5.600 17.745 1.00 68.81 343 ASN A CA 1
ATOM 2683 C C . ASN A 1 343 ? -4.856 -6.141 16.692 1.00 68.81 343 ASN A C 1
ATOM 2685 O O . ASN A 1 343 ? -3.897 -6.810 17.079 1.00 68.81 343 ASN A O 1
ATOM 2689 N N . PRO A 1 344 ? -5.030 -5.823 15.398 1.00 52.12 344 PRO A N 1
ATOM 2690 C CA . PRO A 1 344 ? -3.969 -6.096 14.467 1.00 52.12 344 PRO A CA 1
ATOM 2691 C C . PRO A 1 344 ? -2.616 -5.476 14.925 1.00 52.12 344 PRO A C 1
ATOM 2693 O O . PRO A 1 344 ? -1.588 -6.132 14.919 1.00 52.12 344 PRO A O 1
ATOM 2696 N N . ALA A 1 345 ? -2.549 -4.260 15.452 1.00 49.81 345 ALA A N 1
ATOM 2697 C CA . ALA A 1 345 ? -1.300 -3.673 15.945 1.00 49.81 345 ALA A CA 1
ATOM 2698 C C . ALA A 1 345 ? -0.701 -4.248 17.267 1.00 49.81 345 ALA A C 1
ATOM 2700 O O . ALA A 1 345 ? 0.353 -3.769 17.647 1.00 49.81 345 ALA A O 1
ATOM 2701 N N . ASP A 1 346 ? -1.251 -5.258 17.957 1.00 62.06 346 ASP A N 1
ATOM 2702 C CA . ASP A 1 346 ? -0.597 -6.102 19.004 1.00 62.06 346 ASP A CA 1
ATOM 2703 C C . ASP A 1 346 ? -1.606 -7.156 19.459 1.00 62.06 346 ASP A C 1
ATOM 2705 O O . ASP A 1 346 ? -2.650 -6.807 19.991 1.00 62.06 346 ASP A O 1
ATOM 2709 N N . CYS A 1 347 ? -1.292 -8.444 19.322 1.00 69.44 347 CYS A N 1
ATOM 2710 C CA . CYS A 1 347 ? -2.192 -9.522 19.711 1.00 69.44 347 CYS A CA 1
ATOM 2711 C C . CYS A 1 347 ? -2.292 -9.735 21.240 1.00 69.44 347 CYS A C 1
ATOM 2713 O O . CYS A 1 347 ? -3.276 -10.298 21.728 1.00 69.44 347 CYS A O 1
ATOM 2715 N N . LYS A 1 348 ? -1.370 -9.201 22.060 1.00 75.62 348 LYS A N 1
ATOM 2716 C CA . LYS A 1 348 ? -1.677 -8.955 23.489 1.00 75.62 348 LYS A CA 1
ATOM 2717 C C . LYS A 1 348 ? -2.844 -8.008 23.661 1.00 75.62 348 LYS A C 1
ATOM 2719 O O . LYS A 1 348 ? -3.479 -8.030 24.715 1.00 75.62 348 LYS A O 1
ATOM 2724 N N . CYS A 1 349 ? -3.084 -7.159 22.683 1.00 75.12 349 CYS A N 1
ATOM 2725 C CA . CYS A 1 349 ? -4.043 -6.095 22.744 1.00 75.12 349 CYS A CA 1
ATOM 2726 C C . CYS A 1 349 ? -5.265 -6.381 21.878 1.00 75.12 349 CYS A C 1
ATOM 2728 O O . CYS A 1 349 ? -5.312 -7.262 21.020 1.00 75.12 349 CYS A O 1
ATOM 2730 N N . TYR A 1 350 ? -6.320 -5.646 22.178 1.00 81.94 350 TYR A N 1
ATOM 2731 C CA . TYR A 1 350 ? -7.572 -5.721 21.462 1.00 81.94 350 TYR A CA 1
ATOM 2732 C C . TYR A 1 350 ? -8.180 -4.345 21.365 1.00 81.94 350 TYR A C 1
ATOM 2734 O O . TYR A 1 350 ? -8.176 -3.564 22.321 1.00 81.94 350 TYR A O 1
ATOM 2742 N N . PHE A 1 351 ? -8.707 -4.059 20.189 1.00 80.38 351 PHE A N 1
ATOM 2743 C CA . PHE A 1 351 ? -9.589 -2.939 19.996 1.00 80.38 351 PHE A CA 1
ATOM 2744 C C . PHE A 1 351 ? -10.934 -3.314 20.579 1.00 80.38 351 PHE A C 1
ATOM 2746 O O . PHE A 1 351 ? -11.581 -4.279 20.175 1.00 80.38 351 PHE A O 1
ATOM 2753 N N . ASN A 1 352 ? -11.357 -2.551 21.575 1.00 69.88 352 ASN A N 1
ATOM 2754 C CA . ASN A 1 352 ? -12.665 -2.723 22.172 1.00 69.88 352 ASN A CA 1
ATOM 2755 C C . ASN A 1 352 ? -13.705 -2.161 21.188 1.00 69.88 352 ASN A C 1
ATOM 2757 O O . ASN A 1 352 ? -14.134 -1.018 21.337 1.00 69.88 352 ASN A O 1
ATOM 2761 N N . CYS A 1 353 ? -14.022 -2.885 20.104 1.00 77.12 353 CYS A N 1
ATOM 2762 C CA . CYS A 1 353 ? -14.967 -2.364 19.127 1.00 77.12 353 CYS A CA 1
ATOM 2763 C C . CYS A 1 353 ? -16.376 -2.396 19.734 1.00 77.12 353 CYS A C 1
ATOM 2765 O O . CYS A 1 353 ? -16.811 -3.383 20.331 1.00 77.12 353 CYS A O 1
ATOM 2767 N N . ASN A 1 354 ? -17.106 -1.291 19.608 1.00 64.44 354 ASN A N 1
ATOM 2768 C CA . ASN A 1 354 ? -18.497 -1.252 20.040 1.00 64.44 354 ASN A CA 1
ATOM 2769 C C . ASN A 1 354 ? -19.419 -1.961 19.028 1.00 64.44 354 ASN A C 1
ATOM 2771 O O . ASN A 1 354 ? -19.031 -2.285 17.907 1.00 64.44 354 ASN A O 1
ATOM 2775 N N . HIS A 1 355 ? -20.694 -2.091 19.395 1.00 59.75 355 HIS A N 1
ATOM 2776 C CA . HIS A 1 355 ? -21.795 -2.588 18.556 1.00 59.75 355 HIS A CA 1
ATOM 2777 C C . HIS A 1 355 ? -22.076 -1.766 17.271 1.00 59.75 355 HIS A C 1
ATOM 2779 O O . HIS A 1 355 ? -23.107 -1.956 16.632 1.00 59.75 355 HIS A O 1
ATOM 2785 N N . LEU A 1 356 ? -21.212 -0.811 16.911 1.00 57.38 356 LEU A N 1
ATOM 2786 C CA . LEU A 1 356 ? -21.271 -0.014 15.686 1.00 57.38 356 LEU A CA 1
ATOM 2787 C C . LEU A 1 356 ? -20.025 -0.219 14.799 1.00 57.38 356 LEU A C 1
ATOM 2789 O O . LEU A 1 356 ? -19.890 0.499 13.804 1.00 57.38 356 LEU A O 1
ATOM 2793 N N . GLY A 1 357 ? -19.110 -1.140 15.135 1.00 53.84 357 GLY A N 1
ATOM 2794 C CA . GLY A 1 357 ? -17.850 -1.338 14.408 1.00 53.84 357 GLY A CA 1
ATOM 2795 C C . GLY A 1 357 ? -16.923 -0.133 14.547 1.00 53.84 357 GLY A C 1
ATOM 2796 O O . GLY A 1 357 ? -16.583 0.518 13.559 1.00 53.84 357 GLY A O 1
ATOM 2797 N N . GLN A 1 358 ? -16.618 0.250 15.789 1.00 54.19 358 GLN A N 1
ATOM 2798 C CA . GLN A 1 358 ? -15.769 1.399 16.110 1.00 54.19 358 GLN A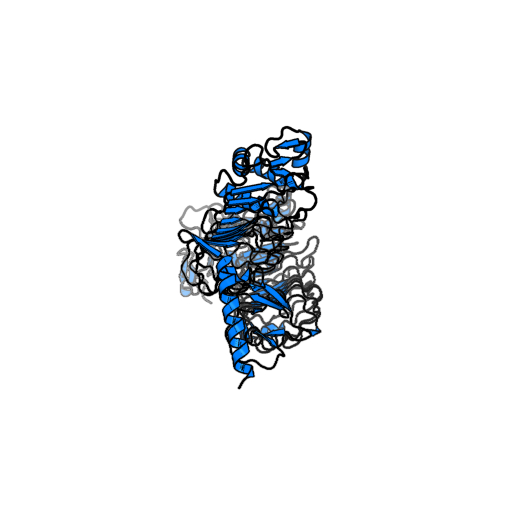 CA 1
ATOM 2799 C C . GLN A 1 358 ? -14.801 1.103 17.244 1.00 54.19 358 GLN A C 1
ATOM 2801 O O . GLN A 1 358 ? -15.238 0.678 18.309 1.00 54.19 358 GLN A O 1
ATOM 2806 N N . ASN A 1 359 ? -13.527 1.432 17.052 1.00 64.94 359 ASN A N 1
ATOM 2807 C CA . ASN A 1 359 ? -12.452 1.154 17.999 1.00 64.94 359 ASN A CA 1
ATOM 2808 C C . ASN A 1 359 ? -12.537 2.045 19.255 1.00 64.94 359 ASN A C 1
ATOM 2810 O O . ASN A 1 359 ? -12.058 3.177 19.241 1.00 64.94 359 ASN A O 1
ATOM 2814 N N . MET A 1 360 ? -13.082 1.542 20.371 1.00 52.53 360 MET A N 1
ATOM 2815 C CA . MET A 1 360 ? -13.098 2.280 21.650 1.00 52.53 360 MET A CA 1
ATOM 2816 C C . MET A 1 360 ? -11.750 2.271 22.394 1.00 52.53 360 MET A C 1
ATOM 2818 O O . MET A 1 360 ? -11.698 2.522 23.599 1.00 52.53 360 MET A O 1
ATOM 2822 N N . GLY A 1 361 ? -10.656 1.993 21.689 1.00 56.38 361 GLY A N 1
ATOM 2823 C CA . GLY A 1 361 ? -9.304 2.022 22.215 1.00 56.38 361 GLY A CA 1
ATOM 2824 C C . GLY A 1 361 ? -8.693 0.636 22.363 1.00 56.38 361 GLY A C 1
ATOM 2825 O O . GLY A 1 361 ? -9.364 -0.377 22.584 1.00 56.38 361 GLY A O 1
ATOM 2826 N N . GLU A 1 362 ? -7.372 0.632 22.255 1.00 78.06 362 GLU A N 1
ATOM 2827 C CA . GLU A 1 362 ? -6.524 -0.531 22.431 1.00 78.06 362 GLU A CA 1
ATOM 2828 C C . GLU A 1 362 ? -6.371 -0.876 23.917 1.00 78.06 362 GLU A C 1
ATOM 2830 O O . GLU A 1 362 ? -5.954 -0.050 24.731 1.00 78.06 362 GLU A O 1
ATOM 2835 N N . THR A 1 363 ? -6.705 -2.111 24.283 1.00 79.94 363 THR A N 1
ATOM 2836 C CA . THR A 1 363 ? -6.537 -2.634 25.641 1.00 79.94 363 THR A CA 1
ATOM 2837 C C . THR A 1 363 ? -5.641 -3.859 25.608 1.00 79.94 363 THR A C 1
ATOM 2839 O O . THR A 1 363 ? -5.970 -4.830 24.944 1.00 79.94 363 THR A O 1
ATOM 2842 N N . CYS A 1 364 ? -4.537 -3.841 26.353 1.00 84.25 364 CYS A N 1
ATOM 2843 C CA . CYS A 1 364 ? -3.564 -4.934 26.376 1.00 84.25 364 CYS A CA 1
ATOM 2844 C C . CYS A 1 364 ? -3.743 -5.864 27.579 1.00 84.25 364 CYS A C 1
ATOM 2846 O O . CYS A 1 364 ? -3.962 -5.424 28.712 1.00 84.25 364 CYS A O 1
ATOM 2848 N N . CYS A 1 365 ? -3.619 -7.167 27.340 1.00 80.88 365 CYS A N 1
ATOM 2849 C CA . CYS A 1 365 ? -3.765 -8.198 28.350 1.00 80.88 365 CYS A CA 1
ATOM 2850 C C . CYS A 1 365 ? -2.625 -8.168 29.385 1.00 80.88 365 CYS A C 1
ATOM 2852 O O . CYS A 1 365 ? -1.454 -7.994 29.041 1.00 80.88 365 CYS A O 1
ATOM 2854 N N . PRO A 1 366 ? -2.934 -8.325 30.687 1.00 73.94 366 PRO A N 1
ATOM 2855 C CA . PRO A 1 366 ? -1.939 -8.157 31.735 1.00 73.94 366 PRO A CA 1
ATOM 2856 C C . PRO A 1 366 ? -1.019 -9.380 31.871 1.00 73.94 366 PRO A C 1
ATOM 2858 O O . PRO A 1 366 ? -1.469 -10.501 32.102 1.00 73.94 366 PRO A O 1
ATOM 2861 N N . GLY A 1 367 ? 0.294 -9.139 31.847 1.00 78.00 367 GLY A N 1
ATOM 2862 C CA . GLY A 1 367 ? 1.319 -10.160 32.078 1.00 78.00 367 GLY A CA 1
ATOM 2863 C C . GLY A 1 367 ? 1.648 -10.954 30.815 1.00 78.00 367 GLY A C 1
ATOM 2864 O O . GLY A 1 367 ? 1.986 -10.370 29.793 1.00 78.00 367 GLY A O 1
ATOM 2865 N N . ASN A 1 368 ? 1.586 -12.282 30.915 1.00 60.62 368 ASN A N 1
ATOM 2866 C CA . ASN A 1 368 ? 1.746 -13.231 29.808 1.00 60.62 368 ASN A CA 1
ATOM 2867 C C . ASN A 1 368 ? 0.399 -13.872 29.409 1.00 60.62 368 ASN A C 1
ATOM 2869 O O . ASN A 1 368 ? 0.348 -15.038 29.022 1.00 60.62 368 ASN A O 1
ATOM 2873 N N . LEU A 1 369 ? -0.690 -13.124 29.605 1.00 58.06 369 LEU A N 1
ATOM 2874 C CA . LEU A 1 369 ? -2.002 -13.402 29.028 1.00 58.06 369 LEU A CA 1
ATOM 2875 C C . LEU A 1 369 ? -2.088 -12.721 27.666 1.00 58.06 369 LEU A C 1
ATOM 2877 O O . LEU A 1 369 ? -1.459 -11.686 27.449 1.00 58.06 369 LEU A O 1
ATOM 2881 N N . VAL A 1 370 ? -2.911 -13.276 26.793 1.00 66.75 370 VAL A N 1
ATOM 2882 C CA . VAL A 1 370 ? -3.089 -12.797 25.423 1.00 66.75 370 VAL A CA 1
ATOM 2883 C C . VAL A 1 370 ? -4.578 -12.820 25.085 1.00 66.75 370 VAL A C 1
ATOM 2885 O O . VAL A 1 370 ? -5.364 -13.449 25.808 1.00 66.75 370 VAL A O 1
ATOM 2888 N N . PHE A 1 371 ? -4.993 -12.016 24.106 1.00 79.06 371 PHE A N 1
ATOM 2889 C CA . PHE A 1 371 ? -6.409 -11.745 23.914 1.00 79.06 371 PHE A CA 1
ATOM 2890 C C . PHE A 1 371 ? -7.084 -12.809 23.050 1.00 79.06 371 PHE A C 1
ATOM 2892 O O . PHE A 1 371 ? -6.878 -12.847 21.844 1.00 79.06 371 PHE A O 1
ATOM 2899 N N . ASP A 1 372 ? -7.925 -13.634 23.669 1.00 70.56 372 ASP A N 1
ATOM 2900 C CA . ASP A 1 372 ? -8.715 -14.651 22.983 1.00 70.56 372 ASP A CA 1
ATOM 2901 C C . ASP A 1 372 ? -9.951 -13.990 22.347 1.00 70.56 372 ASP A C 1
ATOM 2903 O O . ASP A 1 372 ? -10.838 -13.542 23.090 1.00 70.56 372 ASP A O 1
ATOM 2907 N N . PRO A 1 373 ? -10.038 -13.889 21.005 1.00 65.38 373 PRO A N 1
ATOM 2908 C CA . PRO A 1 373 ? -11.153 -13.212 20.356 1.00 65.38 373 PRO A CA 1
ATOM 2909 C C . PRO A 1 373 ? -12.430 -14.056 20.367 1.00 65.38 373 PRO A C 1
ATOM 2911 O O . PRO A 1 373 ? -13.524 -13.492 20.398 1.00 65.38 373 PRO A O 1
ATOM 2914 N N . ILE A 1 374 ? -12.318 -15.389 20.423 1.00 67.69 374 ILE A N 1
ATOM 2915 C CA . ILE A 1 374 ? -13.474 -16.294 20.431 1.00 67.69 374 ILE A CA 1
ATOM 2916 C C . ILE A 1 374 ? -14.145 -16.277 21.809 1.00 67.69 374 ILE A C 1
ATOM 2918 O O . ILE A 1 374 ? -15.368 -16.156 21.907 1.00 67.69 374 ILE A O 1
ATOM 2922 N N . LEU A 1 375 ? -13.356 -16.284 22.887 1.00 69.62 375 LEU A N 1
ATOM 2923 C CA . LEU A 1 375 ? -13.871 -16.095 24.249 1.00 69.62 375 LEU A CA 1
ATOM 2924 C C . LEU A 1 375 ? -14.088 -14.625 24.638 1.00 69.62 375 LEU A C 1
ATOM 2926 O O . LEU A 1 375 ? -14.661 -14.354 25.698 1.00 69.62 375 LEU A O 1
ATOM 2930 N N . SER A 1 376 ? -13.618 -13.683 23.816 1.00 77.12 376 SER A N 1
ATOM 2931 C CA . SER A 1 376 ? -13.597 -12.243 24.092 1.00 77.12 376 SER A CA 1
ATOM 2932 C C . SER A 1 376 ? -13.017 -11.898 25.476 1.00 77.12 376 SER A C 1
ATOM 2934 O O . SER A 1 376 ? -13.602 -11.138 26.253 1.00 77.12 376 SER A O 1
ATOM 2936 N N . THR A 1 377 ? -11.869 -12.484 25.831 1.00 87.06 377 THR A N 1
ATOM 2937 C CA . THR A 1 377 ? -11.210 -12.238 27.126 1.00 87.06 377 THR A CA 1
ATOM 2938 C C . THR A 1 377 ? -9.708 -12.496 27.071 1.00 87.06 377 THR A C 1
ATOM 2940 O O . THR A 1 377 ? -9.229 -13.362 26.349 1.00 87.06 377 THR A O 1
ATOM 2943 N N . CYS A 1 378 ? -8.947 -11.813 27.926 1.00 79.88 378 CYS A N 1
ATOM 2944 C CA . CYS A 1 378 ? -7.568 -12.205 28.209 1.00 79.88 378 CYS A CA 1
ATOM 2945 C C . CYS A 1 378 ? -7.563 -13.575 28.897 1.00 79.88 378 CYS A C 1
ATOM 2947 O O . CYS A 1 378 ? -8.030 -13.682 30.037 1.00 79.88 378 CYS A O 1
ATOM 2949 N N . ASN A 1 379 ? -7.058 -14.607 28.223 1.00 62.53 379 ASN A N 1
ATOM 2950 C CA . ASN A 1 379 ? -7.095 -15.983 28.716 1.00 62.53 379 ASN A CA 1
ATOM 2951 C C . ASN A 1 379 ? -5.694 -16.600 28.817 1.00 62.53 379 ASN A C 1
ATOM 2953 O O . ASN A 1 379 ? -4.719 -16.095 28.258 1.00 62.53 379 ASN A O 1
ATOM 2957 N N . HIS A 1 380 ? -5.602 -17.704 29.559 1.00 52.97 380 HIS A N 1
ATOM 2958 C CA . HIS A 1 380 ? -4.508 -18.651 29.390 1.00 52.97 380 HIS A CA 1
ATOM 2959 C C . HIS A 1 380 ? -4.830 -19.624 28.246 1.00 52.97 380 HIS A C 1
ATOM 2961 O O . HIS A 1 380 ? -6.002 -19.923 28.015 1.00 52.97 380 HIS A O 1
ATOM 2967 N N . PRO A 1 381 ? -3.809 -20.154 27.556 1.00 49.75 381 PRO A N 1
ATOM 2968 C CA . PRO A 1 381 ? -3.961 -20.632 26.181 1.00 49.75 381 PRO A CA 1
ATOM 2969 C C . PRO A 1 381 ? -4.857 -21.845 25.961 1.00 49.75 381 PRO A C 1
ATOM 2971 O O . PRO A 1 381 ? -5.381 -22.068 24.879 1.00 49.75 381 PRO A O 1
ATOM 2974 N N . GLU A 1 382 ? -4.969 -22.669 26.991 1.00 43.72 382 GLU A N 1
ATOM 2975 C CA . GLU A 1 382 ? -5.287 -24.088 26.887 1.00 43.72 382 GLU A CA 1
ATOM 2976 C C . GLU A 1 382 ? -6.793 -24.440 26.934 1.00 43.72 382 GLU A C 1
ATOM 2978 O O . GLU A 1 382 ? -7.131 -25.540 27.376 1.00 43.72 382 GLU A O 1
ATOM 2983 N N . ASN A 1 383 ? -7.708 -23.527 26.557 1.00 46.00 383 ASN A N 1
ATOM 2984 C CA . ASN A 1 383 ? -9.118 -23.611 26.991 1.00 46.00 383 ASN A CA 1
ATOM 2985 C C . ASN A 1 383 ? -10.272 -23.344 25.993 1.00 46.00 383 ASN A C 1
ATOM 2987 O O . ASN A 1 383 ? -11.408 -23.493 26.450 1.00 46.00 383 ASN A O 1
ATOM 2991 N N . ASP A 1 384 ? -10.074 -23.020 24.705 1.00 43.31 384 ASP A N 1
ATOM 2992 C CA . ASP A 1 384 ? -11.212 -22.877 23.761 1.00 43.31 384 ASP A CA 1
ATOM 2993 C C . ASP A 1 384 ? -11.204 -23.851 22.569 1.00 43.31 384 ASP A C 1
ATOM 2995 O O . ASP A 1 384 ? -10.173 -24.371 22.146 1.00 43.31 384 ASP A O 1
ATOM 2999 N N . GLY A 1 385 ? -12.403 -24.132 22.055 1.00 45.00 385 GLY A N 1
ATOM 3000 C CA . GLY A 1 385 ? -12.675 -25.027 20.944 1.00 45.00 385 GLY A CA 1
ATOM 3001 C C . GLY A 1 385 ? -14.058 -24.810 20.328 1.00 45.00 385 GLY A C 1
ATOM 3002 O O . GLY A 1 385 ? -14.884 -25.726 20.350 1.00 45.00 385 GLY A O 1
ATOM 3003 N N . THR A 1 386 ? -14.284 -23.648 19.710 1.00 40.03 386 THR A N 1
ATOM 3004 C CA . THR A 1 386 ? -15.321 -23.440 18.679 1.00 40.03 386 THR A CA 1
ATOM 3005 C C . THR A 1 386 ? -14.822 -22.486 17.595 1.00 40.03 386 THR A C 1
ATOM 3007 O O . THR A 1 386 ? -14.133 -21.528 17.898 1.00 40.03 386 THR A O 1
ATOM 3010 N N . THR A 1 387 ? -15.142 -22.756 16.327 1.00 44.31 387 THR A N 1
ATOM 3011 C CA . THR A 1 387 ? -14.557 -22.065 15.163 1.00 44.31 387 THR A CA 1
ATOM 3012 C C . THR A 1 387 ? -15.554 -21.135 14.463 1.00 44.31 387 THR A C 1
ATOM 3014 O O . THR A 1 387 ? -16.407 -21.617 13.714 1.00 44.31 387 THR A O 1
ATOM 3017 N N . GLU A 1 388 ? -15.394 -19.824 14.628 1.00 43.97 388 GLU A N 1
ATOM 3018 C CA . GLU A 1 388 ? -15.834 -18.805 13.660 1.00 43.97 388 GLU A CA 1
ATOM 3019 C C . GLU A 1 388 ? -14.607 -17.963 13.275 1.00 43.97 388 GLU A C 1
ATOM 3021 O O . GLU A 1 388 ? -13.743 -17.712 14.115 1.00 43.97 388 GLU A O 1
ATOM 3026 N N . SER A 1 389 ? -14.471 -17.614 11.993 1.00 46.38 389 SER A N 1
ATOM 3027 C CA . SER A 1 389 ? -13.251 -16.999 11.459 1.00 46.38 389 SER A CA 1
ATOM 3028 C C . SER A 1 389 ? -13.281 -15.480 11.579 1.00 46.38 389 SER A C 1
ATOM 3030 O O . SER A 1 389 ? -14.137 -14.835 10.972 1.00 46.38 389 SER A O 1
ATOM 3032 N N . SER A 1 390 ? -12.330 -14.914 12.319 1.00 57.19 390 SER A N 1
ATOM 3033 C CA . SER A 1 390 ? -12.070 -13.469 12.323 1.00 57.19 390 SER A CA 1
ATOM 3034 C C . SER A 1 390 ? -11.066 -13.122 11.224 1.00 57.19 390 SER A C 1
ATOM 3036 O O . SER A 1 390 ? -10.215 -13.936 10.877 1.00 57.19 390 SER A O 1
ATOM 3038 N N . GLU A 1 391 ? -11.179 -11.936 10.630 1.00 77.88 391 GLU A N 1
ATOM 3039 C CA . GLU A 1 391 ? -10.437 -11.627 9.402 1.00 77.88 391 GLU A CA 1
ATOM 3040 C C . GLU A 1 391 ? -8.921 -11.532 9.656 1.00 77.88 391 GLU A C 1
ATOM 3042 O O . GLU A 1 391 ? -8.148 -12.201 8.973 1.00 77.88 391 GLU A O 1
ATOM 3047 N N . GLN A 1 392 ? -8.450 -10.792 10.667 1.00 85.75 392 GLN A N 1
ATOM 3048 C CA . GLN A 1 392 ? -7.003 -10.608 10.875 1.00 85.75 392 GLN A CA 1
ATOM 3049 C C . GLN A 1 392 ? -6.571 -10.683 12.349 1.00 85.75 392 GLN A C 1
ATOM 3051 O O . GLN A 1 392 ? -7.224 -10.125 13.228 1.00 85.75 392 GLN A O 1
ATOM 3056 N N . LEU A 1 393 ? -5.426 -11.331 12.595 1.00 86.19 393 LEU A N 1
ATOM 3057 C CA . LEU A 1 393 ? -4.674 -11.340 13.854 1.00 86.19 393 LEU A CA 1
ATOM 3058 C C . LEU A 1 393 ? -3.241 -10.867 13.589 1.00 86.19 393 LEU A C 1
ATOM 3060 O O . LEU A 1 393 ? -2.315 -11.659 13.420 1.00 86.19 393 LEU A O 1
ATOM 3064 N N . VAL A 1 394 ? -3.048 -9.560 13.511 1.00 87.19 394 VAL A N 1
ATOM 3065 C CA . VAL A 1 394 ? -1.702 -8.974 13.420 1.00 87.19 394 VAL A CA 1
ATOM 3066 C C . VAL A 1 394 ? -1.142 -8.820 14.860 1.00 87.19 394 VAL A C 1
ATOM 3068 O O . VAL A 1 394 ? -1.893 -8.945 15.830 1.00 87.19 394 VAL A O 1
ATOM 3071 N N . CYS A 1 395 ? 0.163 -8.587 15.037 1.00 86.38 395 CYS A N 1
ATOM 3072 C CA . CYS A 1 395 ? 0.759 -8.244 16.332 1.00 86.38 395 CYS A CA 1
ATOM 3073 C C . CYS A 1 395 ? 1.939 -7.264 16.194 1.00 86.38 395 CYS A C 1
ATOM 3075 O O . CYS A 1 395 ? 2.847 -7.552 15.419 1.00 86.38 395 CYS A O 1
ATOM 3077 N N . THR A 1 396 ? 2.030 -6.201 17.005 1.00 88.56 396 THR A N 1
ATOM 3078 C CA . THR A 1 396 ? 3.295 -5.492 17.297 1.00 88.56 396 THR A CA 1
ATOM 3079 C C . THR A 1 396 ? 3.754 -5.642 18.741 1.00 88.56 396 THR A C 1
ATOM 3081 O O . THR A 1 396 ? 3.162 -6.391 19.509 1.00 88.56 396 THR A O 1
ATOM 3084 N N . GLY A 1 397 ? 4.870 -4.995 19.101 1.00 84.88 397 GLY A N 1
ATOM 3085 C CA . GLY A 1 397 ? 5.338 -4.902 20.484 1.00 84.88 397 GLY A CA 1
ATOM 3086 C C . GLY A 1 397 ? 5.868 -6.205 21.092 1.00 84.88 397 GLY A C 1
ATOM 3087 O O . GLY A 1 397 ? 6.383 -6.176 22.213 1.00 84.88 397 GLY A O 1
ATOM 3088 N N . LEU A 1 398 ? 5.801 -7.328 20.366 1.00 90.31 398 LEU A N 1
ATOM 3089 C CA . LEU A 1 398 ? 6.165 -8.641 20.885 1.00 90.31 398 LEU A CA 1
ATOM 3090 C C . LEU A 1 398 ? 7.650 -8.710 21.262 1.00 90.31 398 LEU A C 1
ATOM 3092 O O . LEU A 1 398 ? 8.525 -8.154 20.590 1.00 90.31 398 LEU A O 1
ATOM 3096 N N . VAL A 1 399 ? 7.937 -9.468 22.316 1.00 94.50 399 VAL A N 1
ATOM 3097 C CA . VAL A 1 399 ? 9.284 -9.909 22.703 1.00 94.50 399 VAL A CA 1
ATOM 3098 C C . VAL A 1 399 ? 9.333 -11.436 22.778 1.00 94.50 399 VAL A C 1
ATOM 3100 O O . VAL A 1 399 ? 8.298 -12.085 22.863 1.00 94.50 399 VAL A O 1
ATOM 3103 N N . ASP A 1 400 ? 10.526 -12.042 22.793 1.00 94.00 400 ASP A N 1
ATOM 3104 C CA . ASP A 1 400 ? 10.687 -13.514 22.744 1.00 94.00 400 ASP A CA 1
ATOM 3105 C C . ASP A 1 400 ? 9.901 -14.296 23.815 1.00 94.00 400 ASP A C 1
ATOM 3107 O O . ASP A 1 400 ? 9.595 -15.469 23.627 1.00 94.00 400 ASP A O 1
ATOM 3111 N N . GLY A 1 401 ? 9.589 -13.667 24.953 1.00 91.62 401 GLY A N 1
ATOM 3112 C CA . GLY A 1 401 ? 8.789 -14.270 26.026 1.00 91.62 401 GLY A CA 1
ATOM 3113 C C . GLY A 1 401 ? 7.286 -14.364 25.738 1.00 91.62 401 GLY A C 1
ATOM 3114 O O . GLY A 1 401 ? 6.573 -14.978 26.529 1.00 91.62 401 GLY A O 1
ATOM 3115 N N . ASP A 1 402 ? 6.826 -13.763 24.641 1.00 89.50 402 ASP A N 1
ATOM 3116 C CA . ASP A 1 402 ? 5.423 -13.718 24.216 1.00 89.50 402 ASP A CA 1
ATOM 3117 C C . ASP A 1 402 ? 5.094 -14.800 23.180 1.00 89.50 402 ASP A C 1
ATOM 3119 O O . ASP A 1 402 ? 3.927 -15.020 22.862 1.00 89.50 402 ASP A O 1
ATOM 3123 N N . LEU A 1 403 ? 6.122 -15.488 22.670 1.00 94.81 403 LEU A N 1
ATOM 3124 C CA . LEU A 1 403 ? 5.994 -16.594 21.734 1.00 94.81 403 LEU A CA 1
ATOM 3125 C C . LEU A 1 403 ? 6.257 -17.941 22.441 1.00 94.81 403 LEU A C 1
ATOM 3127 O O . LEU A 1 403 ? 7.198 -18.053 23.232 1.00 94.81 403 LEU A O 1
ATOM 3131 N N . PRO A 1 404 ? 5.479 -18.997 22.148 1.00 96.00 404 PRO A N 1
ATOM 3132 C CA . PRO A 1 404 ? 4.402 -19.038 21.161 1.00 96.00 404 PRO A CA 1
ATOM 3133 C C . PRO A 1 404 ? 3.160 -18.230 21.574 1.00 96.00 404 PRO A C 1
ATOM 3135 O O . PRO A 1 404 ? 2.760 -18.245 22.743 1.00 96.00 404 PRO A O 1
ATOM 3138 N N . LEU A 1 405 ? 2.535 -17.567 20.592 1.00 86.56 405 LEU A N 1
ATOM 3139 C CA . LEU A 1 405 ? 1.191 -17.012 20.726 1.00 86.56 405 LEU A CA 1
ATOM 3140 C C . LEU A 1 405 ? 0.267 -18.124 21.187 1.00 86.56 405 LEU A C 1
ATOM 3142 O O . LEU A 1 405 ? 0.375 -19.269 20.751 1.00 86.56 405 LEU A O 1
ATOM 3146 N N . SER A 1 406 ? -0.593 -17.816 22.141 1.00 80.00 406 SER A N 1
ATOM 3147 C CA . SER A 1 406 ? -1.212 -18.867 22.920 1.00 80.00 406 SER A CA 1
ATOM 3148 C C . SER A 1 406 ? -2.502 -18.317 23.534 1.00 80.00 406 SER A C 1
ATOM 3150 O O . SER A 1 406 ? -2.497 -17.264 24.155 1.00 80.00 406 SER A O 1
ATOM 3152 N N . GLY A 1 407 ? -3.637 -18.981 23.290 1.00 64.62 407 GLY A N 1
ATOM 3153 C CA . GLY A 1 407 ? -4.969 -18.425 23.587 1.00 64.62 407 GLY A CA 1
ATOM 3154 C C . GLY A 1 407 ? -5.622 -17.687 22.420 1.00 64.62 407 GLY A C 1
ATOM 3155 O O . GLY A 1 407 ? -6.572 -16.955 22.628 1.00 64.62 407 GLY A O 1
ATOM 3156 N N . PHE A 1 408 ? -5.137 -17.904 21.198 1.00 72.56 408 PHE A N 1
ATOM 3157 C CA . PHE A 1 408 ? -5.745 -17.407 19.959 1.00 72.56 408 PHE A CA 1
ATOM 3158 C C . PHE A 1 408 ? -6.277 -18.553 19.096 1.00 72.56 408 PHE A C 1
ATOM 3160 O O . PHE A 1 408 ? -6.188 -18.491 17.871 1.00 72.56 408 PHE A O 1
ATOM 3167 N N . GLY A 1 409 ? -6.764 -19.631 19.716 1.00 79.56 409 GLY A N 1
ATOM 3168 C CA . GLY A 1 409 ? -7.322 -20.763 18.976 1.00 79.56 409 GLY A CA 1
ATOM 3169 C C . GLY A 1 409 ? -8.381 -20.274 17.989 1.00 79.56 409 GLY A C 1
ATOM 3170 O O . GLY A 1 409 ? -9.248 -19.498 18.366 1.00 79.56 409 GLY A O 1
ATOM 3171 N N . GLY A 1 410 ? -8.282 -20.671 16.721 1.00 84.50 410 GLY A N 1
ATOM 3172 C CA . GLY A 1 410 ? -9.146 -20.134 15.669 1.00 84.50 410 GLY A CA 1
ATOM 3173 C C . GLY A 1 410 ? -8.517 -20.211 14.284 1.00 84.50 410 GLY A C 1
ATOM 3174 O O . GLY A 1 410 ? -7.344 -20.556 14.146 1.00 84.50 410 GLY A O 1
ATOM 3175 N N . LEU A 1 411 ? -9.318 -19.891 13.267 1.00 86.31 411 LEU A N 1
ATOM 3176 C CA . LEU A 1 411 ? -8.880 -19.732 11.881 1.00 86.31 411 LEU A CA 1
ATOM 3177 C C . LEU A 1 411 ? -9.032 -18.260 11.484 1.00 86.31 411 LEU A C 1
ATOM 3179 O O . LEU A 1 411 ? -10.136 -17.724 11.575 1.00 86.31 411 LEU A O 1
ATOM 3183 N N . TYR A 1 412 ? -7.944 -17.638 11.045 1.00 89.06 412 TYR A N 1
ATOM 3184 C CA . TYR A 1 412 ? -7.873 -16.241 10.620 1.00 89.06 412 TYR A CA 1
ATOM 3185 C C . TYR A 1 412 ? -7.585 -16.158 9.114 1.00 89.06 412 TYR A C 1
ATOM 3187 O O . TYR A 1 412 ? -6.916 -17.035 8.565 1.00 89.06 412 TYR A O 1
ATOM 3195 N N . GLU A 1 413 ? -8.022 -15.103 8.425 1.00 90.69 413 GLU A N 1
ATOM 3196 C CA . GLU A 1 413 ? -7.603 -14.886 7.027 1.00 90.69 413 GLU A CA 1
ATOM 3197 C C . GLU A 1 413 ? -6.105 -14.543 6.974 1.00 90.69 413 GLU A C 1
ATOM 3199 O O . GLU A 1 413 ? -5.361 -15.056 6.137 1.00 90.69 413 GLU A O 1
ATOM 3204 N N . SER A 1 414 ? -5.632 -13.712 7.910 1.00 93.94 414 SER A N 1
ATOM 3205 C CA . SER A 1 414 ? -4.202 -13.460 8.096 1.00 93.94 414 SER A CA 1
ATOM 3206 C C . SER A 1 414 ? -3.779 -13.425 9.559 1.00 93.94 414 SER A C 1
ATOM 3208 O O . SER A 1 414 ? -4.466 -12.848 10.399 1.00 93.94 414 SER A O 1
ATOM 3210 N N . ILE A 1 415 ? -2.607 -13.990 9.841 1.00 95.88 415 ILE A N 1
ATOM 3211 C CA . ILE A 1 415 ? -1.800 -13.648 11.009 1.00 95.88 415 ILE A CA 1
ATOM 3212 C C . ILE A 1 415 ? -0.654 -12.759 10.537 1.00 95.88 415 ILE A C 1
ATOM 3214 O O . ILE A 1 415 ? -0.047 -13.014 9.498 1.00 95.88 415 ILE A O 1
ATOM 3218 N N . GLN A 1 416 ? -0.309 -11.725 11.289 1.00 96.56 416 GLN A N 1
ATOM 3219 C CA . GLN A 1 416 ? 0.876 -10.928 10.984 1.00 96.56 416 GLN A CA 1
ATOM 3220 C C . GLN A 1 416 ? 1.644 -10.620 12.280 1.00 96.56 416 GLN A C 1
ATOM 3222 O O . GLN A 1 416 ? 1.069 -10.605 13.359 1.00 96.56 416 GLN A O 1
ATOM 3227 N N . ILE A 1 417 ? 2.951 -10.388 12.206 1.00 95.75 417 ILE A N 1
ATOM 3228 C CA . ILE A 1 417 ? 3.773 -9.876 13.306 1.00 95.75 417 ILE A CA 1
ATOM 3229 C C . ILE A 1 417 ? 4.591 -8.730 12.726 1.00 95.75 417 ILE A C 1
ATOM 3231 O O . ILE A 1 417 ? 5.552 -8.975 11.999 1.00 95.75 417 ILE A O 1
ATOM 3235 N N . THR A 1 418 ? 4.206 -7.492 13.020 1.00 94.69 418 THR A N 1
ATOM 3236 C CA . THR A 1 418 ? 4.889 -6.275 12.571 1.00 94.69 418 THR A CA 1
ATOM 3237 C C . THR A 1 418 ? 5.589 -5.554 13.728 1.00 94.69 418 THR A C 1
ATOM 3239 O O . THR A 1 418 ? 5.267 -5.799 14.884 1.00 94.69 418 THR A O 1
ATOM 3242 N N . THR A 1 419 ? 6.578 -4.694 13.471 1.00 90.62 419 THR A N 1
ATOM 3243 C CA . THR A 1 419 ? 7.126 -3.714 14.441 1.00 90.62 419 THR A CA 1
ATOM 3244 C C . THR A 1 419 ? 7.433 -4.285 15.847 1.00 90.62 419 THR A C 1
ATOM 3246 O O . THR A 1 419 ? 7.149 -3.664 16.874 1.00 90.62 419 THR A O 1
ATOM 3249 N N . SER A 1 420 ? 7.983 -5.502 15.927 1.00 93.38 420 SER A N 1
ATOM 3250 C CA . SER A 1 420 ? 8.239 -6.204 17.194 1.00 93.38 420 SER A CA 1
ATOM 3251 C C . SER A 1 420 ? 9.734 -6.346 17.502 1.00 93.38 420 SER A C 1
ATOM 3253 O O . SER A 1 420 ? 10.604 -6.232 16.640 1.00 93.38 420 SER A O 1
ATOM 3255 N N . SER A 1 421 ? 10.045 -6.592 18.777 1.00 95.75 421 SER A N 1
ATOM 3256 C CA . SER A 1 421 ? 11.408 -6.773 19.304 1.00 95.75 421 SER A CA 1
ATOM 3257 C C . SER A 1 421 ? 11.743 -8.247 19.579 1.00 95.75 421 SER A C 1
ATOM 3259 O O . SER A 1 421 ? 12.560 -8.553 20.451 1.00 95.75 421 SER A O 1
ATOM 3261 N N . ILE A 1 422 ? 11.102 -9.168 18.854 1.00 97.94 422 ILE A N 1
ATOM 3262 C CA . ILE A 1 422 ? 11.428 -10.599 18.869 1.00 97.94 422 ILE A CA 1
ATOM 3263 C C . ILE A 1 422 ? 12.795 -10.848 18.219 1.00 97.94 422 ILE A C 1
ATOM 3265 O O . ILE A 1 422 ? 13.142 -10.226 17.217 1.00 97.94 422 ILE A O 1
ATOM 3269 N N . THR A 1 423 ? 13.558 -11.787 18.774 1.00 98.44 423 THR A N 1
ATOM 3270 C CA . THR A 1 423 ? 14.812 -12.300 18.208 1.00 98.44 423 THR A CA 1
ATOM 3271 C C . THR A 1 423 ? 14.660 -13.701 17.617 1.00 98.44 423 THR A C 1
ATOM 3273 O O . THR A 1 423 ? 15.462 -14.094 16.762 1.00 98.44 423 THR A O 1
ATOM 3276 N N . ALA A 1 424 ? 13.612 -14.445 17.987 1.00 98.31 424 ALA A N 1
ATOM 3277 C CA . ALA A 1 424 ? 13.300 -15.742 17.398 1.00 98.31 424 ALA A CA 1
ATOM 3278 C C . ALA A 1 424 ? 11.792 -15.984 17.210 1.00 98.31 424 ALA A C 1
ATOM 3280 O O . ALA A 1 424 ? 10.996 -15.701 18.100 1.00 98.31 424 ALA A O 1
ATOM 3281 N N . LEU A 1 425 ? 11.418 -16.618 16.093 1.00 98.19 425 LEU A N 1
ATOM 3282 C CA . LEU A 1 425 ? 10.145 -17.338 15.964 1.00 98.19 425 LEU A CA 1
ATOM 3283 C C . LEU A 1 425 ? 10.371 -18.807 16.386 1.00 98.19 425 LEU A C 1
ATOM 3285 O O . LEU A 1 425 ? 11.037 -19.539 15.649 1.00 98.19 425 LEU A O 1
ATOM 3289 N N . PRO A 1 426 ? 9.891 -19.257 17.563 1.00 98.06 426 PRO A N 1
ATOM 3290 C CA . PRO A 1 426 ? 10.097 -20.625 18.043 1.00 98.06 426 PRO A CA 1
ATOM 3291 C C . PRO A 1 426 ? 9.195 -21.639 17.321 1.00 98.06 426 PRO A C 1
ATOM 3293 O O . PRO A 1 426 ? 8.271 -21.273 16.600 1.00 98.06 426 PRO A O 1
ATOM 3296 N N . ALA A 1 427 ? 9.423 -22.935 17.553 1.00 96.94 427 ALA A N 1
ATOM 3297 C CA . ALA A 1 427 ? 8.508 -23.993 17.117 1.00 96.94 427 ALA A CA 1
ATOM 3298 C C . ALA A 1 427 ? 7.076 -23.737 17.632 1.00 96.94 427 ALA A C 1
ATOM 3300 O O . ALA A 1 427 ? 6.895 -23.386 18.800 1.00 96.94 427 ALA A O 1
ATOM 3301 N N . ASN A 1 428 ? 6.071 -23.936 16.773 1.00 96.19 428 ASN A N 1
ATOM 3302 C CA . ASN A 1 428 ? 4.668 -23.580 17.008 1.00 96.19 428 ASN A CA 1
ATOM 3303 C C . ASN A 1 428 ? 4.462 -22.117 17.471 1.00 96.19 428 ASN A C 1
ATOM 3305 O O . ASN A 1 428 ? 3.634 -21.883 18.344 1.00 96.19 428 ASN A O 1
ATOM 3309 N N . ALA A 1 429 ? 5.189 -21.137 16.920 1.00 96.62 429 ALA A N 1
ATOM 3310 C CA . ALA A 1 429 ? 5.107 -19.713 17.270 1.00 96.62 429 ALA A CA 1
ATOM 3311 C C . ALA A 1 429 ? 3.685 -19.123 17.327 1.00 96.62 429 ALA A C 1
ATOM 3313 O O . ALA A 1 429 ? 3.490 -18.162 18.061 1.00 96.62 429 ALA A O 1
ATOM 3314 N N . PHE A 1 430 ? 2.706 -19.678 16.606 1.00 95.50 430 PHE A N 1
ATOM 3315 C CA . PHE A 1 430 ? 1.306 -19.220 16.633 1.00 95.50 430 PHE A CA 1
ATOM 3316 C C . PHE A 1 430 ? 0.386 -20.033 17.569 1.00 95.50 430 PHE A C 1
ATOM 3318 O O . PHE A 1 430 ? -0.800 -19.733 17.698 1.00 95.50 430 PHE A O 1
ATOM 3325 N N . GLY A 1 431 ? 0.922 -21.067 18.225 1.00 92.88 431 GLY A N 1
ATOM 3326 C CA . GLY A 1 431 ? 0.180 -21.972 19.102 1.00 92.88 431 GLY A CA 1
ATOM 3327 C C . GLY A 1 431 ? -0.965 -22.668 18.374 1.00 92.88 431 GLY A C 1
ATOM 3328 O O . GLY A 1 431 ? -0.730 -23.435 17.441 1.00 92.88 431 GLY A O 1
ATOM 3329 N N . ASP A 1 432 ? -2.189 -22.399 18.829 1.00 88.62 432 ASP A N 1
ATOM 3330 C CA . ASP A 1 432 ? -3.429 -22.944 18.267 1.00 88.62 432 ASP A CA 1
ATOM 3331 C C . ASP A 1 432 ? -4.088 -22.012 17.225 1.00 88.62 432 ASP A C 1
ATOM 3333 O O . ASP A 1 432 ? -5.113 -22.380 16.647 1.00 88.62 432 ASP A O 1
ATOM 3337 N N . ALA A 1 433 ? -3.519 -20.826 16.964 1.00 89.69 433 ALA A N 1
ATOM 3338 C CA . ALA A 1 433 ? -3.972 -19.948 15.886 1.00 89.69 433 ALA A CA 1
ATOM 3339 C C . ALA A 1 433 ? -3.562 -20.510 14.523 1.00 89.69 433 ALA A C 1
ATOM 3341 O O . ALA A 1 433 ? -2.408 -20.902 14.322 1.00 89.69 433 ALA A O 1
ATOM 3342 N N . GLN A 1 434 ? -4.508 -20.524 13.587 1.00 93.00 434 GLN A N 1
ATOM 3343 C CA . GLN A 1 434 ? -4.330 -20.999 12.218 1.00 93.00 434 GLN A CA 1
ATOM 3344 C C . GLN A 1 434 ? -4.650 -19.870 11.242 1.00 93.00 434 GLN A C 1
ATOM 3346 O O . GLN A 1 434 ? -5.620 -19.155 11.468 1.00 93.00 434 GLN A O 1
ATOM 3351 N N . ALA A 1 435 ? -3.898 -19.710 10.155 1.00 95.19 435 ALA A N 1
ATOM 3352 C CA . ALA A 1 435 ? -4.245 -18.734 9.123 1.00 95.19 435 ALA A CA 1
ATOM 3353 C C . ALA A 1 435 ? -3.963 -19.197 7.696 1.00 95.19 435 ALA A C 1
ATOM 3355 O O . ALA A 1 435 ? -3.166 -20.104 7.468 1.00 95.19 435 ALA A O 1
ATOM 3356 N N . GLU A 1 436 ? -4.600 -18.522 6.738 1.00 96.12 436 GLU A N 1
ATOM 3357 C CA . GLU A 1 436 ? -4.313 -18.662 5.305 1.00 96.12 436 GLU A CA 1
ATOM 3358 C C . GLU A 1 436 ? -3.098 -17.824 4.866 1.00 96.12 436 GLU A C 1
ATOM 3360 O O . GLU A 1 436 ? -2.394 -18.167 3.912 1.00 96.12 436 GLU A O 1
ATOM 3365 N N . LYS A 1 437 ? -2.826 -16.716 5.564 1.00 97.56 437 LYS A N 1
ATOM 3366 C CA . LYS A 1 437 ? -1.723 -15.789 5.274 1.00 97.56 437 LYS A CA 1
ATOM 3367 C C . LYS A 1 437 ? -0.916 -15.534 6.544 1.00 97.56 437 LYS A C 1
ATOM 3369 O O . LYS A 1 437 ? -1.500 -15.295 7.596 1.00 97.56 437 LYS A O 1
ATOM 3374 N N . VAL A 1 438 ? 0.412 -15.537 6.455 1.00 98.06 438 VAL A N 1
ATOM 3375 C CA . VAL A 1 438 ? 1.314 -15.192 7.569 1.00 98.06 438 VAL A CA 1
ATOM 3376 C C . VAL A 1 438 ? 2.302 -14.120 7.122 1.00 98.06 438 VAL A C 1
ATOM 3378 O O . VAL A 1 438 ? 2.997 -14.331 6.134 1.00 98.06 438 VAL A O 1
ATOM 3381 N N . MET A 1 439 ? 2.385 -12.982 7.821 1.00 98.31 439 MET A N 1
ATOM 3382 C CA . MET A 1 439 ? 3.256 -11.857 7.428 1.00 98.31 439 MET A CA 1
ATOM 3383 C C . MET A 1 439 ? 4.130 -11.366 8.590 1.00 98.31 439 MET A C 1
ATOM 3385 O O . MET A 1 439 ? 3.623 -10.879 9.588 1.00 98.31 439 MET A O 1
ATOM 3389 N N . ILE A 1 440 ? 5.452 -11.466 8.481 1.00 98.25 440 ILE A N 1
ATOM 3390 C CA . ILE A 1 440 ? 6.421 -11.121 9.532 1.00 98.25 440 ILE A CA 1
ATOM 3391 C C . ILE A 1 440 ? 7.210 -9.890 9.083 1.00 98.25 440 ILE A C 1
ATOM 3393 O O . ILE A 1 440 ? 8.168 -10.015 8.326 1.00 98.25 440 ILE A O 1
ATOM 3397 N N . GLN A 1 441 ? 6.805 -8.697 9.511 1.00 97.75 441 GLN A N 1
ATOM 3398 C CA . GLN A 1 441 ? 7.235 -7.422 8.923 1.00 97.75 441 GLN A CA 1
ATOM 3399 C C . GLN A 1 441 ? 7.972 -6.529 9.931 1.00 97.75 441 GLN A C 1
ATOM 3401 O O . GLN A 1 441 ? 7.705 -6.592 11.120 1.00 97.75 441 GLN A O 1
ATOM 3406 N N . ASP A 1 442 ? 8.908 -5.690 9.489 1.00 96.88 442 ASP A N 1
ATOM 3407 C CA . ASP A 1 442 ? 9.527 -4.635 10.316 1.00 96.88 442 ASP A CA 1
ATOM 3408 C C . ASP A 1 442 ? 10.016 -5.110 11.702 1.00 96.88 442 ASP A C 1
ATOM 3410 O O . ASP A 1 442 ? 9.848 -4.437 12.719 1.00 96.88 442 ASP A O 1
ATOM 3414 N N . ASN A 1 443 ? 10.638 -6.294 11.739 1.00 97.31 443 ASN A N 1
ATOM 3415 C CA . ASN A 1 443 ? 11.177 -6.925 12.946 1.00 97.31 443 ASN A CA 1
ATOM 3416 C C . ASN A 1 443 ? 12.717 -6.848 12.929 1.00 97.31 443 ASN A C 1
ATOM 3418 O O . ASN A 1 443 ? 13.384 -7.848 12.635 1.00 97.31 443 ASN A O 1
ATOM 3422 N N . PRO A 1 444 ? 13.327 -5.681 13.227 1.00 97.69 444 PRO A N 1
ATOM 3423 C CA . PRO A 1 444 ? 14.760 -5.443 13.032 1.00 97.69 444 PRO A CA 1
ATOM 3424 C C . PRO A 1 444 ? 15.667 -6.297 13.926 1.00 97.69 444 PRO A C 1
ATOM 3426 O O . PRO A 1 444 ? 16.866 -6.394 13.663 1.00 97.69 444 PRO A O 1
ATOM 3429 N N . GLU A 1 445 ? 15.118 -6.905 14.978 1.00 98.19 445 GLU A N 1
ATOM 3430 C CA . GLU A 1 445 ? 15.844 -7.750 15.927 1.00 98.19 445 GLU A CA 1
ATOM 3431 C C . GLU A 1 445 ? 15.722 -9.258 15.640 1.00 98.19 445 GLU A C 1
ATOM 3433 O O . GLU A 1 445 ? 16.430 -10.037 16.278 1.00 98.19 445 GLU A O 1
ATOM 3438 N N . LEU A 1 446 ? 14.904 -9.681 14.663 1.00 98.50 446 LEU A N 1
ATOM 3439 C CA . LEU A 1 446 ? 14.666 -11.096 14.354 1.00 98.50 446 LEU A CA 1
ATOM 3440 C C . LEU A 1 446 ? 15.926 -11.759 13.771 1.00 98.50 446 LEU A C 1
ATOM 3442 O O . LEU A 1 446 ? 16.412 -11.368 12.713 1.00 98.50 446 LEU A O 1
ATOM 3446 N N . ILE A 1 447 ? 16.443 -12.779 14.464 1.00 98.50 447 ILE A N 1
ATOM 3447 C CA . ILE A 1 447 ? 17.692 -13.499 14.150 1.00 98.50 447 ILE A CA 1
ATOM 3448 C C . ILE A 1 447 ? 17.430 -14.935 13.676 1.00 98.50 447 ILE A C 1
ATOM 3450 O O . ILE A 1 447 ? 18.265 -15.514 12.986 1.00 98.50 447 ILE A O 1
ATOM 3454 N N . SER A 1 448 ? 16.309 -15.556 14.055 1.00 98.19 448 SER A N 1
ATOM 3455 C CA . SER A 1 448 ? 16.049 -16.959 13.707 1.00 98.19 448 SER A CA 1
ATOM 3456 C C . SER A 1 448 ? 14.568 -17.301 13.592 1.00 98.19 448 SER A C 1
ATOM 3458 O O . SER A 1 448 ? 13.724 -16.728 14.277 1.00 98.19 448 SER A O 1
ATOM 3460 N N . ILE A 1 449 ? 14.266 -18.273 12.734 1.00 98.25 449 ILE A N 1
ATOM 3461 C CA . ILE A 1 449 ? 12.932 -18.846 12.559 1.00 98.25 449 ILE A CA 1
ATOM 3462 C C . ILE A 1 449 ? 13.087 -20.362 12.653 1.00 98.25 449 ILE A C 1
ATOM 3464 O O . ILE A 1 449 ? 13.841 -20.961 11.885 1.00 98.25 449 ILE A O 1
ATOM 3468 N N . ASP A 1 450 ? 12.413 -20.989 13.615 1.00 98.00 450 ASP A N 1
ATOM 3469 C CA . ASP A 1 450 ? 12.332 -22.443 13.683 1.00 98.00 450 ASP A CA 1
ATOM 3470 C C . ASP A 1 450 ? 11.491 -22.951 12.510 1.00 98.00 450 ASP A C 1
ATOM 3472 O O . ASP A 1 450 ? 10.388 -22.468 12.268 1.00 98.00 450 ASP A O 1
ATOM 3476 N N . LYS A 1 451 ? 11.970 -23.965 11.790 1.00 96.25 451 LYS A N 1
ATOM 3477 C CA . LYS A 1 451 ? 11.274 -24.519 10.616 1.00 96.25 451 LYS A CA 1
ATOM 3478 C C . LYS A 1 451 ? 9.870 -25.079 10.896 1.00 96.25 451 LYS A C 1
ATOM 3480 O O . LYS A 1 451 ? 9.140 -25.385 9.961 1.00 96.25 451 LYS A O 1
ATOM 3485 N N . THR A 1 452 ? 9.510 -25.254 12.167 1.00 96.56 452 THR A N 1
ATOM 3486 C CA . THR A 1 452 ? 8.187 -25.678 12.637 1.00 96.56 452 THR A CA 1
ATOM 3487 C C . THR A 1 452 ? 7.402 -24.547 13.311 1.00 96.56 452 THR A C 1
ATOM 3489 O O . THR A 1 452 ? 6.458 -24.823 14.046 1.00 96.56 452 THR A O 1
ATOM 3492 N N . PHE A 1 453 ? 7.733 -23.269 13.077 1.00 97.44 453 PHE A N 1
ATOM 3493 C CA . PHE A 1 453 ? 7.027 -22.137 13.701 1.00 97.44 453 PHE A CA 1
ATOM 3494 C C . PHE A 1 453 ? 5.525 -22.076 13.371 1.00 97.44 453 PHE A C 1
ATOM 3496 O O . PHE A 1 453 ? 4.725 -21.696 14.219 1.00 97.44 453 PHE A O 1
ATOM 3503 N N . LEU A 1 454 ? 5.122 -22.546 12.188 1.00 96.38 454 LEU A N 1
ATOM 3504 C CA . LEU A 1 454 ? 3.713 -22.697 11.796 1.00 96.38 454 LEU A CA 1
ATOM 3505 C C . LEU A 1 454 ? 3.007 -23.868 12.513 1.00 96.38 454 LEU A C 1
ATOM 3507 O O . LEU A 1 454 ? 1.780 -23.939 12.564 1.00 96.38 454 LEU A O 1
ATOM 3511 N N . GLY A 1 455 ? 3.760 -24.801 13.094 1.00 93.00 455 GLY A N 1
ATOM 3512 C CA . GLY A 1 455 ? 3.219 -25.976 13.765 1.00 93.00 455 GLY A CA 1
ATOM 3513 C C . GLY A 1 455 ? 2.417 -26.877 12.828 1.00 93.00 455 GLY A C 1
ATOM 3514 O O . GLY A 1 455 ? 2.942 -27.357 11.828 1.00 93.00 455 GLY A O 1
ATOM 3515 N N . ALA A 1 456 ? 1.158 -27.148 13.177 1.00 88.88 456 ALA A N 1
ATOM 3516 C CA . ALA A 1 456 ? 0.302 -28.095 12.458 1.00 88.88 456 ALA A CA 1
ATOM 3517 C C . ALA A 1 456 ? -0.529 -27.475 11.313 1.00 88.88 456 ALA A C 1
ATOM 3519 O O . ALA A 1 456 ? -1.261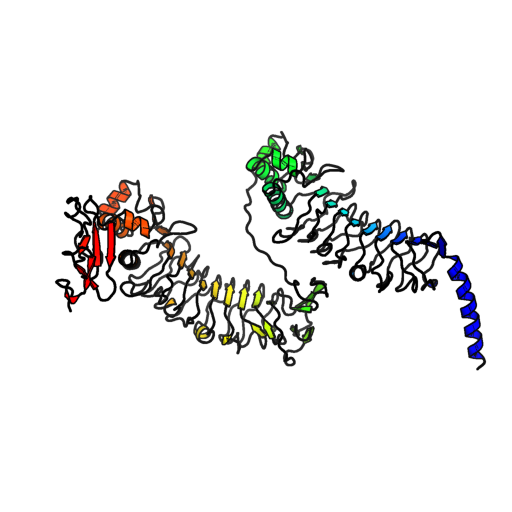 -28.204 10.653 1.00 88.88 456 ALA A O 1
ATOM 3520 N N . GLN A 1 457 ? -0.444 -26.158 11.086 1.00 87.81 457 GLN A N 1
ATOM 3521 C CA . GLN A 1 457 ? -1.302 -25.434 10.130 1.00 87.81 457 GLN A CA 1
ATOM 3522 C C . GLN A 1 457 ? -0.736 -25.356 8.700 1.00 87.81 457 GLN A C 1
ATOM 3524 O O . GLN A 1 457 ? -1.249 -24.609 7.875 1.00 87.81 457 GLN A O 1
ATOM 3529 N N . THR A 1 458 ? 0.344 -26.085 8.405 1.00 89.19 458 THR A N 1
ATOM 3530 C CA . THR A 1 458 ? 1.136 -25.941 7.170 1.00 89.19 458 THR A CA 1
ATOM 3531 C C . THR A 1 458 ? 0.316 -26.068 5.889 1.00 89.19 458 THR A C 1
ATOM 3533 O O . THR A 1 458 ? 0.565 -25.350 4.925 1.00 89.19 458 THR A O 1
ATOM 3536 N N . ASP A 1 459 ? -0.702 -26.925 5.913 1.00 92.12 459 ASP A N 1
ATOM 3537 C CA . ASP A 1 459 ? -1.546 -27.253 4.764 1.00 92.12 459 ASP A CA 1
ATOM 3538 C C . ASP A 1 459 ? -2.559 -26.138 4.414 1.00 92.12 459 ASP A C 1
ATOM 3540 O O . ASP A 1 459 ? -3.223 -26.239 3.388 1.00 92.12 459 ASP A O 1
ATOM 3544 N N . LEU A 1 460 ? -2.690 -25.092 5.247 1.00 94.06 460 LEU A N 1
ATOM 3545 C CA . LEU A 1 460 ? -3.608 -23.954 5.050 1.00 94.06 460 LEU A CA 1
ATOM 3546 C C . LEU A 1 460 ? -2.924 -22.703 4.473 1.00 94.06 460 LEU A C 1
ATOM 3548 O O . LEU A 1 460 ? -3.599 -21.772 4.045 1.00 94.06 460 LEU A O 1
ATOM 3552 N N . ILE A 1 461 ? -1.590 -22.641 4.501 1.00 97.50 461 ILE A N 1
ATOM 3553 C CA . ILE A 1 461 ? -0.844 -21.404 4.241 1.00 97.50 461 ILE A CA 1
ATOM 3554 C C . ILE A 1 461 ? -0.741 -21.151 2.735 1.00 97.50 461 ILE A C 1
ATOM 3556 O O . ILE A 1 461 ? 0.099 -21.737 2.053 1.00 97.50 461 ILE A O 1
ATOM 3560 N N . HIS A 1 462 ? -1.550 -20.218 2.235 1.00 97.06 462 HIS A N 1
ATOM 3561 C CA . HIS A 1 462 ? -1.516 -19.727 0.859 1.00 97.06 462 HIS A CA 1
ATOM 3562 C C . HIS A 1 462 ? -0.503 -18.593 0.643 1.00 97.06 462 HIS A C 1
ATOM 3564 O O . HIS A 1 462 ? 0.026 -18.450 -0.464 1.00 97.06 462 HIS A O 1
ATOM 3570 N N . ARG A 1 463 ? -0.197 -17.795 1.677 1.00 98.25 463 ARG A N 1
ATOM 3571 C CA . ARG A 1 463 ? 0.797 -16.709 1.603 1.00 98.25 463 ARG A CA 1
ATOM 3572 C C . ARG A 1 463 ? 1.711 -16.667 2.824 1.00 98.25 463 ARG A C 1
ATOM 3574 O O . ARG A 1 463 ? 1.232 -16.699 3.954 1.00 98.25 463 ARG A O 1
ATOM 3581 N N . LEU A 1 464 ? 3.015 -16.534 2.588 1.00 98.38 464 LEU A N 1
ATOM 3582 C CA . LEU A 1 464 ? 4.020 -16.323 3.628 1.00 98.38 464 LEU A CA 1
ATOM 3583 C C . LEU A 1 464 ? 4.934 -15.153 3.252 1.00 98.38 464 LEU A C 1
ATOM 3585 O O . LEU A 1 464 ? 5.719 -15.260 2.310 1.00 98.38 464 LEU A O 1
ATOM 3589 N N . ASP A 1 465 ? 4.860 -14.080 4.035 1.00 98.69 465 ASP A N 1
ATOM 3590 C CA . ASP A 1 465 ? 5.683 -12.884 3.894 1.00 98.69 465 ASP A CA 1
ATOM 3591 C C . ASP A 1 465 ? 6.623 -12.740 5.099 1.00 98.69 465 ASP A C 1
ATOM 3593 O O . ASP A 1 465 ? 6.215 -12.898 6.248 1.00 98.69 465 ASP A O 1
ATOM 3597 N N . ILE A 1 466 ? 7.886 -12.407 4.854 1.00 98.50 466 ILE A N 1
ATOM 3598 C CA . ILE A 1 466 ? 8.897 -12.072 5.860 1.00 98.50 466 ILE A CA 1
ATOM 3599 C C . ILE A 1 466 ? 9.669 -10.863 5.316 1.00 98.50 466 ILE A C 1
ATOM 3601 O O . ILE A 1 466 ? 10.500 -11.006 4.420 1.00 98.50 466 ILE A O 1
ATOM 3605 N N . THR A 1 467 ? 9.378 -9.663 5.817 1.00 98.44 467 THR A N 1
ATOM 3606 C CA . THR A 1 467 ? 9.885 -8.398 5.263 1.00 98.44 467 THR A CA 1
ATOM 3607 C C . THR A 1 467 ? 10.619 -7.570 6.319 1.00 98.44 467 THR A C 1
ATOM 3609 O O . THR A 1 467 ? 10.211 -7.522 7.476 1.00 98.44 467 THR A O 1
ATOM 3612 N N . ASN A 1 468 ? 11.696 -6.881 5.935 1.00 97.38 468 ASN A N 1
ATOM 3613 C CA . ASN A 1 468 ? 12.449 -5.962 6.806 1.00 97.38 468 ASN A CA 1
ATOM 3614 C C . ASN A 1 468 ? 12.921 -6.597 8.135 1.00 97.38 468 ASN A C 1
ATOM 3616 O O . ASN A 1 468 ? 12.830 -5.999 9.210 1.00 97.38 468 ASN A O 1
ATOM 3620 N N . ALA A 1 469 ? 13.474 -7.810 8.051 1.00 98.19 469 ALA A N 1
ATOM 3621 C CA . ALA A 1 469 ? 14.064 -8.553 9.170 1.00 98.19 469 ALA A CA 1
ATOM 3622 C C . ALA A 1 469 ? 15.601 -8.703 9.022 1.00 98.19 469 ALA A C 1
ATOM 3624 O O . ALA A 1 469 ? 16.102 -9.826 8.962 1.00 98.19 469 ALA A O 1
ATOM 3625 N N . PRO A 1 470 ? 16.387 -7.608 8.931 1.00 98.00 470 PRO A N 1
ATOM 3626 C CA . PRO A 1 470 ? 17.776 -7.602 8.442 1.00 98.00 470 PRO A CA 1
ATOM 3627 C C . PRO A 1 470 ? 18.799 -8.414 9.255 1.00 98.00 470 PRO A C 1
ATOM 3629 O O . PRO A 1 470 ? 19.953 -8.518 8.834 1.00 98.00 470 PRO A O 1
ATOM 3632 N N . LYS A 1 471 ? 18.429 -8.966 10.417 1.00 98.31 471 LYS A N 1
ATOM 3633 C CA . LYS A 1 471 ? 19.307 -9.803 11.252 1.00 98.31 471 LYS A CA 1
ATOM 3634 C C . LYS A 1 471 ? 19.083 -11.308 11.082 1.00 98.31 471 LYS A C 1
ATOM 3636 O O . LYS A 1 471 ? 19.863 -12.069 11.654 1.00 98.31 471 LYS A O 1
ATOM 3641 N N . LEU A 1 472 ? 18.093 -11.740 10.292 1.00 98.25 472 LEU A N 1
ATOM 3642 C CA . LEU A 1 472 ? 17.721 -13.153 10.170 1.00 98.25 472 LEU A CA 1
ATOM 3643 C C . LEU A 1 472 ? 18.860 -13.996 9.572 1.00 98.25 472 LEU A C 1
ATOM 3645 O O . LEU A 1 472 ? 19.144 -15.089 10.056 1.00 98.25 472 LEU A O 1
ATOM 3649 N N . GLY A 1 473 ? 19.558 -13.492 8.548 1.00 96.06 473 GLY A N 1
ATOM 3650 C CA . GLY A 1 473 ? 20.849 -14.028 8.075 1.00 96.06 473 GLY A CA 1
ATOM 3651 C C . GLY A 1 473 ? 20.817 -15.384 7.344 1.00 96.06 473 GLY A C 1
ATOM 3652 O O . GLY A 1 473 ? 21.647 -15.630 6.460 1.00 96.06 473 GLY A O 1
ATOM 3653 N N . SER A 1 474 ? 19.851 -16.247 7.664 1.00 97.25 474 SER A N 1
ATOM 3654 C CA . SER A 1 474 ? 19.627 -17.578 7.092 1.00 97.25 474 SER A CA 1
ATOM 3655 C C . SER A 1 474 ? 18.158 -18.004 7.209 1.00 97.25 474 SER A C 1
ATOM 3657 O O . SER A 1 474 ? 17.482 -17.626 8.161 1.00 97.25 474 SER A O 1
ATOM 3659 N N . PHE A 1 475 ? 17.684 -18.828 6.273 1.00 97.69 475 PHE A N 1
ATOM 3660 C CA . PHE A 1 475 ? 16.321 -19.367 6.241 1.00 97.69 475 PHE A CA 1
ATOM 3661 C C . PHE A 1 475 ? 16.362 -20.877 5.945 1.00 97.69 475 PHE A C 1
ATOM 3663 O O . PHE A 1 475 ? 17.140 -21.313 5.092 1.00 97.69 475 PHE A O 1
ATOM 3670 N N . ASP A 1 476 ? 15.565 -21.690 6.650 1.00 97.44 476 ASP A N 1
ATOM 3671 C CA . ASP A 1 476 ? 15.507 -23.145 6.426 1.00 97.44 476 ASP A CA 1
ATOM 3672 C C . ASP A 1 476 ? 14.499 -23.481 5.321 1.00 97.44 476 ASP A C 1
ATOM 3674 O O . ASP A 1 476 ? 13.341 -23.808 5.576 1.00 97.44 476 ASP A O 1
ATOM 3678 N N . TRP A 1 477 ? 14.976 -23.448 4.076 1.00 97.31 477 TRP A N 1
ATOM 3679 C CA . TRP A 1 477 ? 14.211 -23.766 2.867 1.00 97.31 477 TRP A CA 1
ATOM 3680 C C . TRP A 1 477 ? 13.467 -25.113 2.908 1.00 97.31 477 TRP A C 1
ATOM 3682 O O . TRP A 1 477 ? 12.506 -25.281 2.160 1.00 97.31 477 TRP A O 1
ATOM 3692 N N . SER A 1 478 ? 13.852 -26.062 3.776 1.00 96.06 478 SER A N 1
ATOM 3693 C CA . SER A 1 478 ? 13.143 -27.344 3.903 1.00 96.06 478 SER A CA 1
ATOM 3694 C C . SER A 1 478 ? 11.728 -27.204 4.471 1.00 96.06 478 SER A C 1
ATOM 3696 O O . SER A 1 478 ? 10.896 -28.071 4.217 1.00 96.06 478 SER A O 1
ATOM 3698 N N . MET A 1 479 ? 11.405 -26.106 5.171 1.00 95.56 479 MET A N 1
ATOM 3699 C CA . MET A 1 479 ? 10.043 -25.884 5.676 1.00 95.56 479 MET A CA 1
ATOM 3700 C C . MET A 1 479 ? 9.000 -25.782 4.554 1.00 95.56 479 MET A C 1
ATOM 3702 O O . MET A 1 479 ? 7.845 -26.163 4.753 1.00 95.56 479 MET A O 1
ATOM 3706 N N . LEU A 1 480 ? 9.408 -25.328 3.360 1.00 96.94 480 LEU A N 1
ATOM 3707 C CA . LEU A 1 480 ? 8.506 -25.168 2.221 1.00 96.94 480 LEU A CA 1
ATOM 3708 C C . LEU A 1 480 ? 7.942 -26.518 1.742 1.00 96.94 480 LEU A C 1
ATOM 3710 O O . LEU A 1 480 ? 6.844 -26.529 1.198 1.00 96.94 480 LEU A O 1
ATOM 3714 N N . GLU A 1 481 ? 8.590 -27.659 2.043 1.00 95.31 481 GLU A N 1
ATOM 3715 C CA . GLU A 1 481 ? 8.061 -29.015 1.768 1.00 95.31 481 GLU A CA 1
ATOM 3716 C C . GLU A 1 481 ? 6.693 -29.279 2.411 1.00 95.31 481 GLU A C 1
ATOM 3718 O O . GLU A 1 481 ? 5.948 -30.128 1.924 1.00 95.31 481 GLU A O 1
ATOM 3723 N N . THR A 1 482 ? 6.362 -28.563 3.489 1.00 94.94 482 THR A N 1
ATOM 3724 C CA . THR A 1 482 ? 5.113 -28.758 4.240 1.00 94.94 482 THR A CA 1
ATOM 3725 C C . THR A 1 482 ? 3.983 -27.818 3.820 1.00 94.94 482 THR A C 1
ATOM 3727 O O . THR A 1 482 ? 2.829 -28.115 4.097 1.00 94.94 482 THR A O 1
ATOM 3730 N N . LEU A 1 483 ? 4.278 -26.714 3.125 1.00 96.38 483 LEU A N 1
ATOM 3731 C CA . LEU A 1 483 ? 3.298 -25.661 2.824 1.00 96.38 483 LEU A CA 1
ATOM 3732 C C . LEU A 1 483 ? 2.518 -25.936 1.530 1.00 96.38 483 LEU A C 1
ATOM 3734 O O . LEU A 1 483 ? 2.569 -25.139 0.599 1.00 96.38 483 LEU A O 1
ATOM 3738 N N . SER A 1 484 ? 1.856 -27.092 1.421 1.00 95.06 484 SER A N 1
ATOM 3739 C CA . SER A 1 484 ? 1.371 -27.642 0.139 1.00 95.06 484 SER A CA 1
ATOM 3740 C C . SER A 1 484 ? 0.470 -26.728 -0.702 1.00 95.06 484 SER A C 1
ATOM 3742 O O . SER A 1 484 ? 0.374 -26.942 -1.910 1.00 95.06 484 SER A O 1
ATOM 3744 N N . ASP A 1 485 ? -0.171 -25.735 -0.082 1.00 95.62 485 ASP A N 1
ATOM 3745 C CA . ASP A 1 485 ? -1.096 -24.790 -0.720 1.00 95.62 485 ASP A CA 1
ATOM 3746 C C . ASP A 1 485 ? -0.511 -23.367 -0.898 1.00 95.62 485 ASP A C 1
ATOM 3748 O O . ASP A 1 485 ? -1.231 -22.410 -1.188 1.00 95.62 485 ASP A O 1
ATOM 3752 N N . LEU A 1 486 ? 0.810 -23.208 -0.734 1.00 97.81 486 LEU A N 1
ATOM 3753 C CA . LEU A 1 486 ? 1.507 -21.923 -0.831 1.00 97.81 486 LEU A CA 1
ATOM 3754 C C . LEU A 1 486 ? 1.526 -21.393 -2.271 1.00 97.81 486 LEU A C 1
ATOM 3756 O O . LEU A 1 486 ? 2.177 -21.962 -3.148 1.00 97.81 486 LEU A O 1
ATOM 3760 N N . HIS A 1 487 ? 0.868 -20.253 -2.478 1.00 97.75 487 HIS A N 1
ATOM 3761 C CA . HIS A 1 487 ? 0.799 -19.525 -3.745 1.00 97.75 487 HIS A CA 1
ATOM 3762 C C . HIS A 1 487 ? 1.780 -18.343 -3.793 1.00 97.75 487 HIS A C 1
ATOM 3764 O O . HIS A 1 487 ? 2.406 -18.097 -4.824 1.00 97.75 487 HIS A O 1
ATOM 3770 N N . THR A 1 488 ? 1.945 -17.621 -2.682 1.00 98.44 488 THR A N 1
ATOM 3771 C CA . THR A 1 488 ? 2.749 -16.390 -2.609 1.00 98.44 488 THR A CA 1
ATOM 3772 C C . THR A 1 488 ? 3.814 -16.500 -1.522 1.00 98.44 488 THR A C 1
ATOM 3774 O O . THR A 1 488 ? 3.493 -16.764 -0.364 1.00 98.44 488 THR A O 1
ATOM 3777 N N . PHE A 1 489 ? 5.078 -16.266 -1.877 1.00 98.62 489 PHE A N 1
ATOM 3778 C CA . PHE A 1 489 ? 6.196 -16.237 -0.933 1.00 98.62 489 PHE A CA 1
ATOM 3779 C C . PHE A 1 489 ? 7.001 -14.945 -1.077 1.00 98.62 489 PHE A C 1
ATOM 3781 O O . PHE A 1 489 ? 7.542 -14.660 -2.145 1.00 98.62 489 PHE A O 1
ATOM 3788 N N . VAL A 1 490 ? 7.111 -14.181 0.006 1.00 98.75 490 VAL A N 1
ATOM 3789 C CA . VAL A 1 490 ? 7.874 -12.930 0.066 1.00 98.75 490 VAL A CA 1
ATOM 3790 C C . VAL A 1 490 ? 8.906 -13.058 1.180 1.00 98.75 490 VAL A C 1
ATOM 3792 O O . VAL A 1 490 ? 8.555 -13.275 2.332 1.00 98.75 490 VAL A O 1
ATOM 3795 N N . LEU A 1 491 ? 10.187 -12.914 0.863 1.00 98.50 491 LEU A N 1
ATOM 3796 C CA . LEU A 1 491 ? 11.273 -12.885 1.839 1.00 98.50 491 LEU A CA 1
ATOM 3797 C C . LEU A 1 491 ? 12.194 -11.726 1.472 1.00 98.50 491 LEU A C 1
ATOM 3799 O O . LEU A 1 491 ? 13.162 -11.927 0.747 1.00 98.50 491 LEU A O 1
ATOM 3803 N N . THR A 1 492 ? 11.891 -10.507 1.924 1.00 98.50 492 THR A N 1
ATOM 3804 C CA . THR A 1 492 ? 12.567 -9.278 1.469 1.00 98.50 492 THR A CA 1
ATOM 3805 C C . THR A 1 492 ? 13.254 -8.525 2.603 1.00 98.50 492 THR A C 1
ATOM 3807 O O . THR A 1 492 ? 12.795 -8.518 3.744 1.00 98.50 492 THR A O 1
ATOM 3810 N N . GLY A 1 493 ? 14.405 -7.903 2.326 1.00 97.88 493 GLY A N 1
ATOM 3811 C CA . GLY A 1 493 ? 15.138 -7.121 3.339 1.00 97.88 493 GLY A CA 1
ATOM 3812 C C . GLY A 1 493 ? 15.502 -7.918 4.605 1.00 97.88 493 GLY A C 1
ATOM 3813 O O . GLY A 1 493 ? 15.638 -7.353 5.689 1.00 97.88 493 GLY A O 1
ATOM 3814 N N . SER A 1 494 ? 15.620 -9.243 4.487 1.00 97.50 494 SER A N 1
ATOM 3815 C CA . SER A 1 494 ? 15.782 -10.181 5.609 1.00 97.50 494 SER A CA 1
ATOM 3816 C C . SER A 1 494 ? 17.251 -10.460 5.965 1.00 97.50 494 SER A C 1
ATOM 3818 O O . SER A 1 494 ? 17.572 -11.239 6.860 1.00 97.50 494 SER A O 1
ATOM 3820 N N . GLY A 1 495 ? 18.184 -9.849 5.231 1.00 96.38 495 GLY A N 1
ATOM 3821 C CA . GLY A 1 495 ? 19.619 -10.031 5.447 1.00 96.38 495 GLY A CA 1
ATOM 3822 C C . GLY A 1 495 ? 20.118 -11.460 5.204 1.00 96.38 495 GLY A C 1
ATOM 3823 O O . GLY A 1 495 ? 21.250 -11.761 5.583 1.00 96.38 495 GLY A O 1
ATOM 3824 N N . ILE A 1 496 ? 19.315 -12.348 4.595 1.00 98.06 496 ILE A N 1
ATOM 3825 C CA . ILE A 1 496 ? 19.775 -13.699 4.262 1.00 98.06 496 ILE A CA 1
ATOM 3826 C C . ILE A 1 496 ? 20.978 -13.650 3.319 1.00 98.06 496 ILE A C 1
ATOM 3828 O O . ILE A 1 496 ? 21.084 -12.796 2.439 1.00 98.06 496 ILE A O 1
ATOM 3832 N N . THR A 1 497 ? 21.907 -14.580 3.528 1.00 97.38 497 THR A N 1
ATOM 3833 C CA . THR A 1 497 ? 23.204 -14.600 2.828 1.00 97.38 497 THR A CA 1
ATOM 3834 C C . THR A 1 497 ? 23.357 -15.741 1.827 1.00 97.38 497 THR A C 1
ATOM 3836 O O . THR A 1 497 ? 24.299 -15.751 1.039 1.00 97.38 497 THR A O 1
ATOM 3839 N N . THR A 1 498 ? 22.450 -16.721 1.843 1.00 96.56 498 THR A N 1
ATOM 3840 C CA . THR A 1 498 ? 22.541 -17.927 1.010 1.00 96.56 498 THR A CA 1
ATOM 3841 C C . THR A 1 498 ? 21.166 -18.412 0.560 1.00 96.56 498 THR A C 1
ATOM 3843 O O . THR A 1 498 ? 20.212 -18.430 1.340 1.00 96.56 498 THR A O 1
ATOM 3846 N N . LEU A 1 499 ? 21.091 -18.859 -0.694 1.00 97.44 499 LEU A N 1
ATOM 3847 C CA . LEU A 1 499 ? 20.033 -19.737 -1.191 1.00 97.44 499 LEU A CA 1
ATOM 3848 C C . LEU A 1 499 ? 20.548 -21.181 -1.258 1.00 97.44 499 LEU A C 1
ATOM 3850 O O . LEU A 1 499 ? 21.754 -21.429 -1.212 1.00 97.44 499 LEU A O 1
ATOM 3854 N N . THR A 1 500 ? 19.632 -22.141 -1.378 1.00 97.00 500 THR A N 1
ATOM 3855 C CA . THR A 1 500 ? 19.963 -23.563 -1.570 1.00 97.00 500 THR A CA 1
ATOM 3856 C C . THR A 1 500 ? 19.524 -24.042 -2.950 1.00 97.00 500 THR A C 1
ATOM 3858 O O . THR A 1 500 ? 18.658 -23.435 -3.574 1.00 97.00 500 THR A O 1
ATOM 3861 N N . SER A 1 501 ? 20.155 -25.098 -3.463 1.00 96.81 501 SER A N 1
ATOM 3862 C CA . SER A 1 501 ? 19.723 -25.751 -4.701 1.00 96.81 501 SER A CA 1
ATOM 3863 C C . SER A 1 501 ? 18.456 -26.574 -4.477 1.00 96.81 501 SER A C 1
ATOM 3865 O O . SER A 1 501 ? 18.187 -27.037 -3.369 1.00 96.81 501 SER A O 1
ATOM 3867 N N . ASP A 1 502 ? 17.687 -26.772 -5.551 1.00 95.88 502 ASP A N 1
ATOM 3868 C CA . ASP A 1 502 ? 16.484 -27.613 -5.562 1.00 95.88 502 ASP A CA 1
ATOM 3869 C C . ASP A 1 502 ? 15.440 -27.240 -4.481 1.00 95.88 502 ASP A C 1
ATOM 3871 O O . ASP A 1 502 ? 14.761 -28.133 -3.954 1.00 95.88 502 ASP A O 1
ATOM 3875 N N . ILE A 1 503 ? 15.298 -25.940 -4.160 1.00 97.88 503 ILE A N 1
ATOM 3876 C CA . ILE A 1 503 ? 14.356 -25.409 -3.153 1.00 97.88 503 ILE A CA 1
ATOM 3877 C C . ILE A 1 503 ? 12.983 -26.071 -3.342 1.00 97.88 503 ILE A C 1
ATOM 3879 O O . ILE A 1 503 ? 12.485 -26.105 -4.472 1.00 97.88 503 ILE A O 1
ATOM 3883 N N . PRO A 1 504 ? 12.368 -26.630 -2.282 1.00 97.12 504 PRO A N 1
ATOM 3884 C CA . PRO A 1 504 ? 11.127 -27.391 -2.368 1.00 97.12 504 PRO A CA 1
ATOM 3885 C C . PRO A 1 504 ? 9.897 -26.484 -2.510 1.00 97.12 504 PRO A C 1
ATOM 3887 O O . PRO A 1 504 ? 8.967 -26.529 -1.711 1.00 97.12 504 PRO A O 1
ATOM 3890 N N . TRP A 1 505 ? 9.900 -25.668 -3.563 1.00 97.19 505 TRP A N 1
ATOM 3891 C CA . TRP A 1 505 ? 8.737 -24.930 -4.021 1.00 97.19 505 TRP A CA 1
ATOM 3892 C C . TRP A 1 505 ? 7.573 -25.875 -4.280 1.00 97.19 505 TRP A C 1
ATOM 3894 O O . TRP A 1 505 ? 7.736 -26.957 -4.854 1.00 97.19 505 TRP A O 1
ATOM 3904 N N . GLN A 1 506 ? 6.401 -25.433 -3.854 1.00 95.50 506 GLN A N 1
ATOM 3905 C CA . GLN A 1 506 ? 5.168 -26.185 -3.982 1.00 95.50 506 GLN A CA 1
ATOM 3906 C C . GLN A 1 506 ? 4.562 -25.967 -5.356 1.00 95.50 506 GLN A C 1
ATOM 3908 O O . GLN A 1 506 ? 4.812 -24.951 -6.005 1.00 95.50 506 GLN A O 1
ATOM 3913 N N . ALA A 1 507 ? 3.767 -26.934 -5.813 1.00 92.06 507 ALA A N 1
ATOM 3914 C CA . ALA A 1 507 ? 3.206 -26.874 -7.156 1.00 92.06 507 ALA A CA 1
ATOM 3915 C C . ALA A 1 507 ? 2.358 -25.609 -7.366 1.00 92.06 507 ALA A C 1
ATOM 3917 O O . ALA A 1 507 ? 2.405 -25.051 -8.453 1.00 92.06 507 ALA A O 1
ATOM 3918 N N . ALA A 1 508 ? 1.653 -25.143 -6.329 1.00 94.88 508 ALA A N 1
ATOM 3919 C CA . ALA A 1 508 ? 0.777 -23.973 -6.366 1.00 94.88 508 ALA A CA 1
ATOM 3920 C C . ALA A 1 508 ? 1.496 -22.607 -6.399 1.00 94.88 508 ALA A C 1
ATOM 3922 O O . ALA A 1 508 ? 0.831 -21.598 -6.644 1.00 94.88 508 ALA A O 1
ATOM 3923 N N . ILE A 1 509 ? 2.820 -22.541 -6.173 1.00 97.62 509 ILE A N 1
ATOM 3924 C CA . ILE A 1 509 ? 3.521 -21.251 -6.077 1.00 97.62 509 ILE A CA 1
ATOM 3925 C C . ILE A 1 509 ? 3.432 -20.493 -7.408 1.00 97.62 509 ILE A C 1
ATOM 3927 O O . ILE A 1 509 ? 3.795 -21.020 -8.461 1.00 97.62 509 ILE A O 1
ATOM 3931 N N . ASN A 1 510 ? 2.962 -19.247 -7.350 1.00 97.31 510 ASN A N 1
ATOM 3932 C CA . ASN A 1 510 ? 2.792 -18.364 -8.503 1.00 97.31 510 ASN A CA 1
ATOM 3933 C C . ASN A 1 510 ? 3.586 -17.050 -8.380 1.00 97.31 510 ASN A C 1
ATOM 3935 O O . ASN A 1 510 ? 3.988 -16.497 -9.404 1.00 97.31 510 ASN A O 1
ATOM 3939 N N . TYR A 1 511 ? 3.887 -16.594 -7.161 1.00 98.12 511 TYR A N 1
ATOM 3940 C CA . TYR A 1 511 ? 4.643 -15.368 -6.902 1.00 98.12 511 TYR A CA 1
ATOM 3941 C C . TYR A 1 511 ? 5.750 -15.614 -5.876 1.00 98.12 511 TYR A C 1
ATOM 3943 O O . TYR A 1 511 ? 5.487 -16.104 -4.774 1.00 98.12 511 TYR A O 1
ATOM 3951 N N . ILE A 1 512 ? 6.980 -15.240 -6.232 1.00 98.62 512 ILE A N 1
ATOM 3952 C CA . ILE A 1 512 ? 8.156 -15.290 -5.358 1.00 98.62 512 ILE A CA 1
ATOM 3953 C C . ILE A 1 512 ? 8.842 -13.921 -5.374 1.00 98.62 512 ILE A C 1
ATOM 3955 O O . ILE A 1 512 ? 9.144 -13.400 -6.445 1.00 98.62 512 ILE A O 1
ATOM 3959 N N . ASP A 1 513 ? 9.153 -13.367 -4.204 1.00 98.69 513 ASP A N 1
ATOM 3960 C CA . ASP A 1 513 ? 9.933 -12.131 -4.069 1.00 98.69 513 ASP A CA 1
ATOM 3961 C C . ASP A 1 513 ? 11.055 -12.296 -3.041 1.00 98.69 513 ASP A C 1
ATOM 3963 O O . ASP A 1 513 ? 10.811 -12.614 -1.878 1.00 98.69 513 ASP A O 1
ATOM 3967 N N . LEU A 1 514 ? 12.294 -12.097 -3.494 1.00 98.50 514 LEU A N 1
ATOM 3968 C CA . LEU A 1 514 ? 13.527 -12.202 -2.711 1.00 98.50 514 LEU A CA 1
ATOM 3969 C C . LEU A 1 514 ? 14.317 -10.879 -2.704 1.00 98.50 514 LEU A C 1
ATOM 3971 O O . LEU A 1 514 ? 15.521 -10.876 -2.433 1.00 98.50 514 LEU A O 1
ATOM 3975 N N . SER A 1 515 ? 13.664 -9.760 -3.020 1.00 98.38 515 SER A N 1
ATOM 3976 C CA . SER A 1 515 ? 14.284 -8.436 -3.145 1.00 98.38 515 SER A CA 1
ATOM 3977 C C . SER A 1 515 ? 14.934 -7.924 -1.851 1.00 98.38 515 SER A C 1
ATOM 3979 O O . SER A 1 515 ? 14.594 -8.330 -0.740 1.00 98.38 515 SER A O 1
ATOM 3981 N N . ASN A 1 516 ? 15.855 -6.968 -1.972 1.00 97.62 516 ASN A N 1
ATOM 3982 C CA . ASN A 1 516 ? 16.578 -6.331 -0.865 1.00 97.62 516 ASN A CA 1
ATOM 3983 C C . ASN A 1 516 ? 17.431 -7.291 -0.005 1.00 97.62 516 ASN A C 1
ATOM 3985 O O . ASN A 1 516 ? 17.898 -6.918 1.073 1.00 97.62 516 ASN A O 1
ATOM 3989 N N . ASN A 1 517 ? 17.698 -8.519 -0.466 1.00 97.75 517 ASN A N 1
ATOM 3990 C CA . ASN A 1 517 ? 18.631 -9.441 0.190 1.00 97.75 517 ASN A CA 1
ATOM 3991 C C . ASN A 1 517 ? 20.034 -9.333 -0.417 1.00 97.75 517 ASN A C 1
ATOM 3993 O O . ASN A 1 517 ? 20.586 -10.285 -0.970 1.00 97.75 517 ASN A O 1
ATOM 3997 N N . ASN A 1 518 ? 20.647 -8.161 -0.258 1.00 96.56 518 ASN A N 1
ATOM 3998 C CA . ASN A 1 518 ? 22.005 -7.875 -0.729 1.00 96.56 518 ASN A CA 1
ATOM 3999 C C . ASN A 1 518 ? 23.111 -8.747 -0.089 1.00 96.56 518 ASN A C 1
ATOM 4001 O O . ASN A 1 518 ? 24.269 -8.658 -0.495 1.00 96.56 518 ASN A O 1
ATOM 4005 N N . GLY A 1 519 ? 22.781 -9.604 0.882 1.00 96.75 519 GLY A N 1
ATOM 4006 C CA . GLY A 1 519 ? 23.671 -10.638 1.408 1.00 96.75 519 GLY A CA 1
ATOM 4007 C C . GLY A 1 519 ? 23.827 -11.855 0.488 1.00 96.75 519 GLY A C 1
ATOM 4008 O O . GLY A 1 519 ? 24.826 -12.561 0.611 1.00 96.75 519 GLY A O 1
ATOM 4009 N N . ILE A 1 520 ? 22.881 -12.110 -0.424 1.00 98.00 520 ILE A N 1
ATOM 4010 C CA . ILE A 1 520 ? 22.908 -13.263 -1.336 1.00 98.00 520 ILE A CA 1
ATOM 4011 C C . ILE A 1 520 ? 23.931 -13.012 -2.446 1.00 98.00 520 ILE A C 1
ATOM 4013 O O . ILE A 1 520 ? 23.664 -12.277 -3.394 1.00 98.00 520 ILE A O 1
ATOM 4017 N N . THR A 1 521 ? 25.096 -13.652 -2.356 1.00 97.25 521 THR A N 1
ATOM 4018 C CA . THR A 1 521 ? 26.144 -13.578 -3.391 1.00 97.25 521 THR A CA 1
ATOM 4019 C C . THR A 1 521 ? 26.000 -14.636 -4.487 1.00 97.25 521 THR A C 1
ATOM 4021 O O . THR A 1 521 ? 26.772 -14.629 -5.439 1.00 97.25 521 THR A O 1
ATOM 4024 N N . GLU A 1 522 ? 25.066 -15.583 -4.363 1.00 97.94 522 GLU A N 1
ATOM 4025 C CA . GLU A 1 522 ? 24.909 -16.687 -5.315 1.00 97.94 522 GLU A CA 1
ATOM 4026 C C . GLU A 1 522 ? 23.464 -17.208 -5.371 1.00 97.94 522 GLU A C 1
ATOM 4028 O O . GLU A 1 522 ? 22.870 -17.512 -4.334 1.00 97.94 522 GLU A O 1
ATOM 4033 N N . ILE A 1 523 ? 22.935 -17.372 -6.588 1.00 98.25 523 ILE A N 1
ATOM 4034 C CA . ILE A 1 523 ? 21.748 -18.180 -6.881 1.00 98.25 523 ILE A CA 1
ATOM 4035 C C . ILE A 1 523 ? 22.245 -19.543 -7.406 1.00 98.25 523 ILE A C 1
ATOM 4037 O O . ILE A 1 523 ? 22.834 -19.596 -8.491 1.00 98.25 523 ILE A O 1
ATOM 4041 N N . PRO A 1 524 ? 22.064 -20.646 -6.657 1.00 98.19 524 PRO A N 1
ATOM 4042 C CA . PRO A 1 524 ? 22.573 -21.962 -7.031 1.00 98.19 524 PRO A CA 1
ATOM 4043 C C . PRO A 1 524 ? 21.675 -22.666 -8.058 1.00 98.19 524 PRO A C 1
ATOM 4045 O O . PRO A 1 524 ? 20.516 -22.306 -8.259 1.00 98.19 524 PRO A O 1
ATOM 4048 N N . ALA A 1 525 ? 22.200 -23.731 -8.665 1.00 96.38 525 ALA A N 1
ATOM 4049 C CA . ALA A 1 525 ? 21.493 -24.542 -9.655 1.00 96.38 525 ALA A CA 1
ATOM 4050 C C . ALA A 1 525 ? 20.110 -25.036 -9.186 1.00 96.38 525 ALA A C 1
ATOM 4052 O O . ALA A 1 525 ? 19.932 -25.457 -8.039 1.00 96.38 525 ALA A O 1
ATOM 4053 N N . ASN A 1 526 ? 19.147 -25.056 -10.113 1.00 96.06 526 ASN A N 1
ATOM 4054 C CA . ASN A 1 526 ? 17.765 -25.503 -9.924 1.00 96.06 526 ASN A CA 1
ATOM 4055 C C . ASN A 1 526 ? 16.972 -24.754 -8.829 1.00 96.06 526 ASN A C 1
ATOM 4057 O O . ASN A 1 526 ? 15.953 -25.284 -8.379 1.00 96.06 526 ASN A O 1
ATOM 4061 N N . ALA A 1 527 ? 17.394 -23.561 -8.384 1.00 97.62 527 ALA A N 1
ATOM 4062 C CA . ALA A 1 527 ? 16.757 -22.851 -7.267 1.00 97.62 527 ALA A CA 1
ATOM 4063 C C . ALA A 1 527 ? 15.239 -22.660 -7.447 1.00 97.62 527 ALA A C 1
ATOM 4065 O O . ALA A 1 527 ? 14.505 -22.777 -6.472 1.00 97.62 527 ALA A O 1
ATOM 4066 N N . PHE A 1 528 ? 14.751 -22.455 -8.677 1.00 97.06 528 PHE A N 1
ATOM 4067 C CA . PHE A 1 528 ? 13.321 -22.253 -8.978 1.00 97.06 528 PHE A CA 1
ATOM 4068 C C . PHE A 1 528 ? 12.661 -23.412 -9.745 1.00 97.06 528 PHE A C 1
ATOM 4070 O O . PHE A 1 528 ? 11.473 -23.370 -10.054 1.00 97.06 528 PHE A O 1
ATOM 4077 N N . LYS A 1 529 ? 13.386 -24.510 -9.987 1.00 94.75 529 LYS A N 1
ATOM 4078 C CA . LYS A 1 529 ? 12.963 -25.592 -10.893 1.00 94.75 529 LYS A CA 1
ATOM 4079 C C . LYS A 1 529 ? 11.654 -26.285 -10.513 1.00 94.75 529 LYS A C 1
ATOM 4081 O O . LYS A 1 529 ? 10.968 -26.806 -11.389 1.00 94.75 529 LYS A O 1
ATOM 4086 N N . LYS A 1 530 ? 11.319 -26.333 -9.220 1.00 95.75 530 LYS A N 1
ATOM 4087 C CA . LYS A 1 530 ? 10.089 -26.964 -8.704 1.00 95.75 530 LYS A CA 1
ATOM 4088 C C . LYS A 1 530 ? 8.860 -26.041 -8.735 1.00 95.75 530 LYS A C 1
ATOM 4090 O O . LYS A 1 530 ? 7.751 -26.528 -8.530 1.00 95.75 530 LYS A O 1
ATOM 4095 N N . ALA A 1 531 ? 9.032 -24.749 -9.026 1.00 95.94 531 ALA A N 1
ATOM 4096 C CA . ALA A 1 531 ? 7.959 -23.757 -9.098 1.00 95.94 531 ALA A CA 1
ATOM 4097 C C . ALA A 1 531 ? 7.145 -23.902 -10.408 1.00 95.94 531 ALA A C 1
ATOM 4099 O O . ALA A 1 531 ? 7.205 -23.078 -11.318 1.00 95.94 531 ALA A O 1
ATOM 4100 N N . THR A 1 532 ? 6.414 -25.014 -10.520 1.00 95.12 532 THR A N 1
ATOM 4101 C CA . THR A 1 532 ? 5.731 -25.469 -11.752 1.00 95.12 532 THR A CA 1
ATOM 4102 C C . THR A 1 532 ? 4.551 -24.604 -12.205 1.00 95.12 532 THR A C 1
ATOM 4104 O O . THR A 1 532 ? 4.116 -24.754 -13.342 1.00 95.12 532 THR A O 1
ATOM 4107 N N . HIS A 1 533 ? 4.050 -23.689 -11.369 1.00 95.06 533 HIS A N 1
ATOM 4108 C CA . HIS A 1 533 ? 3.015 -22.709 -11.735 1.00 95.06 533 HIS A CA 1
ATOM 4109 C C . HIS A 1 533 ? 3.476 -21.261 -11.502 1.00 95.06 533 HIS A C 1
ATOM 4111 O O . HIS A 1 533 ? 2.647 -20.362 -11.366 1.00 95.06 533 HIS A O 1
ATOM 4117 N N . LEU A 1 534 ? 4.796 -21.025 -11.467 1.00 96.69 534 LEU A N 1
ATOM 4118 C CA . LEU A 1 534 ? 5.354 -19.687 -11.292 1.00 96.69 534 LEU A CA 1
ATOM 4119 C C . LEU A 1 534 ? 4.836 -18.750 -12.392 1.00 96.69 534 LEU A C 1
ATOM 4121 O O . LEU A 1 534 ? 4.838 -19.112 -13.570 1.00 96.69 534 LEU A O 1
ATOM 4125 N N . ALA A 1 535 ? 4.426 -17.549 -11.992 1.00 95.25 535 ALA A N 1
ATOM 4126 C CA . ALA A 1 535 ? 3.987 -16.466 -12.866 1.00 95.25 535 ALA A CA 1
ATOM 4127 C C . ALA A 1 535 ? 4.856 -15.206 -12.695 1.00 95.25 535 ALA A C 1
ATOM 4129 O O . ALA A 1 535 ? 4.998 -14.433 -13.640 1.00 95.25 535 ALA A O 1
ATOM 4130 N N . SER A 1 536 ? 5.477 -15.003 -11.525 1.00 96.44 536 SER A N 1
ATOM 4131 C CA . SER A 1 536 ? 6.393 -13.884 -11.272 1.00 96.44 536 SER A CA 1
ATOM 4132 C C . SER A 1 536 ? 7.501 -14.241 -10.277 1.00 96.44 536 SER A C 1
ATOM 4134 O O . SER A 1 536 ? 7.228 -14.819 -9.223 1.00 96.44 536 SER A O 1
ATOM 4136 N N . LEU A 1 537 ? 8.732 -13.833 -10.588 1.00 97.75 537 LEU A N 1
ATOM 4137 C CA . LEU A 1 537 ? 9.888 -13.842 -9.691 1.00 97.75 537 LEU A CA 1
ATOM 4138 C C . LEU A 1 537 ? 10.490 -12.435 -9.610 1.00 97.75 537 LEU A C 1
ATOM 4140 O O . LEU A 1 537 ? 10.895 -11.874 -10.628 1.00 97.75 537 LEU A O 1
ATOM 4144 N N . THR A 1 538 ? 10.590 -11.898 -8.397 1.00 97.50 538 THR A N 1
ATOM 4145 C CA . THR A 1 538 ? 11.156 -10.574 -8.120 1.00 97.50 538 THR A CA 1
ATOM 4146 C C . THR A 1 538 ? 12.437 -10.708 -7.296 1.00 97.50 538 THR A C 1
ATOM 4148 O O . THR A 1 538 ? 12.465 -11.365 -6.256 1.00 97.50 538 THR A O 1
ATOM 4151 N N . MET A 1 539 ? 13.519 -10.101 -7.774 1.00 97.06 539 MET A N 1
ATOM 4152 C CA . MET A 1 539 ? 14.849 -10.093 -7.163 1.00 97.06 539 MET A CA 1
ATOM 4153 C C . MET A 1 539 ? 15.490 -8.717 -7.387 1.00 97.06 539 MET A C 1
ATOM 4155 O O . MET A 1 539 ? 16.441 -8.578 -8.154 1.00 97.06 539 MET A O 1
ATOM 4159 N N . ASN A 1 540 ? 14.934 -7.686 -6.752 1.00 95.25 540 ASN A N 1
ATOM 4160 C CA . ASN A 1 540 ? 15.446 -6.317 -6.844 1.00 95.25 540 ASN A CA 1
ATOM 4161 C C . ASN A 1 540 ? 16.480 -6.020 -5.747 1.00 95.25 540 ASN A C 1
ATOM 4163 O O . ASN A 1 540 ? 16.439 -6.618 -4.672 1.00 95.25 540 ASN A O 1
ATOM 4167 N N . ASP A 1 541 ? 17.389 -5.078 -5.998 1.00 94.75 541 ASP A N 1
ATOM 4168 C CA . ASP A 1 541 ? 18.415 -4.607 -5.051 1.00 94.75 541 ASP A CA 1
ATOM 4169 C C . ASP A 1 541 ? 19.272 -5.743 -4.450 1.00 94.75 541 ASP A C 1
ATOM 4171 O O . ASP A 1 541 ? 19.645 -5.759 -3.271 1.00 94.75 541 ASP A O 1
ATOM 4175 N N . MET A 1 542 ? 19.589 -6.722 -5.301 1.00 96.69 542 MET A N 1
ATOM 4176 C CA . MET A 1 542 ? 20.417 -7.883 -4.980 1.00 96.69 542 MET A CA 1
ATOM 4177 C C . MET A 1 542 ? 21.891 -7.500 -4.815 1.00 96.69 542 MET A C 1
ATOM 4179 O O . MET A 1 542 ? 22.314 -6.380 -5.123 1.00 96.69 542 MET A O 1
ATOM 4183 N N . ASN A 1 543 ? 22.713 -8.442 -4.340 1.00 96.19 543 ASN A N 1
ATOM 4184 C CA . ASN A 1 543 ? 24.151 -8.208 -4.239 1.00 96.19 543 ASN A CA 1
ATOM 4185 C C . ASN A 1 543 ? 24.729 -7.816 -5.610 1.00 96.19 543 ASN A C 1
ATOM 4187 O O . ASN A 1 543 ? 24.442 -8.444 -6.625 1.00 96.19 543 ASN A O 1
ATOM 4191 N N . LYS A 1 544 ? 25.560 -6.775 -5.627 1.00 93.62 544 LYS A N 1
ATOM 4192 C CA . LYS A 1 544 ? 26.186 -6.249 -6.845 1.00 93.62 544 LYS A CA 1
ATOM 4193 C C . LYS A 1 544 ? 27.109 -7.261 -7.550 1.00 93.62 544 LYS A C 1
ATOM 4195 O O . LYS A 1 544 ? 27.273 -7.199 -8.761 1.00 93.62 544 LYS A O 1
ATOM 4200 N N . ASP A 1 545 ? 27.685 -8.194 -6.791 1.00 94.94 545 ASP A N 1
ATOM 4201 C CA . ASP A 1 545 ? 28.626 -9.228 -7.236 1.00 94.94 545 ASP A CA 1
ATOM 4202 C C . ASP A 1 545 ? 27.955 -10.625 -7.248 1.00 94.94 545 ASP A C 1
ATOM 4204 O O . ASP A 1 545 ? 28.598 -11.645 -6.990 1.00 94.94 545 ASP A O 1
ATOM 4208 N N . ILE A 1 546 ? 26.632 -10.683 -7.467 1.00 96.12 546 ILE A N 1
ATOM 4209 C CA . ILE A 1 546 ? 25.851 -11.929 -7.421 1.00 96.12 546 ILE A CA 1
ATOM 4210 C C . ILE A 1 546 ? 26.186 -12.879 -8.581 1.00 96.12 546 ILE A C 1
ATOM 4212 O O . ILE A 1 546 ? 26.224 -12.482 -9.745 1.00 96.12 546 ILE A O 1
ATOM 4216 N N . ALA A 1 547 ? 26.387 -14.159 -8.266 1.00 96.94 547 ALA A N 1
ATOM 4217 C CA . ALA A 1 547 ? 26.591 -15.219 -9.248 1.00 96.94 547 ALA A CA 1
ATOM 4218 C C . ALA A 1 547 ? 25.287 -15.988 -9.536 1.00 96.94 547 ALA A C 1
ATOM 4220 O O . ALA A 1 547 ? 24.732 -16.626 -8.642 1.00 96.94 547 ALA A O 1
ATOM 4221 N N . LEU A 1 548 ? 24.821 -15.981 -10.784 1.00 96.75 548 LEU A N 1
ATOM 4222 C CA . LEU A 1 548 ? 23.771 -16.866 -11.289 1.00 96.75 548 LEU A CA 1
ATOM 4223 C C . LEU A 1 548 ? 24.435 -18.123 -11.867 1.00 96.75 548 LEU A C 1
ATOM 4225 O O . LEU A 1 548 ? 25.029 -18.084 -12.946 1.00 96.75 548 LEU A O 1
ATOM 4229 N N . ARG A 1 549 ? 24.369 -19.232 -11.125 1.00 96.69 549 ARG A N 1
ATOM 4230 C CA . ARG A 1 549 ? 24.956 -20.515 -11.540 1.00 96.69 549 ARG A CA 1
ATOM 4231 C C . ARG A 1 549 ? 24.207 -21.157 -12.702 1.00 96.69 549 ARG A C 1
ATOM 4233 O O . ARG A 1 549 ? 23.043 -20.853 -12.951 1.00 96.69 549 ARG A O 1
ATOM 4240 N N . SER A 1 550 ? 24.849 -22.139 -13.326 1.00 94.50 550 SER A N 1
ATOM 4241 C CA . SER A 1 550 ? 24.238 -23.131 -14.207 1.00 94.50 550 SER A CA 1
ATOM 4242 C C . SER A 1 550 ? 22.861 -23.557 -13.688 1.00 94.50 550 SER A C 1
ATOM 4244 O O . SER A 1 550 ? 22.730 -24.070 -12.574 1.00 94.50 550 SER A O 1
ATOM 4246 N N . LYS A 1 551 ? 21.816 -23.322 -14.488 1.00 94.94 551 LYS A N 1
ATOM 4247 C CA . LYS A 1 551 ? 20.403 -23.648 -14.207 1.00 94.94 551 LYS A CA 1
ATOM 4248 C C . LYS A 1 551 ? 19.803 -22.959 -12.977 1.00 94.94 551 LYS A C 1
ATOM 4250 O O . LYS A 1 551 ? 18.797 -23.440 -12.454 1.00 94.94 551 LYS A O 1
ATOM 4255 N N . ALA A 1 552 ? 20.385 -21.863 -12.493 1.00 96.50 552 ALA A N 1
ATOM 4256 C CA . ALA A 1 552 ? 19.875 -21.086 -11.362 1.00 96.50 552 ALA A CA 1
ATOM 4257 C C . ALA A 1 552 ? 18.422 -20.626 -11.557 1.00 96.50 552 ALA A C 1
ATOM 4259 O O . ALA A 1 552 ? 17.582 -20.817 -10.678 1.00 96.50 552 ALA A O 1
ATOM 4260 N N . LEU A 1 553 ? 18.128 -20.089 -12.740 1.00 95.94 553 LEU A N 1
ATOM 4261 C CA . LEU A 1 553 ? 16.829 -19.571 -13.167 1.00 95.94 553 LEU A CA 1
ATOM 4262 C C . LEU A 1 553 ? 16.061 -20.568 -14.050 1.00 95.94 553 LEU A C 1
ATOM 4264 O O . LEU A 1 553 ? 15.143 -20.170 -14.768 1.00 95.94 553 LEU A O 1
ATOM 4268 N N . GLN A 1 554 ? 16.414 -21.862 -14.004 1.00 93.88 554 GLN A N 1
ATOM 4269 C CA . GLN A 1 554 ? 15.634 -22.896 -14.684 1.00 93.88 554 GLN A CA 1
ATOM 4270 C C . GLN A 1 554 ? 14.232 -22.986 -14.072 1.00 93.88 554 GLN A C 1
ATOM 4272 O O . GLN A 1 554 ? 14.076 -23.275 -12.884 1.00 93.88 554 GLN A O 1
ATOM 4277 N N . ILE A 1 555 ? 13.226 -22.834 -14.928 1.00 91.56 555 ILE A N 1
ATOM 4278 C CA . ILE A 1 555 ? 11.803 -22.986 -14.623 1.00 91.56 555 ILE A CA 1
ATOM 4279 C C . ILE A 1 555 ? 11.210 -24.221 -15.314 1.00 91.56 555 ILE A C 1
ATOM 4281 O O . ILE A 1 555 ? 11.844 -24.858 -16.157 1.00 91.56 555 ILE A O 1
ATOM 4285 N N . THR A 1 556 ? 9.991 -24.584 -14.914 1.00 90.25 556 THR A N 1
ATOM 4286 C CA . THR A 1 556 ? 9.206 -25.708 -15.463 1.00 90.25 556 THR A CA 1
ATOM 4287 C C . THR A 1 556 ? 7.716 -25.358 -15.618 1.00 90.25 556 THR A C 1
ATOM 4289 O O . THR A 1 556 ? 6.873 -26.247 -15.711 1.00 90.25 556 THR A O 1
ATOM 4292 N N . THR A 1 557 ? 7.389 -24.062 -15.608 1.00 89.06 557 THR A N 1
ATOM 4293 C CA . THR A 1 557 ? 6.021 -23.522 -15.674 1.00 89.06 557 THR A CA 1
ATOM 4294 C C . THR A 1 557 ? 5.632 -23.156 -17.102 1.00 89.06 557 THR A C 1
ATOM 4296 O O . THR A 1 557 ? 6.320 -22.379 -17.754 1.00 89.06 557 THR A O 1
ATOM 4299 N N . THR A 1 558 ? 4.478 -23.636 -17.565 1.00 85.88 558 THR A N 1
ATOM 4300 C CA . THR A 1 558 ? 3.937 -23.308 -18.897 1.00 85.88 558 THR A CA 1
ATOM 4301 C C . THR A 1 558 ? 3.323 -21.902 -18.978 1.00 85.88 558 THR A C 1
ATOM 4303 O O . THR A 1 558 ? 2.630 -21.592 -19.945 1.00 85.88 558 THR A O 1
ATOM 4306 N N . GLN A 1 559 ? 3.457 -21.073 -17.934 1.00 85.00 559 GLN A N 1
ATOM 4307 C CA . GLN A 1 559 ? 2.726 -19.804 -17.797 1.00 85.00 559 GLN A CA 1
ATOM 4308 C C . GLN A 1 559 ? 3.486 -18.569 -18.305 1.00 85.00 559 GLN A C 1
ATOM 4310 O O . GLN A 1 559 ? 2.985 -17.463 -18.133 1.00 85.00 559 GLN A O 1
ATOM 4315 N N . LEU A 1 560 ? 4.659 -18.742 -18.933 1.00 88.81 560 LEU A N 1
ATOM 4316 C CA . LEU A 1 560 ? 5.510 -17.643 -19.419 1.00 88.81 560 LEU A CA 1
ATOM 4317 C C . LEU A 1 560 ? 5.770 -16.574 -18.325 1.00 88.81 560 LEU A C 1
ATOM 4319 O O . LEU A 1 560 ? 5.372 -15.419 -18.478 1.00 88.81 560 LEU A O 1
ATOM 4323 N N . PRO A 1 561 ? 6.418 -16.937 -17.198 1.00 92.88 561 PRO A N 1
ATOM 4324 C CA . PRO A 1 561 ? 6.559 -16.059 -16.037 1.00 92.88 561 PRO A CA 1
ATOM 4325 C C . PRO A 1 561 ? 7.358 -14.779 -16.303 1.00 92.88 561 PRO A C 1
ATOM 4327 O O . PRO A 1 561 ? 8.226 -14.724 -17.173 1.00 92.88 561 PRO A O 1
ATOM 4330 N N . HIS A 1 562 ? 7.112 -13.770 -15.473 1.00 93.25 562 HIS A N 1
ATOM 4331 C CA . HIS A 1 562 ? 7.868 -12.522 -15.422 1.00 93.25 562 HIS A CA 1
ATOM 4332 C C . HIS A 1 562 ? 9.076 -12.646 -14.479 1.00 93.25 562 HIS A C 1
ATOM 4334 O O . HIS A 1 562 ? 8.925 -13.101 -13.344 1.00 93.25 562 HIS A O 1
ATOM 4340 N N . LEU A 1 563 ? 10.252 -12.192 -14.914 1.00 94.62 563 LEU A N 1
ATOM 4341 C CA . LEU A 1 563 ? 11.438 -12.022 -14.074 1.00 94.62 563 LEU A CA 1
ATOM 4342 C C . LEU A 1 563 ? 11.786 -10.538 -13.939 1.00 94.62 563 LEU A C 1
ATOM 4344 O O . LEU A 1 563 ? 12.104 -9.883 -14.931 1.00 94.62 563 LEU A O 1
ATOM 4348 N N . PHE A 1 564 ? 11.791 -10.050 -12.700 1.00 93.69 564 PHE A N 1
ATOM 4349 C CA . PHE A 1 564 ? 12.325 -8.744 -12.320 1.00 93.69 564 PHE A CA 1
ATOM 4350 C C . PHE A 1 564 ? 13.644 -8.947 -11.569 1.00 93.69 564 PHE A C 1
ATOM 4352 O O . PHE A 1 564 ? 13.659 -9.610 -10.530 1.00 93.69 564 PHE A O 1
ATOM 4359 N N . PHE A 1 565 ? 14.751 -8.412 -12.086 1.00 93.12 565 PHE A N 1
ATOM 4360 C CA . PHE A 1 565 ? 16.081 -8.610 -11.503 1.00 93.12 565 PHE A CA 1
ATOM 4361 C C . PHE A 1 565 ? 16.927 -7.334 -11.527 1.00 93.12 565 PHE A C 1
ATOM 4363 O O . PHE A 1 565 ? 17.326 -6.863 -12.590 1.00 93.12 565 PHE A O 1
ATOM 4370 N N . THR A 1 566 ? 17.282 -6.792 -10.363 1.00 91.75 566 THR A N 1
ATOM 4371 C CA . THR A 1 566 ? 18.244 -5.682 -10.275 1.00 91.75 566 THR A CA 1
ATOM 4372 C C . THR A 1 566 ? 19.302 -5.953 -9.219 1.00 91.75 566 THR A C 1
ATOM 4374 O O . THR A 1 566 ? 19.038 -6.529 -8.163 1.00 91.75 566 THR A O 1
ATOM 4377 N N . THR A 1 567 ? 20.527 -5.514 -9.495 1.00 92.25 567 THR A N 1
ATOM 4378 C CA . THR A 1 567 ? 21.632 -5.551 -8.537 1.00 92.25 567 THR A CA 1
ATOM 4379 C C . THR A 1 567 ? 21.966 -4.145 -8.062 1.00 92.25 567 THR A C 1
ATOM 4381 O O . THR A 1 567 ? 21.809 -3.168 -8.800 1.00 92.25 567 THR A O 1
ATOM 4384 N N . LEU A 1 568 ? 22.532 -4.039 -6.860 1.00 89.00 568 LEU A N 1
ATOM 4385 C CA . LEU A 1 568 ? 23.140 -2.792 -6.400 1.00 89.00 568 LEU A CA 1
ATOM 4386 C C . LEU A 1 568 ? 24.213 -2.274 -7.400 1.00 89.00 568 LEU A C 1
ATOM 4388 O O . LEU A 1 568 ? 24.797 -3.068 -8.152 1.00 89.00 568 LEU A O 1
ATOM 4392 N N . PRO A 1 569 ? 24.491 -0.955 -7.431 1.00 85.75 569 PRO A N 1
ATOM 4393 C CA . PRO A 1 569 ? 25.511 -0.370 -8.305 1.00 85.75 569 PRO A CA 1
ATOM 4394 C C . PRO A 1 569 ? 26.937 -0.918 -8.108 1.00 85.75 569 PRO A C 1
ATOM 4396 O O . PRO A 1 569 ? 27.285 -1.450 -7.053 1.00 85.75 569 PRO A O 1
ATOM 4399 N N . ASP A 1 570 ? 27.780 -0.713 -9.125 1.00 84.12 570 ASP A N 1
ATOM 4400 C CA . ASP A 1 570 ? 29.243 -0.884 -9.087 1.00 84.12 570 ASP A CA 1
ATOM 4401 C C . ASP A 1 570 ? 29.773 -2.292 -8.736 1.00 84.12 570 ASP A C 1
ATOM 4403 O O . ASP A 1 570 ? 30.814 -2.419 -8.078 1.00 84.12 570 ASP A O 1
ATOM 4407 N N . GLY A 1 571 ? 29.073 -3.362 -9.115 1.00 81.00 571 GLY A N 1
ATOM 4408 C CA . GLY A 1 571 ? 29.533 -4.747 -8.929 1.00 81.00 571 GLY A CA 1
ATOM 4409 C C . GLY A 1 571 ? 29.865 -5.475 -10.225 1.00 81.00 571 GLY A C 1
ATOM 4410 O O . GLY A 1 571 ? 29.855 -4.880 -11.296 1.00 81.00 571 GLY A O 1
ATOM 4411 N N . GLN A 1 572 ? 30.174 -6.764 -10.118 1.00 86.56 572 GLN A N 1
ATOM 4412 C CA . GLN A 1 572 ? 30.364 -7.675 -11.250 1.00 86.56 572 GLN A CA 1
ATOM 4413 C C . GLN A 1 572 ? 29.506 -8.927 -11.050 1.00 86.56 572 GLN A C 1
ATOM 4415 O O . GLN A 1 572 ? 29.961 -9.933 -10.503 1.00 86.56 572 GLN A O 1
ATOM 4420 N N . SER A 1 573 ? 28.243 -8.854 -11.475 1.00 89.81 573 SER A N 1
ATOM 4421 C CA . SER A 1 573 ? 27.343 -10.007 -11.504 1.00 89.81 573 SER A CA 1
ATOM 4422 C C . SER A 1 573 ? 27.842 -11.047 -12.510 1.00 89.81 573 SER A C 1
ATOM 4424 O O . SER A 1 573 ? 28.051 -10.714 -13.675 1.00 89.81 573 SER A O 1
ATOM 4426 N N . VAL A 1 574 ? 27.986 -12.304 -12.095 1.00 93.06 574 VAL A N 1
ATOM 4427 C CA . VAL A 1 574 ? 28.462 -13.396 -12.960 1.00 93.06 574 VAL A CA 1
ATOM 4428 C C . VAL A 1 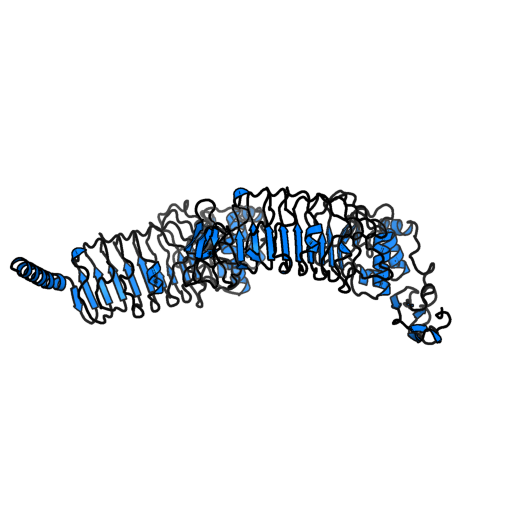574 ? 27.273 -14.251 -13.377 1.00 93.06 574 VAL A C 1
ATOM 4430 O O . VAL A 1 574 ? 26.640 -14.854 -12.519 1.00 93.06 574 VAL A O 1
ATOM 4433 N N . ILE A 1 575 ? 26.977 -14.344 -14.672 1.00 93.81 575 ILE A N 1
ATOM 4434 C CA . ILE A 1 575 ? 25.890 -15.186 -15.194 1.00 93.81 575 ILE A CA 1
ATOM 4435 C C . ILE A 1 575 ? 26.520 -16.311 -16.015 1.00 93.81 575 ILE A C 1
ATOM 4437 O O . ILE A 1 575 ? 27.199 -16.042 -17.002 1.00 93.81 575 ILE A O 1
ATOM 4441 N N . GLU A 1 576 ? 26.355 -17.560 -15.575 1.00 94.19 576 GLU A N 1
ATOM 4442 C CA . GLU A 1 576 ? 26.868 -18.738 -16.289 1.00 94.19 576 GLU A CA 1
ATOM 4443 C C . GLU A 1 576 ? 26.013 -19.050 -17.534 1.00 94.19 576 GLU A C 1
ATOM 4445 O O . GLU A 1 576 ? 24.811 -18.785 -17.549 1.00 94.19 576 GLU A O 1
ATOM 4450 N N . ASP A 1 577 ? 26.625 -19.628 -18.575 1.00 90.31 577 ASP A N 1
ATOM 4451 C CA . ASP A 1 577 ? 26.026 -19.752 -19.918 1.00 90.31 577 ASP A CA 1
ATOM 4452 C C . ASP A 1 577 ? 24.669 -20.479 -19.955 1.00 90.31 577 ASP A C 1
ATOM 4454 O O . ASP A 1 577 ? 23.834 -20.168 -20.793 1.00 90.31 577 ASP A O 1
ATOM 4458 N N . ASP A 1 578 ? 24.409 -21.428 -19.050 1.00 90.19 578 ASP A N 1
ATOM 4459 C CA . ASP A 1 578 ? 23.116 -22.117 -18.943 1.00 90.19 578 ASP A CA 1
ATOM 4460 C C . ASP A 1 578 ? 22.320 -21.711 -17.689 1.00 90.19 578 ASP A C 1
ATOM 4462 O O . ASP A 1 578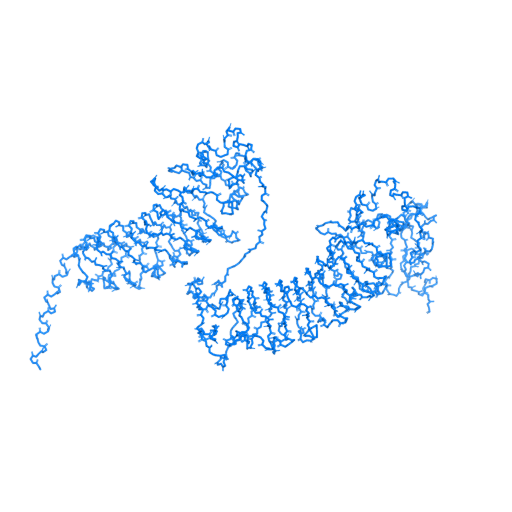 ? 21.527 -22.499 -17.170 1.00 90.19 578 ASP A O 1
ATOM 4466 N N . ALA A 1 579 ? 22.497 -20.483 -17.179 1.00 94.00 579 ALA A N 1
ATOM 4467 C CA . ALA A 1 579 ? 21.808 -19.987 -15.981 1.00 94.00 579 ALA A CA 1
ATOM 4468 C C . ALA A 1 579 ? 20.273 -20.071 -16.069 1.00 94.00 579 ALA A C 1
ATOM 4470 O O . ALA A 1 579 ? 19.626 -20.420 -15.081 1.00 94.00 579 ALA A O 1
ATOM 4471 N N . PHE A 1 580 ? 19.686 -19.837 -17.246 1.00 93.19 580 PHE A N 1
ATOM 4472 C CA . PHE A 1 580 ? 18.243 -19.983 -17.498 1.00 93.19 580 PHE A CA 1
ATOM 4473 C C . PHE A 1 580 ? 17.794 -21.439 -17.735 1.00 93.19 580 PHE A C 1
ATOM 4475 O O . PHE A 1 580 ? 16.600 -21.724 -17.808 1.00 93.19 580 PHE A O 1
ATOM 4482 N N . GLY A 1 581 ? 18.732 -22.388 -17.777 1.00 87.00 581 GLY A N 1
ATOM 4483 C CA . GLY A 1 581 ? 18.470 -23.798 -18.034 1.00 87.00 581 GLY A CA 1
ATOM 4484 C C . GLY A 1 581 ? 18.439 -24.158 -19.517 1.00 87.00 581 GLY A C 1
ATOM 4485 O O . GLY A 1 581 ? 18.918 -23.427 -20.377 1.00 87.00 581 GLY A O 1
ATOM 4486 N N . ASP A 1 582 ? 17.889 -25.337 -19.805 1.00 78.31 582 ASP A N 1
ATOM 4487 C CA . ASP A 1 582 ? 17.725 -25.824 -21.175 1.00 78.31 582 ASP A CA 1
ATOM 4488 C C . ASP A 1 582 ? 16.488 -25.189 -21.820 1.00 78.31 582 ASP A C 1
ATOM 4490 O O . ASP A 1 582 ? 15.374 -25.706 -21.726 1.00 78.31 582 ASP A O 1
ATOM 4494 N N . VAL A 1 583 ? 16.700 -24.031 -22.438 1.00 75.06 583 VAL A N 1
ATOM 4495 C CA . VAL A 1 583 ? 15.671 -23.268 -23.156 1.00 75.06 583 VAL A CA 1
ATOM 4496 C C . VAL A 1 583 ? 15.346 -23.851 -24.536 1.00 75.06 583 VAL A C 1
ATOM 4498 O O . VAL A 1 583 ? 14.337 -23.467 -25.119 1.00 75.06 583 VAL A O 1
ATOM 4501 N N . SER A 1 584 ? 16.143 -24.797 -25.052 1.00 62.91 584 SER A N 1
ATOM 4502 C CA . SER A 1 584 ? 15.953 -25.370 -26.397 1.00 62.91 584 SER A CA 1
ATOM 4503 C C . SER A 1 584 ? 14.735 -26.299 -26.488 1.00 62.91 584 SER A C 1
ATOM 4505 O O . SER A 1 584 ? 14.031 -26.305 -27.490 1.00 62.91 584 SER A O 1
ATOM 4507 N N . GLY A 1 585 ? 14.430 -27.024 -25.405 1.00 58.72 585 GLY A N 1
ATOM 4508 C CA . GLY A 1 585 ? 13.237 -27.876 -25.280 1.00 58.72 585 GLY A CA 1
ATOM 4509 C C . GLY A 1 585 ? 12.386 -27.586 -24.040 1.00 58.72 585 GLY A C 1
ATOM 4510 O O . GLY A 1 585 ? 11.546 -28.407 -23.672 1.00 58.72 585 GLY A O 1
ATOM 4511 N N . GLY A 1 586 ? 12.644 -26.470 -23.352 1.00 63.50 586 GLY A N 1
ATOM 4512 C CA . GLY A 1 586 ? 12.045 -26.128 -22.062 1.00 63.50 586 GLY A CA 1
ATOM 4513 C C . GLY A 1 586 ? 11.036 -24.978 -22.094 1.00 63.50 586 GLY A C 1
ATOM 4514 O O . GLY A 1 586 ? 10.771 -24.354 -23.127 1.00 63.50 586 GLY A O 1
ATOM 4515 N N . GLU A 1 587 ? 10.495 -24.695 -20.910 1.00 80.25 587 GLU A N 1
ATOM 4516 C CA . GLU A 1 587 ? 9.643 -23.535 -20.645 1.00 80.25 587 GLU A CA 1
ATOM 4517 C C . GLU A 1 587 ? 10.466 -22.243 -20.574 1.00 80.25 587 GLU A C 1
ATOM 4519 O O . GLU A 1 587 ? 11.596 -22.250 -20.081 1.00 80.25 587 GLU A O 1
ATOM 4524 N N . LEU A 1 588 ? 9.894 -21.133 -21.051 1.00 84.38 588 LEU A N 1
ATOM 4525 C CA . LEU A 1 588 ? 10.574 -19.836 -21.139 1.00 84.38 588 LEU A CA 1
ATOM 4526 C C . LEU A 1 588 ? 10.008 -18.816 -20.161 1.00 84.38 588 LEU A C 1
ATOM 4528 O O . LEU A 1 588 ? 8.819 -18.827 -19.847 1.00 84.38 588 LEU A O 1
ATOM 4532 N N . TRP A 1 589 ? 10.869 -17.901 -19.726 1.00 89.94 589 TRP A N 1
ATOM 4533 C CA . TRP A 1 589 ? 10.448 -16.667 -19.075 1.00 89.94 589 TRP A CA 1
ATOM 4534 C C . TRP A 1 589 ? 9.708 -15.819 -20.106 1.00 89.94 589 TRP A C 1
ATOM 4536 O O . TRP A 1 589 ? 10.268 -15.513 -21.145 1.00 89.94 589 TRP A O 1
ATOM 4546 N N . GLY A 1 590 ? 8.454 -15.453 -19.854 1.00 85.94 590 GLY A N 1
ATOM 4547 C CA . GLY A 1 590 ? 7.684 -14.631 -20.788 1.00 85.94 590 GLY A CA 1
ATOM 4548 C C . GLY A 1 590 ? 8.215 -13.211 -20.890 1.00 85.94 590 GLY A C 1
ATOM 4549 O O . GLY A 1 590 ? 8.206 -12.629 -21.967 1.00 85.94 590 GLY A O 1
ATOM 4550 N N . PHE A 1 591 ? 8.690 -12.668 -19.768 1.00 88.38 591 PHE A N 1
ATOM 4551 C CA . PHE A 1 591 ? 9.157 -11.290 -19.686 1.00 88.38 591 PHE A CA 1
ATOM 4552 C C . PHE A 1 591 ? 10.404 -11.183 -18.815 1.00 88.38 591 PHE A C 1
ATOM 4554 O O . PHE A 1 591 ? 10.468 -11.783 -17.739 1.00 88.38 591 PHE A O 1
ATOM 4561 N N . LEU A 1 592 ? 11.356 -10.364 -19.257 1.00 90.38 592 LEU A N 1
ATOM 4562 C CA . LEU A 1 592 ? 12.576 -10.033 -18.530 1.00 90.38 592 LEU A CA 1
ATOM 4563 C C . LEU A 1 592 ? 12.702 -8.514 -18.368 1.00 90.38 592 LEU A C 1
ATOM 4565 O O . LEU A 1 592 ? 12.824 -7.783 -19.349 1.00 90.38 592 LEU A O 1
ATOM 4569 N N . GLU A 1 593 ? 12.743 -8.050 -17.123 1.00 88.06 593 GLU A N 1
ATOM 4570 C CA . GLU A 1 593 ? 13.018 -6.660 -16.762 1.00 88.06 593 GLU A CA 1
ATOM 4571 C C . GLU A 1 593 ? 14.156 -6.623 -15.737 1.00 88.06 593 GLU A C 1
ATOM 4573 O O . GLU A 1 593 ? 14.097 -7.294 -14.704 1.00 88.06 593 GLU A O 1
ATOM 4578 N N . GLY A 1 594 ? 15.220 -5.861 -16.002 1.00 83.69 594 GLY A N 1
ATOM 4579 C CA . GLY A 1 594 ? 16.335 -5.833 -15.063 1.00 83.69 594 GLY A CA 1
ATOM 4580 C C . GLY A 1 594 ? 17.500 -4.911 -15.387 1.00 83.69 594 GLY A C 1
ATOM 4581 O O . GLY A 1 594 ? 17.576 -4.317 -16.456 1.00 83.69 594 GLY A O 1
ATOM 4582 N N . GLN A 1 595 ? 18.429 -4.803 -14.440 1.00 81.06 595 GLN A N 1
ATOM 4583 C CA . GLN A 1 595 ? 19.730 -4.161 -14.640 1.00 81.06 595 GLN A CA 1
ATOM 4584 C C . GLN A 1 595 ? 20.816 -5.228 -14.565 1.00 81.06 595 GLN A C 1
ATOM 4586 O O . GLN A 1 595 ? 20.931 -5.913 -13.547 1.00 81.06 595 GLN A O 1
ATOM 4591 N N . PHE A 1 596 ? 21.619 -5.340 -15.620 1.00 82.50 596 PHE A N 1
ATOM 4592 C CA . PHE A 1 596 ? 22.698 -6.317 -15.716 1.00 82.50 596 PHE A CA 1
ATOM 4593 C C . PHE A 1 596 ? 24.028 -5.585 -15.929 1.00 82.50 596 PHE A C 1
ATOM 4595 O O . PHE A 1 596 ? 24.103 -4.608 -16.672 1.00 82.50 596 PHE A O 1
ATOM 4602 N N . MET A 1 597 ? 25.090 -6.023 -15.252 1.00 76.62 597 MET A N 1
ATOM 4603 C CA . MET A 1 597 ? 26.418 -5.426 -15.453 1.00 76.62 597 MET A CA 1
ATOM 4604 C C . MET A 1 597 ? 26.940 -5.732 -16.855 1.00 76.62 597 MET A C 1
ATOM 4606 O O . MET A 1 597 ? 27.228 -4.815 -17.625 1.00 76.62 597 MET A O 1
ATOM 4610 N N . ASP A 1 598 ? 26.943 -7.026 -17.165 1.00 79.44 598 ASP A N 1
ATOM 4611 C CA . ASP A 1 598 ? 27.284 -7.616 -18.451 1.00 79.44 598 ASP A CA 1
ATOM 4612 C C . ASP A 1 598 ? 26.031 -8.298 -19.018 1.00 79.44 598 ASP A C 1
ATOM 4614 O O . ASP A 1 598 ? 25.096 -8.613 -18.277 1.00 79.44 598 ASP A O 1
ATOM 4618 N N . PHE A 1 599 ? 26.024 -8.607 -20.315 1.00 83.00 599 PHE A N 1
ATOM 4619 C CA . PHE A 1 599 ? 24.934 -9.345 -20.964 1.00 83.00 599 PHE A CA 1
ATOM 4620 C C . PHE A 1 599 ? 25.481 -10.628 -21.624 1.00 83.00 599 PHE A C 1
ATOM 4622 O O . PHE A 1 599 ? 25.637 -10.667 -22.848 1.00 83.00 599 PHE A O 1
ATOM 4629 N N . PRO A 1 600 ? 25.859 -11.663 -20.834 1.00 86.31 600 PRO A N 1
ATOM 4630 C CA . PRO A 1 600 ? 26.669 -12.767 -21.337 1.00 86.31 600 PRO A CA 1
ATOM 4631 C C . PRO A 1 600 ? 25.971 -13.552 -22.440 1.00 86.31 600 PRO A C 1
ATOM 4633 O O . PRO A 1 600 ? 24.833 -14.000 -22.284 1.00 86.31 600 PRO A O 1
ATOM 4636 N N . GLU A 1 601 ? 26.698 -13.728 -23.541 1.00 88.81 601 GLU A N 1
ATOM 4637 C CA . GLU A 1 601 ? 26.201 -14.336 -24.771 1.00 88.81 601 GLU A CA 1
ATOM 4638 C C . GLU A 1 601 ? 25.525 -15.686 -24.518 1.00 88.81 601 GLU A C 1
ATOM 4640 O O . GLU A 1 601 ? 24.361 -15.849 -24.871 1.00 88.81 601 GLU A O 1
ATOM 4645 N N . GLY A 1 602 ? 26.207 -16.630 -23.858 1.00 87.06 602 GLY A N 1
ATOM 4646 C CA . GLY A 1 602 ? 25.672 -17.977 -23.642 1.00 87.06 602 GLY A CA 1
ATOM 4647 C C . GLY A 1 602 ? 24.303 -17.972 -22.957 1.00 87.06 602 GLY A C 1
ATOM 4648 O O . GLY A 1 602 ? 23.380 -18.642 -23.420 1.00 87.06 602 GLY A O 1
ATOM 4649 N N . ALA A 1 603 ? 24.144 -17.138 -21.924 1.00 88.81 603 ALA A N 1
ATOM 4650 C CA . ALA A 1 603 ? 22.926 -17.065 -21.124 1.00 88.81 603 ALA A CA 1
ATOM 4651 C C . ALA A 1 603 ? 21.741 -16.439 -21.876 1.00 88.81 603 ALA A C 1
ATOM 4653 O O . ALA A 1 603 ? 20.622 -16.949 -21.797 1.00 88.81 603 ALA A O 1
ATOM 4654 N N . PHE A 1 604 ? 21.965 -15.333 -22.593 1.00 90.19 604 PHE A N 1
ATOM 4655 C CA . PHE A 1 604 ? 20.879 -14.565 -23.212 1.00 90.19 604 PHE A CA 1
ATOM 4656 C C . PHE A 1 604 ? 20.617 -14.927 -24.677 1.00 90.19 604 PHE A C 1
ATOM 4658 O O . PHE A 1 604 ? 19.464 -14.878 -25.104 1.00 90.19 604 PHE A O 1
ATOM 4665 N N . ARG A 1 605 ? 21.633 -15.338 -25.445 1.00 89.06 605 ARG A N 1
ATOM 4666 C CA . ARG A 1 605 ? 21.485 -15.691 -26.868 1.00 89.06 605 ARG A CA 1
ATOM 4667 C C . ARG A 1 605 ? 20.607 -16.922 -27.059 1.00 89.06 605 ARG A C 1
ATOM 4669 O O . ARG A 1 605 ? 19.721 -16.912 -27.906 1.00 89.06 605 ARG A O 1
ATOM 4676 N N . LEU A 1 606 ? 20.790 -17.944 -26.218 1.00 83.81 606 LEU A N 1
ATOM 4677 C CA . LEU A 1 606 ? 19.939 -19.139 -26.206 1.00 83.81 606 LEU A CA 1
ATOM 4678 C C . LEU A 1 606 ? 18.478 -18.803 -25.866 1.00 83.81 606 LEU A C 1
ATOM 4680 O O . LEU A 1 606 ? 17.556 -19.356 -26.465 1.00 83.81 606 LEU A O 1
ATOM 4684 N N . LEU A 1 607 ? 18.264 -17.890 -24.914 1.00 87.62 607 LEU A N 1
ATOM 4685 C CA . LEU A 1 607 ? 16.931 -17.472 -24.486 1.00 87.62 607 LEU A CA 1
ATOM 4686 C C . LEU A 1 607 ? 16.224 -16.673 -25.593 1.00 87.62 607 LEU A C 1
ATOM 4688 O O . LEU A 1 607 ? 15.082 -16.984 -25.926 1.00 87.62 607 LEU A O 1
ATOM 4692 N N . LEU A 1 608 ? 16.923 -15.728 -26.234 1.00 88.88 608 LEU A N 1
ATOM 4693 C CA . LEU A 1 608 ? 16.412 -15.006 -27.405 1.00 88.88 608 LEU A CA 1
ATOM 4694 C C . LEU A 1 608 ? 16.111 -15.940 -28.579 1.00 88.88 608 LEU A C 1
ATOM 4696 O O . LEU A 1 608 ? 15.032 -15.815 -29.155 1.00 88.88 608 LEU A O 1
ATOM 4700 N N . LYS A 1 609 ? 16.990 -16.909 -28.883 1.00 84.56 609 LYS A N 1
ATOM 4701 C CA . LYS A 1 609 ? 16.723 -17.915 -29.922 1.00 84.56 609 LYS A CA 1
ATOM 4702 C C . LYS A 1 609 ? 15.418 -18.658 -29.642 1.00 84.56 609 LYS A C 1
ATOM 4704 O O . LYS A 1 609 ? 14.554 -18.710 -30.501 1.00 84.56 609 LYS A O 1
ATOM 4709 N N . SER A 1 610 ? 15.213 -19.155 -28.423 1.00 84.62 610 SER A N 1
ATOM 4710 C CA . SER A 1 610 ? 13.989 -19.903 -28.107 1.00 84.62 610 SER A CA 1
ATOM 4711 C C . SER A 1 610 ? 12.717 -19.037 -28.165 1.00 84.62 610 SER A C 1
ATOM 4713 O O . SER A 1 610 ? 11.640 -19.537 -28.486 1.00 84.62 610 SER A O 1
ATOM 4715 N N . HIS A 1 611 ? 12.812 -17.725 -27.913 1.00 87.31 611 HIS A N 1
ATOM 4716 C CA . HIS A 1 611 ? 11.693 -16.804 -28.151 1.00 87.31 611 HIS A CA 1
ATOM 4717 C C . HIS A 1 611 ? 11.424 -16.539 -29.636 1.00 87.31 611 HIS A C 1
ATOM 4719 O O . HIS A 1 611 ? 10.256 -16.419 -30.015 1.00 87.31 611 HIS A O 1
ATOM 4725 N N . PHE A 1 612 ? 12.483 -16.463 -30.443 1.00 82.25 612 PHE A N 1
ATOM 4726 C CA . PHE A 1 612 ? 12.451 -16.330 -31.898 1.00 82.25 612 PHE A CA 1
ATOM 4727 C C . PHE A 1 612 ? 11.815 -17.574 -32.538 1.00 82.25 612 PHE A C 1
ATOM 4729 O O . PHE A 1 612 ? 10.771 -17.450 -33.170 1.00 82.25 612 PHE A O 1
ATOM 4736 N N . ASP A 1 613 ? 12.326 -18.770 -32.220 1.00 77.38 613 ASP A N 1
ATOM 4737 C CA . ASP A 1 613 ? 11.820 -20.077 -32.678 1.00 77.38 613 ASP A CA 1
ATOM 4738 C C . ASP A 1 613 ? 10.334 -20.311 -32.323 1.00 77.38 613 ASP A C 1
ATOM 4740 O O . ASP A 1 613 ? 9.612 -21.040 -33.004 1.00 77.38 613 ASP A O 1
ATOM 4744 N N . LYS A 1 614 ? 9.856 -19.707 -31.224 1.00 78.62 614 LYS A N 1
ATOM 4745 C CA . LYS A 1 614 ? 8.459 -19.799 -30.756 1.00 78.62 614 LYS A CA 1
ATOM 4746 C C . LYS A 1 614 ? 7.585 -18.611 -31.180 1.00 78.62 614 LYS A C 1
ATOM 4748 O O . LYS A 1 614 ? 6.463 -18.496 -30.685 1.00 78.62 614 LYS A O 1
ATOM 4753 N N . TYR A 1 615 ? 8.090 -17.708 -32.025 1.00 79.25 615 TYR A N 1
ATOM 4754 C CA . TYR A 1 615 ? 7.409 -16.490 -32.485 1.00 79.25 615 TYR A CA 1
ATOM 4755 C C . TYR A 1 615 ? 6.776 -15.658 -31.339 1.00 79.25 615 TYR A C 1
ATOM 4757 O O . TYR A 1 615 ? 5.685 -15.084 -31.446 1.00 79.25 615 TYR A O 1
ATOM 4765 N N . SER A 1 616 ? 7.459 -15.613 -30.187 1.00 82.06 616 SER A N 1
ATOM 4766 C CA . SER A 1 616 ? 6.990 -14.919 -28.975 1.00 82.06 616 SER A CA 1
ATOM 4767 C C . SER A 1 616 ? 6.883 -13.425 -29.250 1.00 82.06 616 SER A C 1
ATOM 4769 O O . SER A 1 616 ? 7.859 -12.857 -29.717 1.00 82.06 616 SER A O 1
ATOM 4771 N N . GLN A 1 617 ? 5.751 -12.769 -28.969 1.00 78.12 617 GLN A N 1
ATOM 4772 C CA . GLN A 1 617 ? 5.523 -11.373 -29.390 1.00 78.12 617 GLN A CA 1
ATOM 4773 C C . GLN A 1 617 ? 6.431 -10.337 -28.707 1.00 78.12 617 GLN A C 1
ATOM 4775 O O . GLN A 1 617 ? 6.806 -9.364 -29.353 1.00 78.12 617 GLN A O 1
ATOM 4780 N N . GLU A 1 618 ? 6.781 -10.546 -27.441 1.00 80.56 618 GLU A N 1
ATOM 4781 C CA . GLU A 1 618 ? 7.511 -9.606 -26.582 1.00 80.56 618 GLU A CA 1
ATOM 4782 C C . GLU A 1 618 ? 8.338 -10.430 -25.575 1.00 80.56 618 GLU A C 1
ATOM 4784 O O . GLU A 1 618 ? 7.871 -11.490 -25.158 1.00 80.56 618 GLU A O 1
ATOM 4789 N N . PHE A 1 619 ? 9.542 -9.983 -25.190 1.00 83.69 619 PHE A N 1
ATOM 4790 C CA . PHE A 1 619 ? 10.345 -10.637 -24.140 1.00 83.69 619 PHE A CA 1
ATOM 4791 C C . PHE A 1 619 ? 11.064 -9.630 -23.223 1.00 83.69 619 PHE A C 1
ATOM 4793 O O . PHE A 1 619 ? 10.768 -9.563 -22.028 1.00 83.69 619 PHE A O 1
ATOM 4800 N N . ILE A 1 620 ? 11.961 -8.790 -23.753 1.00 79.44 620 ILE A N 1
ATOM 4801 C CA . ILE A 1 620 ? 12.630 -7.731 -22.968 1.00 79.44 620 ILE A CA 1
ATOM 4802 C C . ILE A 1 620 ? 11.831 -6.432 -23.102 1.00 79.44 620 ILE A C 1
ATOM 4804 O O . ILE A 1 620 ? 12.266 -5.460 -23.721 1.00 79.44 620 ILE A O 1
ATOM 4808 N N . ILE A 1 621 ? 10.616 -6.427 -22.550 1.00 66.94 621 ILE A N 1
ATOM 4809 C CA . ILE A 1 621 ? 9.777 -5.225 -22.479 1.00 66.94 621 ILE A CA 1
ATOM 4810 C C . ILE A 1 621 ? 9.603 -4.806 -21.015 1.00 66.94 621 ILE A C 1
ATOM 4812 O O . ILE A 1 621 ? 8.722 -5.324 -20.325 1.00 66.94 621 ILE A O 1
ATOM 4816 N N . PRO A 1 622 ? 10.449 -3.880 -20.526 1.00 62.09 622 PRO A N 1
ATOM 4817 C CA . PRO A 1 622 ? 10.349 -3.354 -19.178 1.00 62.09 622 PRO A CA 1
ATOM 4818 C C . PRO A 1 622 ? 9.086 -2.502 -19.046 1.00 62.09 622 PRO A C 1
ATOM 4820 O O . PRO A 1 622 ? 8.834 -1.600 -19.847 1.00 62.09 622 PRO A O 1
ATOM 4823 N N . LYS A 1 623 ? 8.298 -2.756 -18.001 1.00 56.00 623 LYS A N 1
ATOM 4824 C CA . LYS A 1 623 ? 7.132 -1.932 -17.663 1.00 56.00 623 LYS A CA 1
ATOM 4825 C C . LYS A 1 623 ? 7.535 -0.631 -16.970 1.00 56.00 623 LYS A C 1
ATOM 4827 O O . LYS A 1 623 ? 6.792 0.340 -17.075 1.00 56.00 623 LYS A O 1
ATOM 4832 N N . ASN A 1 624 ? 8.687 -0.596 -16.289 1.00 55.50 624 ASN A N 1
ATOM 4833 C CA . ASN A 1 624 ? 9.102 0.521 -15.434 1.00 55.50 624 ASN A CA 1
ATOM 4834 C C . ASN A 1 624 ? 10.515 1.066 -15.731 1.00 55.50 624 ASN A C 1
ATOM 4836 O O . ASN A 1 624 ? 11.081 1.778 -14.900 1.00 55.50 624 ASN A O 1
ATOM 4840 N N . GLY A 1 625 ? 11.115 0.778 -16.891 1.00 64.12 625 GLY A N 1
ATOM 4841 C CA . GLY A 1 625 ? 12.477 1.245 -17.158 1.00 64.12 625 GLY A CA 1
ATOM 4842 C C . GLY A 1 625 ? 13.046 0.880 -18.522 1.00 64.12 625 GLY A C 1
ATOM 4843 O O . GLY A 1 625 ? 12.350 0.900 -19.529 1.00 64.12 625 GLY A O 1
ATOM 4844 N N . LYS A 1 626 ? 14.349 0.593 -18.534 1.00 78.25 626 LYS A N 1
ATOM 4845 C CA . LYS A 1 626 ? 15.123 0.070 -19.666 1.00 78.25 626 LYS A CA 1
ATOM 4846 C C . LYS A 1 626 ? 16.092 -0.968 -19.109 1.00 78.25 626 LYS A C 1
ATOM 4848 O O . LYS A 1 626 ? 16.662 -0.732 -18.042 1.00 78.25 626 LYS A O 1
ATOM 4853 N N . THR A 1 627 ? 16.291 -2.072 -19.814 1.00 81.25 627 THR A N 1
ATOM 4854 C CA . THR A 1 627 ? 17.325 -3.058 -19.506 1.00 81.25 627 THR A CA 1
ATOM 4855 C C . THR A 1 627 ? 18.688 -2.437 -19.775 1.00 81.25 627 THR A C 1
ATOM 4857 O O . THR A 1 627 ? 19.111 -2.278 -20.921 1.00 81.25 627 THR A O 1
ATOM 4860 N N . GLN A 1 628 ? 19.349 -2.009 -18.704 1.00 80.88 628 GLN A N 1
ATOM 4861 C CA . GLN A 1 628 ? 20.652 -1.360 -18.779 1.00 80.88 628 GLN A CA 1
ATOM 4862 C C . GLN A 1 628 ? 21.758 -2.411 -18.754 1.00 80.88 628 GLN A C 1
ATOM 4864 O O . GLN A 1 628 ? 21.773 -3.261 -17.862 1.00 80.88 628 GLN A O 1
ATOM 4869 N N . VAL A 1 629 ? 22.672 -2.302 -19.717 1.00 83.81 629 VAL A N 1
ATOM 4870 C CA . VAL A 1 629 ? 23.962 -2.995 -19.768 1.00 83.81 629 VAL A CA 1
ATOM 4871 C C . VAL A 1 629 ? 25.028 -1.945 -19.460 1.00 83.81 629 VAL A C 1
ATOM 4873 O O . VAL A 1 629 ? 25.092 -0.914 -20.138 1.00 83.81 629 VAL A O 1
ATOM 4876 N N . ARG A 1 630 ? 25.822 -2.153 -18.402 1.00 79.50 630 ARG A N 1
ATOM 4877 C CA . ARG A 1 630 ? 26.786 -1.135 -17.945 1.00 79.50 630 ARG A CA 1
ATOM 4878 C C . ARG A 1 630 ? 28.117 -1.209 -18.686 1.00 79.50 630 ARG A C 1
ATOM 4880 O O . ARG A 1 630 ? 28.608 -0.165 -19.108 1.00 79.50 630 ARG A O 1
ATOM 4887 N N . ASP A 1 631 ? 28.690 -2.401 -18.878 1.00 81.12 631 ASP A N 1
ATOM 4888 C CA . ASP A 1 631 ? 29.884 -2.549 -19.721 1.00 81.12 631 ASP A CA 1
ATOM 4889 C C . ASP A 1 631 ? 29.508 -2.983 -21.140 1.00 81.12 631 ASP A C 1
ATOM 4891 O O . ASP A 1 631 ? 29.309 -4.162 -21.431 1.00 81.12 631 ASP A O 1
ATOM 4895 N N . CYS A 1 632 ? 29.424 -1.997 -22.032 1.00 84.38 632 CYS A N 1
ATOM 4896 C CA . CYS A 1 632 ? 29.292 -2.201 -23.474 1.00 84.38 632 CYS A CA 1
ATOM 4897 C C . CYS A 1 632 ? 30.612 -2.047 -24.242 1.00 84.38 632 CYS A C 1
ATOM 4899 O O . CYS A 1 632 ? 30.601 -2.021 -25.472 1.00 84.38 632 CYS A O 1
ATOM 4901 N N . SER A 1 633 ? 31.741 -1.934 -23.539 1.00 77.19 633 SER A N 1
ATOM 4902 C CA . SER A 1 633 ? 33.066 -2.014 -24.151 1.00 77.19 633 SER A CA 1
ATOM 4903 C C . SER A 1 633 ? 33.538 -3.471 -24.208 1.00 77.19 633 SER A C 1
ATOM 4905 O O . SER A 1 633 ? 33.071 -4.325 -23.456 1.00 77.19 633 SER A O 1
ATOM 4907 N N . ASN A 1 634 ? 34.500 -3.781 -25.081 1.00 76.44 634 ASN A N 1
ATOM 4908 C CA . ASN A 1 634 ? 35.106 -5.122 -25.179 1.00 76.44 634 ASN A CA 1
ATOM 4909 C C . ASN A 1 634 ? 34.164 -6.237 -25.694 1.00 76.44 634 ASN A C 1
ATOM 4911 O O . ASN A 1 634 ? 34.301 -7.392 -25.287 1.00 76.44 634 ASN A O 1
ATOM 4915 N N . CYS A 1 635 ? 33.253 -5.925 -26.621 1.00 87.12 635 CYS A N 1
ATOM 4916 C CA . CYS A 1 635 ? 32.431 -6.911 -27.346 1.00 87.12 635 CYS A CA 1
ATOM 4917 C C . CYS A 1 635 ? 31.408 -7.717 -26.518 1.00 87.12 635 CYS A C 1
ATOM 4919 O O . CYS A 1 635 ? 30.766 -8.612 -27.059 1.00 87.12 635 CYS A O 1
ATOM 4921 N N . SER A 1 636 ? 31.198 -7.395 -25.239 1.00 84.25 636 SER A N 1
ATOM 4922 C CA . SER A 1 636 ? 30.242 -8.073 -24.340 1.00 84.25 636 SER A CA 1
ATOM 4923 C C . SER A 1 636 ? 28.814 -8.169 -24.902 1.00 84.25 636 SER A C 1
ATOM 4925 O O . SER A 1 636 ? 28.131 -9.171 -24.699 1.00 84.25 636 SER A O 1
ATOM 4927 N N . ILE A 1 637 ? 28.380 -7.128 -25.619 1.00 90.25 637 ILE A N 1
ATOM 4928 C CA . ILE A 1 637 ? 27.041 -6.965 -26.202 1.00 90.25 637 ILE A CA 1
ATOM 4929 C C . ILE A 1 637 ? 27.032 -7.086 -27.738 1.00 90.25 637 ILE A C 1
ATOM 4931 O O . ILE A 1 637 ? 25.968 -7.047 -28.355 1.00 90.25 637 ILE A O 1
ATOM 4935 N N . SER A 1 638 ? 28.195 -7.239 -28.385 1.00 91.12 638 SER A N 1
ATOM 4936 C CA . SER A 1 638 ? 28.291 -7.183 -29.853 1.00 91.12 638 SER A CA 1
ATOM 4937 C C . SER A 1 638 ? 27.577 -8.340 -30.543 1.00 91.12 638 SER A C 1
ATOM 4939 O O . SER A 1 638 ? 27.099 -8.176 -31.661 1.00 91.12 638 SER A O 1
ATOM 4941 N N . TRP A 1 639 ? 27.440 -9.487 -29.873 1.00 91.56 639 TRP A N 1
ATOM 4942 C CA . TRP A 1 639 ? 26.650 -10.614 -30.362 1.00 91.56 639 TRP A CA 1
ATOM 4943 C C . TRP A 1 639 ? 25.183 -10.220 -30.603 1.00 91.56 639 TRP A C 1
ATOM 4945 O O . TRP A 1 639 ? 24.624 -10.600 -31.624 1.00 91.56 639 TRP A O 1
ATOM 4955 N N . LEU A 1 640 ? 24.579 -9.396 -29.733 1.00 92.56 640 LEU A N 1
ATOM 4956 C CA . LEU A 1 640 ? 23.182 -8.960 -29.863 1.00 92.56 640 LEU A CA 1
ATOM 4957 C C . LEU A 1 640 ? 23.001 -8.021 -31.062 1.00 92.56 640 LEU A C 1
ATOM 4959 O O . LEU A 1 640 ? 22.009 -8.111 -31.781 1.00 92.56 640 LEU A O 1
ATOM 4963 N N . TYR A 1 641 ? 23.976 -7.135 -31.282 1.00 92.06 641 TYR A N 1
ATOM 4964 C CA . TYR A 1 641 ? 24.027 -6.263 -32.454 1.00 92.06 641 TYR A CA 1
ATOM 4965 C C . TYR A 1 641 ? 24.189 -7.090 -33.739 1.00 92.06 641 TYR A C 1
ATOM 4967 O O . TYR A 1 641 ? 23.358 -7.008 -34.641 1.00 92.06 641 TYR A O 1
ATOM 4975 N N . ASN A 1 642 ? 25.220 -7.934 -33.798 1.00 90.00 642 ASN A N 1
ATOM 4976 C CA . ASN A 1 642 ? 25.557 -8.725 -34.980 1.00 90.00 642 ASN A CA 1
ATOM 4977 C C . ASN A 1 642 ? 24.458 -9.738 -35.341 1.00 90.00 642 ASN A C 1
ATOM 4979 O O . ASN A 1 642 ? 24.141 -9.888 -36.520 1.00 90.00 642 ASN A O 1
ATOM 4983 N N . ASP A 1 643 ? 23.819 -10.369 -34.351 1.00 89.31 643 ASP A N 1
ATOM 4984 C CA . ASP A 1 643 ? 22.665 -11.242 -34.581 1.00 89.31 643 ASP A CA 1
ATOM 4985 C C . ASP A 1 643 ? 21.464 -10.474 -35.129 1.00 89.31 643 ASP A C 1
ATOM 4987 O O . ASP A 1 643 ? 20.863 -10.915 -36.104 1.00 89.31 643 ASP A O 1
ATOM 4991 N N . ALA A 1 644 ? 21.135 -9.306 -34.569 1.00 89.38 644 ALA A N 1
ATOM 4992 C CA . ALA A 1 644 ? 20.033 -8.496 -35.077 1.00 89.38 644 ALA A CA 1
ATOM 4993 C C . ALA A 1 644 ? 20.265 -8.067 -36.537 1.00 89.38 644 ALA A C 1
ATOM 4995 O O . ALA A 1 644 ? 19.343 -8.114 -37.346 1.00 89.38 644 ALA A O 1
ATOM 4996 N N . PHE A 1 645 ? 21.492 -7.698 -36.914 1.00 85.25 645 PHE A N 1
ATOM 4997 C CA . PHE A 1 645 ? 21.816 -7.380 -38.311 1.00 85.25 645 PHE A CA 1
ATOM 4998 C C . PHE A 1 645 ? 21.802 -8.602 -39.243 1.00 85.25 645 PHE A C 1
ATOM 5000 O O . PHE A 1 645 ? 21.530 -8.447 -40.432 1.00 85.25 645 PHE A O 1
ATOM 5007 N N . ARG A 1 646 ? 22.068 -9.808 -38.730 1.00 82.69 646 ARG A N 1
ATOM 5008 C CA . ARG A 1 646 ? 22.132 -11.050 -39.517 1.00 82.69 646 ARG A CA 1
ATOM 5009 C C . ARG A 1 646 ? 20.785 -11.769 -39.655 1.00 82.69 646 ARG A C 1
ATOM 5011 O O . ARG A 1 646 ? 20.499 -12.313 -40.717 1.00 82.69 646 ARG A O 1
ATOM 5018 N N . PHE A 1 647 ? 19.978 -11.778 -38.597 1.00 79.56 647 PHE A N 1
ATOM 5019 C CA . PHE A 1 647 ? 18.752 -12.576 -38.463 1.00 79.56 647 PHE A CA 1
ATOM 5020 C C . PHE A 1 647 ? 17.469 -11.728 -38.360 1.00 79.56 647 PHE A C 1
ATOM 5022 O O . PHE A 1 647 ? 16.409 -12.248 -38.018 1.00 79.56 647 PHE A O 1
ATOM 5029 N N . GLY A 1 648 ? 17.547 -10.436 -38.690 1.00 82.31 648 GLY A N 1
ATOM 5030 C CA . GLY A 1 648 ? 16.388 -9.552 -38.810 1.00 82.31 648 GLY A CA 1
ATOM 5031 C C . GLY A 1 648 ? 16.290 -8.538 -37.680 1.00 82.31 648 GLY A C 1
ATOM 5032 O O . GLY A 1 648 ? 15.801 -8.832 -36.587 1.00 82.31 648 GLY A O 1
ATOM 5033 N N . ARG A 1 649 ? 16.696 -7.296 -37.964 1.00 86.38 649 ARG A N 1
ATOM 5034 C CA . ARG A 1 649 ? 16.797 -6.234 -36.950 1.00 86.38 649 ARG A CA 1
ATOM 5035 C C . ARG A 1 649 ? 15.438 -5.893 -36.350 1.00 86.38 649 ARG A C 1
ATOM 5037 O O . ARG A 1 649 ? 15.342 -5.689 -35.144 1.00 86.38 649 ARG A O 1
ATOM 5044 N N . ASP A 1 650 ? 14.397 -5.879 -37.178 1.00 85.19 650 ASP A N 1
ATOM 5045 C CA . ASP A 1 650 ? 13.021 -5.606 -36.752 1.00 85.19 650 ASP A CA 1
ATOM 5046 C C . ASP A 1 650 ? 12.426 -6.746 -35.909 1.00 85.19 650 ASP A C 1
ATOM 5048 O O . ASP A 1 650 ? 11.663 -6.474 -34.987 1.00 85.19 650 ASP A O 1
ATOM 5052 N N . GLU A 1 651 ? 12.835 -7.997 -36.134 1.00 83.56 651 GLU A N 1
ATOM 5053 C CA . GLU A 1 651 ? 12.387 -9.148 -35.338 1.00 83.56 651 GLU A CA 1
ATOM 5054 C C . GLU A 1 651 ? 13.090 -9.189 -33.971 1.00 83.56 651 GLU A C 1
ATOM 5056 O O . GLU A 1 651 ? 12.452 -9.386 -32.933 1.00 83.56 651 GLU A O 1
ATOM 5061 N N . TYR A 1 652 ? 14.386 -8.860 -33.935 1.00 89.19 652 TYR A N 1
ATOM 5062 C CA . TYR A 1 652 ? 15.109 -8.633 -32.682 1.00 89.19 652 TYR A CA 1
ATOM 5063 C C . TYR A 1 652 ? 14.502 -7.475 -31.884 1.00 89.19 652 TYR A C 1
ATOM 5065 O O . TYR A 1 652 ? 14.226 -7.642 -30.699 1.00 89.19 652 TYR A O 1
ATOM 5073 N N . LYS A 1 653 ? 14.206 -6.330 -32.513 1.00 88.88 653 LYS A N 1
ATOM 5074 C CA . LYS A 1 653 ? 13.482 -5.215 -31.871 1.00 88.88 653 LYS A CA 1
ATOM 5075 C C . LYS A 1 653 ? 12.095 -5.606 -31.374 1.00 88.88 653 LYS A C 1
ATOM 5077 O O . LYS A 1 653 ? 11.671 -5.106 -30.340 1.00 88.88 653 LYS A O 1
ATOM 5082 N N . ARG A 1 654 ? 11.383 -6.491 -32.072 1.00 87.19 654 ARG A N 1
ATOM 5083 C CA . ARG A 1 654 ? 10.078 -6.993 -31.626 1.00 87.19 654 ARG A CA 1
ATOM 5084 C C . ARG A 1 654 ? 10.206 -7.754 -30.299 1.00 87.19 654 ARG A C 1
ATOM 5086 O O . ARG A 1 654 ? 9.394 -7.562 -29.402 1.00 87.19 654 ARG A O 1
ATOM 5093 N N . LEU A 1 655 ? 11.261 -8.559 -30.149 1.00 88.12 655 LEU A N 1
ATOM 5094 C CA . LEU A 1 655 ? 11.562 -9.298 -28.917 1.00 88.12 655 LEU A CA 1
ATOM 5095 C C . LEU A 1 655 ? 12.146 -8.427 -27.799 1.00 88.12 655 LEU A C 1
ATOM 5097 O O . LEU A 1 655 ? 11.724 -8.551 -26.646 1.00 88.12 655 LEU A O 1
ATOM 5101 N N . VAL A 1 656 ? 13.137 -7.587 -28.116 1.00 89.31 656 VAL A N 1
ATOM 5102 C CA . VAL A 1 656 ? 13.944 -6.871 -27.112 1.00 89.31 656 VAL A CA 1
ATOM 5103 C C . VAL A 1 656 ? 13.627 -5.392 -26.965 1.00 89.31 656 VAL A C 1
ATOM 5105 O O . VAL A 1 656 ? 14.182 -4.796 -26.056 1.00 89.31 656 VAL A O 1
ATOM 5108 N N . GLY A 1 657 ? 12.776 -4.824 -27.826 1.00 85.50 657 GLY A N 1
ATOM 5109 C CA . GLY A 1 657 ? 12.360 -3.417 -27.904 1.00 85.50 657 GLY A CA 1
ATOM 5110 C C . GLY A 1 657 ? 13.390 -2.439 -28.489 1.00 85.50 657 GLY A C 1
ATOM 5111 O O . GLY A 1 657 ? 14.581 -2.527 -28.198 1.00 85.50 657 GLY A O 1
ATOM 5112 N N . ASP A 1 658 ? 12.914 -1.443 -29.250 1.00 84.44 658 ASP A N 1
ATOM 5113 C CA . ASP A 1 658 ? 13.746 -0.421 -29.924 1.00 84.44 658 ASP A CA 1
ATOM 5114 C C . ASP A 1 658 ? 14.696 0.331 -28.976 1.00 84.44 658 ASP A C 1
ATOM 5116 O O . ASP A 1 658 ? 15.854 0.582 -29.306 1.00 84.44 658 ASP A O 1
ATOM 5120 N N . GLU A 1 659 ? 14.204 0.702 -27.791 1.00 85.75 659 GLU A N 1
ATOM 5121 C CA . GLU A 1 659 ? 14.941 1.487 -26.794 1.00 85.75 659 GLU A CA 1
ATOM 5122 C C . GLU A 1 659 ? 15.146 0.748 -25.463 1.00 85.75 659 GLU A C 1
ATOM 5124 O O . GLU A 1 659 ? 15.513 1.361 -24.457 1.00 85.75 659 GLU A O 1
ATOM 5129 N N . ASN A 1 660 ? 14.866 -0.550 -25.435 1.00 83.81 660 ASN A N 1
ATOM 5130 C CA . ASN A 1 660 ? 14.696 -1.305 -24.198 1.00 83.81 660 ASN A CA 1
ATOM 5131 C C . ASN A 1 660 ? 15.995 -1.956 -23.715 1.00 83.81 660 ASN A C 1
ATOM 5133 O O . ASN A 1 660 ? 16.160 -2.066 -22.508 1.00 83.81 660 ASN A O 1
ATOM 5137 N N . VAL A 1 661 ? 16.932 -2.321 -24.599 1.00 89.00 661 VAL A N 1
ATOM 5138 C CA . VAL A 1 661 ? 18.306 -2.697 -24.212 1.00 89.00 661 VAL A CA 1
ATOM 5139 C C . VAL A 1 661 ? 19.236 -1.514 -24.479 1.00 89.00 661 VAL A C 1
ATOM 5141 O O . VAL A 1 661 ? 19.436 -1.118 -25.630 1.00 89.00 661 VAL A O 1
ATOM 5144 N N . VAL A 1 662 ? 19.786 -0.924 -23.415 1.00 90.50 662 VAL A N 1
ATOM 5145 C CA . VAL A 1 662 ? 20.578 0.316 -23.467 1.00 90.50 662 VAL A CA 1
ATOM 5146 C C . VAL A 1 662 ? 21.952 0.135 -22.847 1.00 90.50 662 VAL A C 1
ATOM 5148 O O . VAL A 1 662 ? 22.079 -0.303 -21.706 1.00 90.50 662 VAL A O 1
ATOM 5151 N N . CYS A 1 663 ? 22.963 0.588 -23.579 1.00 90.50 663 CYS A N 1
ATOM 5152 C CA . CYS A 1 663 ? 24.317 0.776 -23.090 1.00 90.50 663 CYS A CA 1
ATOM 5153 C C . CYS A 1 663 ? 24.442 2.093 -22.322 1.00 90.50 663 CYS A C 1
ATOM 5155 O O . CYS A 1 663 ? 24.123 3.164 -22.858 1.00 90.50 663 CYS A O 1
ATOM 5157 N N . GLU A 1 664 ? 24.928 2.031 -21.081 1.00 86.56 664 GLU A N 1
ATOM 5158 C CA . GLU A 1 664 ? 25.120 3.222 -20.252 1.00 86.56 664 GLU A CA 1
ATOM 5159 C C . GLU A 1 664 ? 26.077 4.221 -20.934 1.00 86.56 664 GLU A C 1
ATOM 5161 O O . GLU A 1 664 ? 27.191 3.891 -21.332 1.00 86.56 664 GLU A O 1
ATOM 5166 N N . GLY A 1 665 ? 25.615 5.461 -21.121 1.00 88.06 665 GLY A N 1
ATOM 5167 C CA . GLY A 1 665 ? 26.376 6.523 -21.790 1.00 88.06 665 GLY A CA 1
ATOM 5168 C C . GLY A 1 665 ? 26.381 6.497 -23.326 1.00 88.06 665 GLY A C 1
ATOM 5169 O O . GLY A 1 665 ? 26.808 7.490 -23.911 1.00 88.06 665 GLY A O 1
ATOM 5170 N N . ILE A 1 666 ? 25.876 5.438 -23.973 1.00 91.38 666 ILE A N 1
ATOM 5171 C CA . ILE A 1 666 ? 25.823 5.310 -25.446 1.00 91.38 666 ILE A CA 1
ATOM 5172 C C . ILE A 1 666 ? 24.384 5.446 -25.963 1.00 91.38 666 ILE A C 1
ATOM 5174 O O . ILE A 1 666 ? 24.120 6.249 -26.856 1.00 91.38 666 ILE A O 1
ATOM 5178 N N . GLY A 1 667 ? 23.435 4.707 -25.376 1.00 91.50 667 GLY A N 1
ATOM 5179 C CA . GLY A 1 667 ? 22.043 4.647 -25.840 1.00 91.50 667 GLY A CA 1
ATOM 5180 C C . GLY A 1 667 ? 21.588 3.231 -26.221 1.00 91.50 667 GLY A C 1
ATOM 5181 O O . GLY A 1 667 ? 22.209 2.255 -25.795 1.00 91.50 667 GLY A O 1
ATOM 5182 N N . PRO A 1 668 ? 20.475 3.094 -26.966 1.00 93.25 668 PRO A N 1
ATOM 5183 C CA . PRO A 1 668 ? 19.944 1.798 -27.391 1.00 93.25 668 PRO A CA 1
ATOM 5184 C C . PRO A 1 668 ? 20.940 0.995 -28.226 1.00 93.25 668 PRO A C 1
ATOM 5186 O O . PRO A 1 668 ? 21.496 1.523 -29.183 1.00 93.25 668 PRO A O 1
ATOM 5189 N N . VAL A 1 669 ? 21.126 -0.289 -27.908 1.00 93.50 669 VAL A N 1
ATOM 5190 C CA . VAL A 1 669 ? 22.070 -1.168 -28.628 1.00 93.50 669 VAL A CA 1
ATOM 5191 C C . VAL A 1 669 ? 21.681 -1.302 -30.099 1.00 93.50 669 VAL A C 1
ATOM 5193 O O . VAL A 1 669 ? 22.516 -1.130 -30.984 1.00 93.50 669 VAL A O 1
ATOM 5196 N N . LEU A 1 670 ? 20.401 -1.581 -30.365 1.00 92.88 670 LEU A N 1
ATOM 5197 C CA . LEU A 1 670 ? 19.907 -1.852 -31.717 1.00 92.88 670 LEU A CA 1
ATOM 5198 C C . LEU A 1 670 ? 19.621 -0.592 -32.540 1.00 92.88 670 LEU A C 1
ATOM 5200 O O . LEU A 1 670 ? 19.435 -0.712 -33.747 1.00 92.88 670 LEU A O 1
ATOM 5204 N N . GLU A 1 671 ? 19.599 0.597 -31.931 1.00 92.50 671 GLU A N 1
ATOM 5205 C CA . GLU A 1 671 ? 19.338 1.901 -32.572 1.00 92.50 671 GLU A CA 1
ATOM 5206 C C . GLU A 1 671 ? 20.404 2.952 -32.195 1.00 92.50 671 GLU A C 1
ATOM 5208 O O . GLU A 1 671 ? 20.132 4.151 -32.093 1.00 92.50 671 GLU A O 1
ATOM 5213 N N . SER A 1 672 ? 21.648 2.509 -31.977 1.00 90.56 672 SER A N 1
ATOM 5214 C CA . SER A 1 672 ? 22.746 3.413 -31.634 1.00 90.56 672 SER A CA 1
ATOM 5215 C C . SER A 1 672 ? 23.089 4.342 -32.800 1.00 90.56 672 SER A C 1
ATOM 5217 O O . SER A 1 672 ? 23.397 3.913 -33.914 1.00 90.56 672 SER A O 1
ATOM 5219 N N . SER A 1 673 ? 23.086 5.643 -32.511 1.00 89.88 673 SER A N 1
ATOM 5220 C CA . SER A 1 673 ? 23.540 6.701 -33.426 1.00 89.88 673 SER A CA 1
ATOM 5221 C C . SER A 1 673 ? 25.017 7.068 -33.241 1.00 89.88 673 SER A C 1
ATOM 5223 O O . SER A 1 673 ? 25.490 8.030 -33.847 1.00 89.88 673 SER A O 1
ATOM 5225 N N . ASP A 1 674 ? 25.748 6.324 -32.406 1.00 93.00 674 ASP A N 1
ATOM 5226 C CA . ASP A 1 674 ? 27.182 6.512 -32.207 1.00 93.00 674 ASP A CA 1
ATOM 5227 C C . ASP A 1 674 ? 27.969 5.679 -33.236 1.00 93.00 674 ASP A C 1
ATOM 5229 O O . ASP A 1 674 ? 28.084 4.456 -33.129 1.00 93.00 674 ASP A O 1
ATOM 5233 N N . ASP A 1 675 ? 28.517 6.360 -34.249 1.00 92.44 675 ASP A N 1
ATOM 5234 C CA . ASP A 1 675 ? 29.362 5.764 -35.297 1.00 92.44 675 ASP A CA 1
ATOM 5235 C C . ASP A 1 675 ? 30.568 4.988 -34.725 1.00 92.44 675 ASP A C 1
ATOM 5237 O O . ASP A 1 675 ? 31.050 4.046 -35.351 1.00 92.44 675 ASP A O 1
ATOM 5241 N N . GLY A 1 676 ? 31.085 5.396 -33.559 1.00 92.75 676 GLY A N 1
ATOM 5242 C CA . GLY A 1 676 ? 32.210 4.749 -32.890 1.00 92.75 676 GLY A CA 1
ATOM 5243 C C . GLY A 1 676 ? 31.807 3.429 -32.242 1.00 92.75 676 GLY A C 1
ATOM 5244 O O . GLY A 1 676 ? 32.497 2.433 -32.437 1.00 92.75 676 GLY A O 1
ATOM 5245 N N . PHE A 1 677 ? 30.669 3.408 -31.544 1.00 92.94 677 PHE A N 1
ATOM 5246 C CA . PHE A 1 677 ? 30.078 2.176 -31.012 1.00 92.94 677 PHE A CA 1
ATOM 5247 C C . PHE A 1 677 ? 29.751 1.185 -32.132 1.00 92.94 677 PHE A C 1
ATOM 5249 O O . PHE A 1 677 ? 30.154 0.030 -32.054 1.00 92.94 677 PHE A O 1
ATOM 5256 N N . ASN A 1 678 ? 29.078 1.637 -33.196 1.00 92.19 678 ASN A N 1
ATOM 5257 C CA . ASN A 1 678 ? 28.709 0.773 -34.321 1.00 92.19 678 ASN A CA 1
ATOM 5258 C C . ASN A 1 678 ? 29.956 0.147 -34.976 1.00 92.19 678 ASN A C 1
ATOM 5260 O O . ASN A 1 678 ? 30.006 -1.064 -35.171 1.00 92.19 678 ASN A O 1
ATOM 5264 N N . ALA A 1 679 ? 31.009 0.939 -35.212 1.00 92.56 679 ALA A N 1
ATOM 5265 C CA . ALA A 1 679 ? 32.276 0.429 -35.738 1.00 92.56 679 ALA A CA 1
ATOM 5266 C C . ALA A 1 679 ? 33.023 -0.512 -34.766 1.00 92.56 679 ALA A C 1
ATOM 5268 O O . ALA A 1 679 ? 33.737 -1.402 -35.222 1.00 92.56 679 ALA A O 1
ATOM 5269 N N . GLU A 1 680 ? 32.880 -0.340 -33.445 1.00 92.62 680 GLU A N 1
ATOM 5270 C CA . GLU A 1 680 ? 33.418 -1.285 -32.452 1.00 92.62 680 GLU A CA 1
ATOM 5271 C C . GLU A 1 680 ? 32.648 -2.615 -32.487 1.00 92.62 680 GLU A C 1
ATOM 5273 O O . GLU A 1 680 ? 33.276 -3.670 -32.526 1.00 92.62 680 GLU A O 1
ATOM 5278 N N . MET A 1 681 ? 31.310 -2.586 -32.557 1.00 93.25 681 MET A N 1
ATOM 5279 C CA . MET A 1 681 ? 30.484 -3.800 -32.656 1.00 93.25 681 MET A CA 1
ATOM 5280 C C . MET A 1 681 ? 30.751 -4.596 -33.949 1.00 93.25 681 MET A C 1
ATOM 5282 O O . MET A 1 681 ? 30.720 -5.828 -33.910 1.00 93.25 681 MET A O 1
ATOM 5286 N N . GLU A 1 682 ? 31.061 -3.914 -35.060 1.00 90.88 682 GLU A N 1
ATOM 5287 C CA . GLU A 1 682 ? 31.446 -4.521 -36.348 1.00 90.88 682 GLU A CA 1
ATOM 5288 C C . GLU A 1 682 ? 32.869 -5.133 -36.359 1.00 90.88 682 GLU A C 1
ATOM 5290 O O . GLU A 1 682 ? 33.104 -6.103 -37.081 1.00 90.88 682 GLU A O 1
ATOM 5295 N N . ASP A 1 683 ? 33.830 -4.597 -35.589 1.00 93.25 683 ASP A N 1
ATOM 5296 C CA . ASP A 1 683 ? 35.206 -5.145 -35.484 1.00 93.25 683 ASP A CA 1
ATOM 5297 C C . ASP A 1 683 ? 35.297 -6.319 -34.486 1.00 93.25 683 ASP A C 1
ATOM 5299 O O . ASP A 1 683 ? 36.270 -7.082 -34.472 1.00 93.25 683 ASP A O 1
ATOM 5303 N N . CYS A 1 684 ? 34.271 -6.494 -33.649 1.00 91.38 684 CYS A N 1
ATOM 5304 C CA . CYS A 1 684 ? 34.189 -7.586 -32.691 1.00 91.38 684 CYS A CA 1
ATOM 5305 C C . CYS A 1 684 ? 34.110 -8.971 -33.366 1.00 91.38 684 CYS A C 1
ATOM 5307 O O . CYS A 1 684 ? 33.429 -9.135 -34.380 1.00 91.38 684 CYS A O 1
ATOM 5309 N N . PRO A 1 685 ? 34.739 -10.017 -32.789 1.00 88.69 685 PRO A N 1
ATOM 5310 C CA . PRO A 1 685 ? 34.634 -11.370 -33.323 1.00 88.69 685 PRO A CA 1
ATOM 5311 C C . PRO A 1 685 ? 33.182 -11.856 -33.322 1.00 88.69 685 PRO A C 1
ATOM 5313 O O . PRO A 1 685 ? 32.581 -12.001 -32.260 1.00 88.69 685 PRO A O 1
ATOM 5316 N N . VAL A 1 686 ? 32.641 -12.153 -34.505 1.00 81.50 686 VAL A N 1
ATOM 5317 C CA . VAL A 1 686 ? 31.346 -12.828 -34.628 1.00 81.50 686 VAL A CA 1
ATOM 5318 C C . VAL A 1 686 ? 31.494 -14.255 -34.107 1.00 81.50 686 VAL A C 1
ATOM 5320 O O . VAL A 1 686 ? 32.270 -15.051 -34.637 1.00 81.50 686 VAL A O 1
ATOM 5323 N N . THR A 1 687 ? 30.756 -14.563 -33.050 1.00 80.50 687 THR A N 1
ATOM 5324 C CA . THR A 1 687 ? 30.498 -15.917 -32.568 1.00 80.50 687 THR A CA 1
ATOM 5325 C C . THR A 1 687 ? 29.317 -16.488 -33.346 1.00 80.50 687 THR A C 1
ATOM 5327 O O . THR A 1 687 ? 28.317 -15.796 -33.544 1.00 80.50 687 THR A O 1
ATOM 5330 N N . ASP A 1 688 ? 29.399 -17.738 -33.799 1.00 72.56 688 ASP A N 1
ATOM 5331 C CA . ASP A 1 688 ? 28.281 -18.369 -34.506 1.00 72.56 688 ASP A CA 1
ATOM 5332 C C . ASP A 1 688 ? 27.105 -18.600 -33.550 1.00 72.56 688 ASP A C 1
ATOM 5334 O O . ASP A 1 688 ? 27.280 -19.117 -32.443 1.00 72.56 688 ASP A O 1
ATOM 5338 N N . MET A 1 689 ? 25.905 -18.205 -33.979 1.00 68.81 689 MET A N 1
ATOM 5339 C CA . MET A 1 689 ? 24.674 -18.546 -33.270 1.00 68.81 689 MET A CA 1
ATOM 5340 C C . MET A 1 689 ? 24.500 -20.069 -33.326 1.00 68.81 689 MET A C 1
ATOM 5342 O O . MET A 1 689 ? 24.835 -20.660 -34.350 1.00 68.81 689 MET A O 1
ATOM 5346 N N . PRO A 1 690 ? 23.974 -20.732 -32.282 1.00 67.12 690 PRO A N 1
ATOM 5347 C CA . PRO A 1 690 ? 23.455 -22.086 -32.443 1.00 67.12 690 PRO A CA 1
ATOM 5348 C C . PRO A 1 690 ? 22.285 -22.034 -33.440 1.00 67.12 690 PRO A C 1
ATOM 5350 O O . PRO A 1 690 ? 21.204 -21.562 -33.092 1.00 67.12 690 PRO A O 1
ATOM 5353 N N . GLY A 1 691 ? 22.552 -22.427 -34.685 1.00 62.66 691 GLY A N 1
ATOM 5354 C CA . GLY A 1 691 ? 21.730 -22.209 -35.875 1.00 62.66 691 GLY A CA 1
ATOM 5355 C C . GLY A 1 691 ? 22.606 -22.082 -37.139 1.00 62.66 691 GLY A C 1
ATOM 5356 O O . GLY A 1 691 ? 23.838 -22.097 -37.033 1.00 62.66 691 GLY A O 1
ATOM 5357 N N . PRO A 1 692 ? 22.003 -21.916 -38.334 1.00 59.91 692 PRO A N 1
ATOM 5358 C CA . PRO A 1 692 ? 22.704 -21.920 -39.617 1.00 59.91 692 PRO A CA 1
ATOM 5359 C C . PRO A 1 692 ? 23.955 -21.027 -39.669 1.00 59.91 692 PRO A C 1
ATOM 5361 O O . PRO A 1 692 ? 23.912 -19.816 -39.412 1.00 59.91 692 PRO A O 1
ATOM 5364 N N . SER A 1 693 ? 25.085 -21.607 -40.091 1.00 64.62 693 SER A N 1
ATOM 5365 C CA . SER A 1 693 ? 26.377 -20.905 -40.159 1.00 64.62 693 SER A CA 1
ATOM 5366 C C . SER A 1 693 ? 26.460 -19.827 -41.250 1.00 64.62 693 SER A C 1
ATOM 5368 O O . SER A 1 693 ? 27.387 -19.019 -41.225 1.00 64.62 693 SER A O 1
ATOM 5370 N N . GLU A 1 694 ? 25.476 -19.737 -42.146 1.00 77.94 694 GLU A N 1
ATOM 5371 C CA . GLU A 1 694 ? 25.306 -18.663 -43.143 1.00 77.94 694 GLU A CA 1
ATOM 5372 C C . GLU A 1 694 ? 23.916 -18.000 -42.973 1.00 77.94 694 GLU A C 1
ATOM 5374 O O . GLU A 1 694 ? 23.090 -18.495 -42.209 1.00 77.94 694 GLU A O 1
ATOM 5379 N N . ASN A 1 695 ? 23.644 -16.847 -43.599 1.00 80.00 695 ASN A N 1
ATOM 5380 C CA . ASN A 1 695 ? 22.301 -16.244 -43.557 1.00 80.00 695 ASN A CA 1
ATOM 5381 C C . ASN A 1 695 ? 21.367 -17.043 -44.492 1.00 80.00 695 ASN A C 1
ATOM 5383 O O . ASN A 1 695 ? 21.594 -17.014 -45.703 1.00 80.00 695 ASN A O 1
ATOM 5387 N N . PRO A 1 696 ? 20.307 -17.712 -43.991 1.00 83.75 696 PRO A N 1
ATOM 5388 C CA . PRO A 1 696 ? 19.444 -18.557 -44.821 1.00 83.75 696 PRO A CA 1
ATOM 5389 C C . PRO A 1 696 ? 18.691 -17.764 -45.902 1.00 83.75 696 PRO A C 1
ATOM 5391 O O . PRO A 1 696 ? 18.283 -18.329 -46.912 1.00 83.75 696 PRO A O 1
ATOM 5394 N N . CYS A 1 697 ? 18.540 -16.448 -45.734 1.00 85.88 697 CYS A N 1
ATOM 5395 C CA . CYS A 1 697 ? 17.888 -15.579 -46.707 1.00 85.88 697 CYS A CA 1
ATOM 5396 C C . CYS A 1 697 ? 18.824 -15.011 -47.788 1.00 85.88 697 CYS A C 1
ATOM 5398 O O . CYS A 1 697 ? 18.336 -14.337 -48.699 1.00 85.88 697 CYS A O 1
ATOM 5400 N N . GLU A 1 698 ? 20.136 -15.287 -47.746 1.00 86.25 698 GLU A N 1
ATOM 5401 C CA . GLU A 1 698 ? 21.095 -14.723 -48.704 1.00 86.25 698 GLU A CA 1
ATOM 5402 C C . GLU A 1 698 ? 20.803 -15.179 -50.149 1.00 86.25 698 GLU A C 1
ATOM 5404 O O . GLU A 1 698 ? 21.008 -16.330 -50.533 1.00 86.25 698 GLU A O 1
ATOM 5409 N N . GLY A 1 699 ? 20.331 -14.244 -50.980 1.00 84.75 699 GLY A N 1
ATOM 5410 C CA . GLY A 1 699 ? 19.997 -14.474 -52.387 1.00 84.75 699 GLY A CA 1
ATOM 5411 C C . GLY A 1 699 ? 18.554 -14.919 -52.654 1.00 84.75 699 GLY A C 1
ATOM 5412 O O . GLY A 1 699 ? 18.242 -15.256 -53.802 1.00 84.75 699 GLY A O 1
ATOM 5413 N N . HIS A 1 700 ? 17.679 -14.905 -51.642 1.00 79.94 700 HIS A N 1
ATOM 5414 C CA . HIS A 1 700 ? 16.274 -15.310 -51.751 1.00 79.94 700 HIS A CA 1
ATOM 5415 C C . HIS A 1 700 ? 15.280 -14.137 -51.907 1.00 79.94 700 HIS A C 1
ATOM 5417 O O . HIS A 1 700 ? 14.244 -14.312 -52.541 1.00 79.94 700 HIS A O 1
ATOM 5423 N N . GLY A 1 701 ? 15.591 -12.924 -51.439 1.00 68.00 701 GLY A N 1
ATOM 5424 C CA . GLY A 1 701 ? 14.666 -11.776 -51.408 1.00 68.00 701 GLY A CA 1
ATOM 5425 C C . GLY A 1 701 ? 14.464 -11.029 -52.738 1.00 68.00 701 GLY A C 1
ATOM 5426 O O . GLY A 1 701 ? 13.593 -10.164 -52.862 1.00 68.00 701 GLY A O 1
ATOM 5427 N N . ALA A 1 702 ? 15.261 -11.326 -53.769 1.00 61.47 702 ALA A N 1
ATOM 5428 C CA . ALA A 1 702 ? 15.179 -10.639 -55.064 1.00 61.47 702 ALA A CA 1
ATOM 5429 C C . ALA A 1 702 ? 14.063 -11.172 -55.994 1.00 61.47 702 ALA A C 1
ATOM 5431 O O . ALA A 1 702 ? 13.744 -10.546 -57.016 1.00 61.47 702 ALA A O 1
ATOM 5432 N N . SER A 1 703 ? 13.472 -12.328 -55.684 1.00 58.50 703 SER A N 1
ATOM 5433 C CA . SER A 1 703 ? 12.395 -12.943 -56.460 1.00 58.50 703 SER A CA 1
ATOM 5434 C C . SER A 1 703 ? 11.026 -12.520 -55.942 1.00 58.50 703 SER A C 1
ATOM 5436 O O . SER A 1 703 ? 10.481 -13.177 -55.078 1.00 58.50 703 SER A O 1
ATOM 5438 N N . GLY A 1 704 ? 10.415 -11.486 -56.536 1.00 56.41 704 GLY A N 1
ATOM 5439 C CA . GLY A 1 704 ? 9.072 -10.988 -56.169 1.00 56.41 704 GLY A CA 1
ATOM 5440 C C . GLY A 1 704 ? 7.894 -11.944 -56.451 1.00 56.41 704 GLY A C 1
ATOM 5441 O O . GLY A 1 704 ? 6.963 -11.584 -57.178 1.00 56.41 704 GLY A O 1
ATOM 5442 N N . GLY A 1 705 ? 7.964 -13.167 -55.927 1.00 54.25 705 GLY A N 1
ATOM 5443 C CA . GLY A 1 705 ? 6.912 -14.167 -55.827 1.00 54.25 705 GLY A CA 1
ATOM 5444 C C . GLY A 1 705 ? 6.173 -14.071 -54.490 1.00 54.25 705 GLY A C 1
ATOM 5445 O O . GLY A 1 705 ? 6.328 -13.118 -53.735 1.00 54.25 705 GLY A O 1
ATOM 5446 N N . LEU A 1 706 ? 5.295 -15.036 -54.228 1.00 52.88 706 LEU A N 1
ATOM 5447 C CA . LEU A 1 706 ? 4.540 -15.116 -52.976 1.00 52.88 706 LEU A CA 1
ATOM 5448 C C . LEU A 1 706 ? 5.291 -16.047 -52.014 1.00 52.88 706 LEU A C 1
ATOM 5450 O O . LEU A 1 706 ? 5.538 -17.185 -52.401 1.00 52.88 706 LEU A O 1
ATOM 5454 N N . SER A 1 707 ? 5.595 -15.532 -50.814 1.00 57.59 707 SER A N 1
ATOM 5455 C CA . SER A 1 707 ? 6.359 -16.150 -49.707 1.00 57.59 707 SER A CA 1
ATOM 5456 C C . SER A 1 707 ? 7.756 -16.670 -50.077 1.00 57.59 707 SER A C 1
ATOM 5458 O O . SER A 1 707 ? 7.905 -17.822 -50.481 1.00 57.59 707 SER A O 1
ATOM 5460 N N . ASP A 1 708 ? 8.778 -15.836 -49.860 1.00 79.25 708 ASP A N 1
ATOM 5461 C CA . ASP A 1 708 ? 10.185 -16.255 -49.838 1.00 79.25 708 ASP A CA 1
ATOM 5462 C C . ASP A 1 708 ? 10.485 -16.926 -48.483 1.00 79.25 708 ASP A C 1
ATOM 5464 O O . ASP A 1 708 ? 11.035 -16.310 -47.574 1.00 79.25 708 ASP A O 1
ATOM 5468 N N . THR A 1 709 ? 10.053 -18.179 -48.316 1.00 88.81 709 THR A N 1
ATOM 5469 C CA . THR A 1 709 ? 10.294 -18.976 -47.101 1.00 88.81 709 THR A CA 1
ATOM 5470 C C . THR A 1 709 ? 11.323 -20.082 -47.346 1.00 88.81 709 THR A C 1
ATOM 5472 O O . THR A 1 709 ? 11.139 -20.937 -48.219 1.00 88.81 709 THR A O 1
ATOM 5475 N N . VAL A 1 710 ? 12.409 -20.080 -46.571 1.00 90.06 710 VAL A N 1
ATOM 5476 C CA . VAL A 1 710 ? 13.572 -20.972 -46.732 1.00 90.06 710 VAL A CA 1
ATOM 5477 C C . VAL A 1 710 ? 13.574 -22.026 -45.617 1.00 90.06 710 VAL A C 1
ATOM 5479 O O . VAL A 1 710 ? 13.407 -21.645 -44.460 1.00 90.06 710 VAL A O 1
ATOM 5482 N N . PRO A 1 711 ? 13.734 -23.331 -45.921 1.00 89.31 711 PRO A N 1
ATOM 5483 C CA . PRO A 1 711 ? 13.840 -24.363 -44.888 1.00 89.31 711 PRO A CA 1
ATOM 5484 C C . PRO A 1 711 ? 15.046 -24.107 -43.978 1.00 89.31 711 PRO A C 1
ATOM 5486 O O . PRO A 1 711 ? 16.107 -23.713 -44.460 1.00 89.31 711 PRO A O 1
ATOM 5489 N N . ASP A 1 712 ? 14.883 -24.370 -42.686 1.00 87.00 712 ASP A N 1
ATOM 5490 C CA . ASP A 1 712 ? 15.995 -24.455 -41.741 1.00 87.00 712 ASP A CA 1
ATOM 5491 C C . ASP A 1 712 ? 16.805 -25.738 -42.038 1.00 87.00 712 ASP A C 1
ATOM 5493 O O . ASP A 1 712 ? 16.236 -26.796 -42.334 1.00 87.00 712 ASP A O 1
ATOM 5497 N N . ASP A 1 713 ? 18.137 -25.629 -42.087 1.00 86.31 713 ASP A N 1
ATOM 5498 C CA . ASP A 1 713 ? 19.035 -26.728 -42.457 1.00 86.31 713 ASP A CA 1
ATOM 5499 C C . ASP A 1 713 ? 19.499 -27.569 -41.257 1.00 86.31 713 ASP A C 1
ATOM 5501 O O . ASP A 1 713 ? 19.999 -28.682 -41.455 1.00 86.31 713 ASP A O 1
ATOM 5505 N N . GLU A 1 714 ? 19.277 -27.082 -40.032 1.00 83.62 714 GLU A N 1
ATOM 5506 C CA . GLU A 1 714 ? 19.502 -27.820 -38.788 1.00 83.62 714 GLU A CA 1
ATOM 5507 C C . GLU A 1 714 ? 18.211 -28.472 -38.257 1.00 83.62 714 GLU A C 1
ATOM 5509 O O . GLU A 1 714 ? 18.284 -29.567 -37.691 1.00 83.62 714 GLU A O 1
ATOM 5514 N N . ASP A 1 715 ? 17.035 -27.870 -38.492 1.00 85.06 715 ASP A N 1
ATOM 5515 C CA . ASP A 1 715 ? 15.729 -28.444 -38.128 1.00 85.06 715 ASP A CA 1
ATOM 5516 C C . ASP A 1 715 ? 14.711 -28.449 -39.288 1.00 85.06 715 ASP A C 1
ATOM 5518 O O . ASP A 1 715 ? 14.078 -27.447 -39.612 1.00 85.06 715 ASP A O 1
ATOM 5522 N N . CYS A 1 716 ? 14.441 -29.630 -39.853 1.00 90.75 716 CYS A N 1
ATOM 5523 C CA . CYS A 1 716 ? 13.468 -29.811 -40.937 1.00 90.75 716 CYS A CA 1
ATOM 5524 C C . CYS A 1 716 ? 12.003 -29.491 -40.569 1.00 90.75 716 CYS A C 1
ATOM 5526 O O . CYS A 1 716 ? 11.139 -29.487 -41.454 1.00 90.75 716 CYS A O 1
ATOM 5528 N N . HIS A 1 717 ? 11.699 -29.245 -39.292 1.00 90.44 717 HIS A N 1
ATOM 5529 C CA . HIS A 1 717 ? 10.390 -28.779 -38.839 1.00 90.44 717 HIS A CA 1
ATOM 5530 C C . HIS A 1 717 ? 10.263 -27.251 -38.907 1.00 90.44 717 HIS A C 1
ATOM 5532 O O . HIS A 1 717 ? 9.141 -26.754 -38.833 1.00 90.44 717 HIS A O 1
ATOM 5538 N N . CYS A 1 718 ? 11.358 -26.506 -39.083 1.00 87.94 718 CYS A N 1
ATOM 5539 C CA . CYS A 1 718 ? 11.374 -25.046 -39.040 1.00 87.94 718 CYS A CA 1
ATOM 5540 C C . CYS A 1 718 ? 11.752 -24.399 -40.383 1.00 87.94 718 CYS A C 1
ATOM 5542 O O . CYS A 1 718 ? 12.256 -25.039 -41.311 1.00 87.94 718 CYS A O 1
ATOM 5544 N N . PHE A 1 719 ? 11.438 -23.110 -40.517 1.00 91.12 719 PHE A N 1
ATOM 5545 C CA . PHE A 1 719 ? 11.711 -22.324 -41.714 1.00 91.12 719 PHE A CA 1
ATOM 5546 C C . PHE A 1 719 ? 11.791 -20.826 -41.422 1.00 91.12 719 PHE A C 1
ATOM 5548 O O . PHE A 1 719 ? 11.124 -20.298 -40.535 1.00 91.12 719 PHE A O 1
ATOM 5555 N N . TYR A 1 720 ? 12.587 -20.129 -42.224 1.00 87.69 720 TYR A N 1
ATOM 5556 C CA . TYR A 1 720 ? 12.781 -18.687 -42.168 1.00 87.69 720 TYR A CA 1
ATOM 5557 C C . TYR A 1 720 ? 11.875 -17.980 -43.174 1.00 87.69 720 TYR A C 1
ATOM 5559 O O . TYR A 1 720 ? 11.764 -18.410 -44.322 1.00 87.69 720 TYR A O 1
ATOM 5567 N N . HIS A 1 721 ? 11.272 -16.861 -42.778 1.00 86.12 721 HIS A N 1
ATOM 5568 C CA . HIS A 1 721 ? 10.635 -15.908 -43.691 1.00 86.12 721 HIS A CA 1
ATOM 5569 C C . HIS A 1 721 ? 11.661 -14.865 -44.112 1.00 86.12 721 HIS A C 1
ATOM 5571 O O . HIS A 1 721 ? 12.213 -14.176 -43.258 1.00 86.12 721 HIS A O 1
ATOM 5577 N N . CYS A 1 722 ? 11.880 -14.680 -45.407 1.00 87.38 722 CYS A N 1
ATOM 5578 C CA . CYS A 1 722 ? 12.830 -13.703 -45.931 1.00 87.38 722 CYS A CA 1
ATOM 5579 C C . CYS A 1 722 ? 12.125 -12.438 -46.429 1.00 87.38 722 CYS A C 1
ATOM 5581 O O . CYS A 1 722 ? 11.055 -12.500 -47.042 1.00 87.38 722 CYS A O 1
ATOM 5583 N N . ASN A 1 723 ? 12.738 -11.277 -46.194 1.00 81.00 723 ASN A N 1
ATOM 5584 C CA . ASN A 1 723 ? 12.294 -10.014 -46.774 1.00 81.00 723 ASN A CA 1
ATOM 5585 C C . ASN A 1 723 ? 13.005 -9.726 -48.113 1.00 81.00 723 ASN A C 1
ATOM 5587 O O . ASN A 1 723 ? 13.928 -10.421 -48.533 1.00 81.00 723 ASN A O 1
ATOM 5591 N N . SER A 1 724 ? 12.603 -8.645 -48.789 1.00 80.94 724 SER A N 1
ATOM 5592 C CA . SER A 1 724 ? 13.164 -8.257 -50.093 1.00 80.94 724 SER A CA 1
ATOM 5593 C C . SER A 1 724 ? 14.600 -7.699 -50.059 1.00 80.94 724 SER A C 1
ATOM 5595 O O . SER A 1 724 ? 15.063 -7.166 -51.068 1.00 80.94 724 SER A O 1
ATOM 5597 N N . LEU A 1 725 ? 15.264 -7.722 -48.901 1.00 79.69 725 LEU A N 1
ATOM 5598 C CA . LEU A 1 725 ? 16.642 -7.271 -48.679 1.00 79.69 725 LEU A CA 1
ATOM 5599 C C . LEU A 1 725 ? 17.601 -8.443 -48.407 1.00 79.69 725 LEU A C 1
ATOM 5601 O O . LEU A 1 725 ? 18.742 -8.196 -48.034 1.00 79.69 725 LEU A O 1
ATOM 5605 N N . ASP A 1 726 ? 17.151 -9.687 -48.619 1.00 82.88 726 ASP A N 1
ATOM 5606 C CA . ASP A 1 726 ? 17.873 -10.917 -48.259 1.00 82.88 726 ASP A CA 1
ATOM 5607 C C . ASP A 1 726 ? 18.071 -11.084 -46.730 1.00 82.88 726 ASP A C 1
ATOM 5609 O O . ASP A 1 726 ? 18.929 -11.845 -46.284 1.00 82.88 726 ASP A O 1
ATOM 5613 N N . GLU A 1 727 ? 17.263 -10.406 -45.905 1.00 79.81 727 GLU A N 1
ATOM 5614 C CA . GLU A 1 727 ? 17.285 -10.517 -44.439 1.00 79.81 727 GLU A CA 1
ATOM 5615 C C . GLU A 1 727 ? 16.175 -11.461 -43.951 1.00 79.81 727 GLU A C 1
ATOM 5617 O O . GLU A 1 727 ? 15.075 -11.503 -44.516 1.00 79.81 727 GLU A O 1
ATOM 5622 N N . VAL A 1 728 ? 16.432 -12.173 -42.851 1.00 78.81 728 VAL A N 1
ATOM 5623 C CA . VAL A 1 728 ? 15.384 -12.895 -42.116 1.00 78.81 728 VAL A CA 1
ATOM 5624 C C . VAL A 1 728 ? 14.386 -11.885 -41.525 1.00 78.81 728 VAL A C 1
ATOM 5626 O O . VAL A 1 728 ? 14.754 -10.816 -41.047 1.00 78.81 728 VAL A O 1
ATOM 5629 N N . SER A 1 729 ? 13.100 -12.218 -41.583 1.00 76.81 729 SER A N 1
ATOM 5630 C CA . SER A 1 729 ? 11.965 -11.399 -41.120 1.00 76.81 729 SER A CA 1
ATOM 5631 C C . SER A 1 729 ? 11.011 -12.145 -40.183 1.00 76.81 729 SER A C 1
ATOM 5633 O O . SER A 1 729 ? 9.993 -11.598 -39.769 1.00 76.81 729 SER A O 1
ATOM 5635 N N . GLY A 1 730 ? 11.350 -13.391 -39.863 1.00 76.56 730 GLY A N 1
ATOM 5636 C CA . GLY A 1 730 ? 10.647 -14.278 -38.949 1.00 76.56 730 GLY A CA 1
ATOM 5637 C C . GLY A 1 730 ? 11.181 -15.700 -39.102 1.00 76.56 730 GLY A C 1
ATOM 5638 O O . GLY A 1 730 ? 11.790 -16.038 -40.121 1.00 76.56 730 GLY A O 1
ATOM 5639 N N . HIS A 1 731 ? 10.927 -16.540 -38.110 1.00 81.69 731 HIS A N 1
ATOM 5640 C CA . HIS A 1 731 ? 11.164 -17.981 -38.149 1.00 81.69 731 HIS A CA 1
ATOM 5641 C C . HIS A 1 731 ? 9.944 -18.650 -37.531 1.00 81.69 731 HIS A C 1
ATOM 5643 O O . HIS A 1 731 ? 9.395 -18.158 -36.548 1.00 81.69 731 HIS A O 1
ATOM 5649 N N . ASP A 1 732 ? 9.474 -19.706 -38.179 1.00 81.75 732 ASP A N 1
ATOM 5650 C CA . ASP A 1 732 ? 8.298 -20.463 -37.774 1.00 81.75 732 ASP A CA 1
ATOM 5651 C C . ASP A 1 732 ? 8.663 -21.946 -37.760 1.00 81.75 732 ASP A C 1
ATOM 5653 O O . ASP A 1 732 ? 9.337 -22.445 -38.664 1.00 81.75 732 ASP A O 1
ATOM 5657 N N . CYS A 1 733 ? 8.140 -22.669 -36.775 1.00 85.50 733 CYS A N 1
ATOM 5658 C CA . CYS A 1 733 ? 8.226 -24.121 -36.717 1.00 85.50 733 CYS A CA 1
ATOM 5659 C C . CYS A 1 733 ? 6.844 -24.760 -36.883 1.00 85.50 733 CYS A C 1
ATOM 5661 O O . CYS A 1 733 ? 5.819 -24.290 -36.378 1.00 85.50 733 CYS A O 1
ATOM 5663 N N . CYS A 1 734 ? 6.816 -25.865 -37.614 1.00 86.94 734 CYS A N 1
ATOM 5664 C CA . CYS A 1 734 ? 5.636 -26.668 -37.856 1.00 86.94 734 CYS A CA 1
ATOM 5665 C C . CYS A 1 734 ? 5.146 -27.367 -36.577 1.00 86.94 734 CYS A C 1
ATOM 5667 O O . CYS A 1 734 ? 5.894 -27.614 -35.633 1.00 86.94 734 CYS A O 1
ATOM 5669 N N . GLN A 1 735 ? 3.848 -27.688 -36.526 1.00 83.06 735 GLN A N 1
ATOM 5670 C CA . GLN A 1 735 ? 3.295 -28.412 -35.377 1.00 83.06 735 GLN A CA 1
ATOM 5671 C C . GLN A 1 735 ? 3.897 -29.827 -35.280 1.00 83.06 735 GLN A C 1
ATOM 5673 O O . GLN A 1 735 ? 4.112 -30.444 -36.322 1.00 83.06 735 GLN A O 1
ATOM 5678 N N . PRO A 1 736 ? 4.090 -30.386 -34.066 1.00 84.38 736 PRO A N 1
ATOM 5679 C CA . PRO A 1 736 ? 4.670 -31.719 -33.889 1.00 84.38 736 PRO A CA 1
ATOM 5680 C C . PRO A 1 736 ? 3.979 -32.791 -34.749 1.00 84.38 736 PRO A C 1
ATOM 5682 O O . PRO A 1 736 ? 2.754 -32.943 -34.676 1.00 84.38 736 PRO A O 1
ATOM 5685 N N . GLY A 1 737 ? 4.751 -33.546 -35.539 1.00 85.94 737 GLY A N 1
ATOM 5686 C CA . GLY A 1 737 ? 4.235 -34.472 -36.555 1.00 85.94 737 GLY A CA 1
ATOM 5687 C C . GLY A 1 737 ? 4.297 -33.945 -38.000 1.00 85.94 737 GLY A C 1
ATOM 5688 O O . GLY A 1 737 ? 3.843 -34.646 -38.912 1.00 85.94 737 GLY A O 1
ATOM 5689 N N . LEU A 1 738 ? 4.781 -32.715 -38.221 1.00 92.75 738 LEU A N 1
ATOM 5690 C CA . LEU A 1 738 ? 4.853 -32.046 -39.524 1.00 92.75 738 LEU A CA 1
ATOM 5691 C C . LEU A 1 738 ? 6.237 -31.416 -39.754 1.00 92.75 738 LEU A C 1
ATOM 5693 O O . LEU A 1 738 ? 6.716 -30.675 -38.902 1.00 92.75 738 LEU A O 1
ATOM 5697 N N . GLY A 1 739 ? 6.816 -31.624 -40.938 1.00 92.62 739 GLY A N 1
ATOM 5698 C CA . GLY A 1 739 ? 8.009 -30.912 -41.413 1.00 92.62 739 GLY A CA 1
ATOM 5699 C C . GLY A 1 739 ? 7.654 -29.746 -42.345 1.00 92.62 739 GLY A C 1
ATOM 5700 O O . GLY A 1 739 ? 6.538 -29.691 -42.873 1.00 92.62 739 GLY A O 1
ATOM 5701 N N . TYR A 1 740 ? 8.592 -28.837 -42.610 1.00 94.69 740 TYR A N 1
ATOM 5702 C CA . TYR A 1 740 ? 8.406 -27.771 -43.598 1.00 94.69 740 TYR A CA 1
ATOM 5703 C C . TYR A 1 740 ? 8.761 -28.237 -45.021 1.00 94.69 740 TYR A C 1
ATOM 5705 O O . TYR A 1 740 ? 9.866 -28.705 -45.297 1.00 94.69 740 TYR A O 1
ATOM 5713 N N . ASP A 1 741 ? 7.820 -28.087 -45.956 1.00 93.00 741 ASP A N 1
ATOM 5714 C CA . ASP A 1 741 ? 7.961 -28.508 -47.349 1.00 93.00 741 ASP A CA 1
ATOM 5715 C C . ASP A 1 741 ? 8.209 -27.305 -48.270 1.00 93.00 741 ASP A C 1
ATOM 5717 O O . ASP A 1 741 ? 7.287 -26.582 -48.648 1.00 93.00 741 ASP A O 1
ATOM 5721 N N . HIS A 1 742 ? 9.461 -27.098 -48.680 1.00 90.00 742 HIS A N 1
ATOM 5722 C CA . HIS A 1 742 ? 9.810 -26.007 -49.597 1.00 90.00 742 HIS A CA 1
ATOM 5723 C C . HIS A 1 742 ? 9.222 -26.166 -51.020 1.00 90.00 742 HIS A C 1
ATOM 5725 O O . HIS A 1 742 ? 9.172 -25.181 -51.759 1.00 90.00 742 HIS A O 1
ATOM 5731 N N . GLU A 1 743 ? 8.762 -27.361 -51.433 1.00 89.69 743 GLU A N 1
ATOM 5732 C CA . GLU A 1 743 ? 8.031 -27.522 -52.705 1.00 89.69 743 GLU A CA 1
ATOM 5733 C C . GLU A 1 743 ? 6.573 -27.031 -52.590 1.00 89.69 743 GLU A C 1
ATOM 5735 O O . GLU A 1 743 ? 5.939 -26.700 -53.600 1.00 89.69 743 GLU A O 1
ATOM 5740 N N . ILE A 1 744 ? 6.038 -26.967 -51.365 1.00 89.00 744 ILE A N 1
ATOM 5741 C CA . ILE A 1 744 ? 4.666 -26.569 -51.032 1.00 89.00 744 ILE A CA 1
ATOM 5742 C C . ILE A 1 744 ? 4.715 -25.602 -49.828 1.00 89.00 744 ILE A C 1
ATOM 5744 O O . ILE A 1 744 ? 4.240 -25.975 -48.757 1.00 89.00 744 ILE A O 1
ATOM 5748 N N . PRO A 1 745 ? 5.277 -24.380 -49.985 1.00 86.81 745 PRO A N 1
ATOM 5749 C CA . PRO A 1 745 ? 5.812 -23.545 -48.899 1.00 86.81 745 PRO A CA 1
ATOM 5750 C C . PRO A 1 745 ? 4.873 -23.456 -47.690 1.00 86.81 745 PRO A C 1
ATOM 5752 O O . PRO A 1 745 ? 3.886 -22.713 -47.685 1.00 86.81 745 PRO A O 1
ATOM 5755 N N . GLY A 1 746 ? 5.168 -24.287 -46.690 1.00 91.62 746 GLY A N 1
ATOM 5756 C CA . GLY A 1 746 ? 4.310 -24.565 -45.546 1.00 91.62 746 GLY A CA 1
ATOM 5757 C C . GLY A 1 746 ? 4.502 -25.984 -45.001 1.00 91.62 746 GLY A C 1
ATOM 5758 O O . GLY A 1 746 ? 5.285 -26.781 -45.512 1.00 91.62 746 GLY A O 1
ATOM 5759 N N . CYS A 1 747 ? 3.779 -26.298 -43.929 1.00 95.00 747 CYS A N 1
ATOM 5760 C CA . CYS A 1 747 ? 3.939 -27.555 -43.201 1.00 95.00 747 CYS A CA 1
ATOM 5761 C C . CYS A 1 747 ? 3.224 -28.735 -43.876 1.00 95.00 747 CYS A C 1
ATOM 5763 O O . CYS A 1 747 ? 2.028 -28.668 -44.179 1.00 95.00 747 CYS A O 1
ATOM 5765 N N . ASN A 1 748 ? 3.941 -29.844 -44.034 1.00 95.38 748 ASN A N 1
ATOM 5766 C CA . ASN A 1 748 ? 3.468 -31.112 -44.585 1.00 95.38 748 ASN A CA 1
ATOM 5767 C C . ASN A 1 748 ? 3.799 -32.251 -43.602 1.00 95.38 748 ASN A C 1
ATOM 5769 O O . ASN A 1 748 ? 4.553 -32.062 -42.654 1.00 95.38 748 ASN A O 1
ATOM 5773 N N . TRP A 1 749 ? 3.235 -33.443 -43.788 1.00 93.56 749 TRP A N 1
ATOM 5774 C CA . TRP A 1 749 ? 3.596 -34.591 -42.948 1.00 93.56 749 TRP A CA 1
ATOM 5775 C C . TRP A 1 749 ? 5.080 -34.926 -43.122 1.00 93.56 749 TRP A C 1
ATOM 5777 O O . TRP A 1 749 ? 5.561 -34.960 -44.253 1.00 93.56 749 TRP A O 1
ATOM 5787 N N . GLU A 1 750 ? 5.781 -35.217 -42.021 1.00 94.00 750 GLU A N 1
ATOM 5788 C CA . GLU A 1 750 ? 7.209 -35.602 -42.005 1.00 94.00 750 GLU A CA 1
ATOM 5789 C C . GLU A 1 750 ? 7.539 -36.684 -43.054 1.00 94.00 750 GLU A C 1
ATOM 5791 O O . GLU A 1 750 ? 8.601 -36.671 -43.670 1.00 94.00 750 GLU A O 1
ATOM 5796 N N . ASP A 1 751 ? 6.592 -37.591 -43.335 1.00 93.12 751 ASP A N 1
ATOM 5797 C CA . ASP A 1 751 ? 6.757 -38.670 -44.312 1.00 93.12 751 ASP A CA 1
ATOM 5798 C C . ASP A 1 751 ? 6.685 -38.255 -45.794 1.00 93.12 751 ASP A C 1
ATOM 5800 O O . ASP A 1 751 ? 6.999 -39.068 -46.669 1.00 93.12 751 ASP A O 1
ATOM 5804 N N . GLN A 1 752 ? 6.299 -37.008 -46.074 1.00 92.88 752 GLN A N 1
ATOM 5805 C CA . GLN A 1 752 ? 6.333 -36.389 -47.400 1.00 92.88 752 GLN A CA 1
ATOM 5806 C C . GLN A 1 752 ? 7.497 -35.397 -47.563 1.00 92.88 752 GLN A C 1
ATOM 5808 O O . GLN A 1 752 ? 7.872 -35.117 -48.700 1.00 92.88 752 GLN A O 1
ATOM 5813 N N . VAL A 1 753 ? 8.077 -34.888 -46.468 1.00 93.81 753 VAL A N 1
ATOM 5814 C CA . VAL A 1 753 ? 9.134 -33.862 -46.496 1.00 93.81 753 VAL A CA 1
ATOM 5815 C C . VAL A 1 753 ? 10.508 -34.508 -46.726 1.00 93.81 753 VAL A C 1
ATOM 5817 O O . VAL A 1 753 ? 10.977 -35.282 -45.883 1.00 93.81 753 VAL A O 1
ATOM 5820 N N . PRO A 1 754 ? 11.205 -34.219 -47.844 1.00 88.38 754 PRO A N 1
ATOM 5821 C CA . PRO A 1 754 ? 12.498 -34.833 -48.132 1.00 88.38 754 PRO A CA 1
ATOM 5822 C C . PRO A 1 754 ? 13.561 -34.444 -47.095 1.00 88.38 754 PRO A C 1
ATOM 5824 O O . PRO A 1 754 ? 14.029 -33.313 -47.074 1.00 88.38 754 PRO A O 1
ATOM 5827 N N . GLY A 1 755 ? 13.975 -35.410 -46.272 1.00 86.69 755 GLY A N 1
ATOM 5828 C CA . GLY A 1 755 ? 14.986 -35.220 -45.223 1.00 86.69 755 GLY A CA 1
ATOM 5829 C C . GLY A 1 755 ? 14.439 -35.225 -43.794 1.00 86.69 755 GLY A C 1
ATOM 5830 O O . GLY A 1 755 ? 15.237 -35.349 -42.876 1.00 86.69 755 GLY A O 1
ATOM 5831 N N . CYS A 1 756 ? 13.115 -35.191 -43.602 1.00 88.38 756 CYS A N 1
ATOM 5832 C CA . CYS A 1 756 ? 12.486 -35.097 -42.276 1.00 88.38 756 CYS A CA 1
ATOM 5833 C C . CYS A 1 756 ? 12.030 -36.450 -41.685 1.00 88.38 756 CYS A C 1
ATOM 5835 O O . CYS A 1 756 ? 11.178 -36.503 -40.807 1.00 88.38 756 CYS A O 1
ATOM 5837 N N . GLN A 1 757 ? 12.585 -37.564 -42.179 1.00 78.81 757 GLN A N 1
ATOM 5838 C CA . GLN A 1 757 ? 12.362 -38.910 -41.634 1.00 78.81 757 GLN A CA 1
ATOM 5839 C C . GLN A 1 757 ? 13.629 -39.429 -40.936 1.00 78.81 757 GLN A C 1
ATOM 5841 O O . GLN A 1 757 ? 14.604 -39.744 -41.626 1.00 78.81 757 GLN A O 1
ATOM 5846 N N . GLU A 1 758 ? 13.581 -39.600 -39.609 1.00 57.38 758 GLU A N 1
ATOM 5847 C CA . GLU A 1 758 ? 14.538 -40.423 -38.834 1.00 57.38 758 GLU A CA 1
ATOM 5848 C C . GLU A 1 758 ? 14.101 -41.901 -38.706 1.00 57.38 758 GLU A C 1
ATOM 5850 O O . GLU A 1 758 ? 12.899 -42.172 -38.469 1.00 57.38 758 GLU A O 1
#

pLDDT: mean 85.09, std 13.78, range [37.94, 98.75]